Protein AF-A0A929ZTG0-F1 (afdb_monomer)

Sequence (455 aa):
MKRKIFTLGLLSLAFSANAQSLLGVQDQASLHIKEDALIYSGGEVKTVADGVIDNFGNVMIVGGGFKTVTASNTNKTNGGNFILRLWSNATTNGSIVNGGTVIKYGQLYIDNQTTQAQVTGIVDKEYKDNSHGAYQQMAIPFYKKTFASLSSELNANLSGNRSNRTGVLVWNNSKVRFDHFDPVNNNTTDIKLAGHAVANSGATSYYAIGSRYFNAFSGGTLNTLSTNVFTIKGVPFAGNITATLSGAGDGIDFGVGGKNTNYYREQYKSYLGDHWEHSSSPWTGNYGKNIYQFGNPYLTNINLKYIGTIIDNLMGVRVEPSTSVKATGSETGGVYVSYNSAGVAIGDVKQVIVRPMGTFEIKLSRPSVRVLDFGQLRKFAYEANTSNTSTYNGGVTVQSKSSNKEVSLSELSELSTNSTAKTANARLSNSTVKQLGVIALDADGKELGRTYYVV

Solvent-accessible surface area (backbone atoms only — not comparable to full-atom values): 25198 Å² total; per-residue (Å²): 133,90,78,81,74,84,76,78,71,86,78,82,75,68,80,68,88,49,97,76,41,75,45,60,34,44,62,80,32,75,46,78,38,51,66,93,41,59,49,70,34,78,25,19,38,33,28,23,50,67,3,24,38,46,26,36,16,38,38,38,29,38,80,24,36,33,37,29,22,35,84,86,71,42,78,46,94,65,61,78,33,32,33,27,38,63,49,69,78,63,83,55,71,62,54,62,51,52,33,47,92,36,57,50,52,22,29,49,45,68,36,55,78,26,46,51,92,44,40,56,20,34,36,26,37,48,43,79,69,56,33,24,50,66,32,37,72,27,19,61,32,28,50,62,36,47,46,50,58,46,21,73,33,53,57,32,70,60,32,69,43,67,90,73,28,15,18,42,28,36,59,33,41,50,74,63,43,70,47,79,47,40,23,86,75,71,38,34,37,56,37,58,59,97,82,39,77,38,66,73,46,27,35,47,41,26,32,36,38,26,13,49,44,27,43,68,64,49,34,76,61,74,57,81,88,88,75,68,69,28,48,50,66,32,25,52,56,51,27,78,48,63,46,72,50,48,58,22,24,57,95,64,75,43,41,83,78,16,62,32,58,51,97,84,68,46,39,40,47,75,67,53,47,30,68,86,30,41,88,80,38,63,55,37,94,61,35,69,28,32,42,45,62,30,13,31,32,39,49,34,24,32,49,53,45,45,48,35,67,78,37,88,55,58,63,34,36,35,44,38,72,31,57,61,56,74,24,71,19,71,67,90,64,46,43,76,42,40,57,48,98,78,10,33,50,48,81,77,44,33,37,42,22,31,43,52,37,27,39,39,33,41,36,34,78,54,86,48,80,53,69,48,57,53,60,34,31,31,25,76,59,62,44,50,78,91,70,88,67,80,76,69,75,70,40,68,65,85,81,80,82,83,68,97,61,92,73,74,80,80,84,65,82,85,79,83,80,89,81,96,75,90,80,80,92,73,95,76,82,93,67,85,78,42,73,48,74,49,71,44,58,49,98,87,69,48,81,73,46,75,49,63,39,73,84

pLDDT: mean 80.18, std 22.08, range [27.05, 98.75]

Secondary structure (DSSP, 8-state):
------------------TT-SEEE-TT-EEEE-TT-EEEESS-EEEETT-EEEESSEEEESS--EEEE-TTSPBPSS--SEEE-EEE---STT---TTSSSEEE-EEEE-SSS-GGGB---EEEEE-----SSEEEE---BTT-BTHHHHHHTT----S-TTTT--EEEEETTTTEEEEE-GGGT-BSS-EETTEEPGGGGTT--EEEEGGG--SSSSSS---SS---EEEEEPBP-S--EEE---TTTT----GGG-SB-TTS-BGGGT---TTTTTT-TTSTTTTSSEEEEE--SBSEEE-TTGGGT-TTEEEEEEE--SS---SS--S-SEEEEE-TTS-EESSGGG-EE-TT-EEEEEESS---PEEEGGGGEES-SS--S-SS---SSSPPPPP--------GGG------------------S----EEEEEEE-TTS-EEEEEEEE-

Nearest PDB structures (foldseek):
  7slt-assembly1_C  TM=4.822E-01  e=2.984E+00  Locusta migratoria
  2kmw-assembly1_A  TM=1.484E-01  e=8.069E+00  Arabidopsis thaliana

Foldseek 3Di:
DDDPDPPPDDPPPPDDPPVAAPAEFEPPGEAEAADPFEAEAQEEHEYEAQGAYHFQYEYAYHVYFYAYAYNVRHGDPDDNHYEWDKDAPDFAAPPDFFLDDGIGIYFYHYAQVDALVRFRHKYWYFDAHHAQAQWDKWADLAAFAQLLVCCVQQVADAAQDPVVLRWKWWADQQQLDTDTDGSVVRDGCLDADVNHTDPLSNLFIIITGGPQDGHQHDHPDNDPPDDDRGIDMHGGRHHWDKDWLFNGCPPPQCPDQQQDAGPVRDGCQFAAAALQCLVPADRDDCRSGSKDKTHQNGSFKFAQFQVCQQVVQWQWKFQFCFSHHGRNSNDPGGDIWGADNNSGTDDQQFRRIAHHGGMMMTHGPDGDGGMGTRQLRGENDSGDDPDPDDDSPRHYDSDDPPDPDDDDPPVPPPDDDDDDDDDDDDDDPDDPFDKDKDFDADPVRHTSDIDITTD

Mean predicted aligned error: 10.99 Å

Radius of gyration: 23.87 Å; Cα contacts (8 Å, |Δi|>4): 1091; chains: 1; bounding box: 52×54×82 Å

Structure (mmCIF, N/CA/C/O backbone):
data_AF-A0A929ZTG0-F1
#
_entry.id   AF-A0A929ZTG0-F1
#
loop_
_atom_site.group_PDB
_atom_site.id
_atom_site.type_symbol
_atom_site.label_atom_id
_atom_site.label_alt_id
_atom_site.label_comp_id
_atom_site.label_asym_id
_atom_site.label_entity_id
_atom_site.label_seq_id
_atom_site.pdbx_PDB_ins_code
_atom_site.Cartn_x
_atom_site.Cartn_y
_atom_site.Cartn_z
_atom_site.occupancy
_atom_site.B_iso_or_equiv
_atom_site.auth_seq_id
_atom_site.auth_comp_id
_atom_site.auth_asym_id
_atom_site.auth_atom_id
_atom_site.pdbx_PDB_model_num
ATOM 1 N N . MET A 1 1 ? -1.147 37.142 32.915 1.00 29.95 1 MET A N 1
ATOM 2 C CA . MET A 1 1 ? -1.178 36.656 31.515 1.00 29.95 1 MET A CA 1
ATOM 3 C C . MET A 1 1 ? -1.285 35.133 31.511 1.00 29.95 1 MET A C 1
ATOM 5 O O . MET A 1 1 ? -0.740 34.490 32.397 1.00 29.95 1 MET A O 1
ATOM 9 N N . LYS A 1 2 ? -2.105 34.598 30.600 1.00 27.75 2 LYS A N 1
ATOM 10 C CA . LYS A 1 2 ? -2.813 33.304 30.659 1.00 27.75 2 LYS A CA 1
ATOM 11 C C . LYS A 1 2 ? -1.901 32.079 30.868 1.00 27.75 2 LYS A C 1
ATOM 13 O O . LYS A 1 2 ? -1.217 31.656 29.941 1.00 27.75 2 LYS A O 1
ATOM 18 N N . ARG A 1 3 ? -1.974 31.460 32.053 1.00 27.05 3 ARG A N 1
ATOM 19 C CA . ARG A 1 3 ? -1.493 30.091 32.298 1.00 27.05 3 ARG A CA 1
ATOM 20 C C . ARG A 1 3 ? -2.519 29.124 31.704 1.00 27.05 3 ARG A C 1
ATOM 22 O O . ARG A 1 3 ? -3.650 29.062 32.178 1.00 27.05 3 ARG A O 1
ATOM 29 N N . LYS A 1 4 ? -2.158 28.424 30.627 1.00 29.69 4 LYS A N 1
ATOM 30 C CA . LYS A 1 4 ? -2.982 27.347 30.066 1.00 29.69 4 LYS A CA 1
ATOM 31 C C . LYS A 1 4 ? -2.872 26.140 30.995 1.00 29.69 4 LYS A C 1
ATOM 33 O O . LYS A 1 4 ? -1.900 25.397 30.939 1.00 29.69 4 LYS A O 1
ATOM 38 N N . ILE A 1 5 ? -3.853 26.012 31.879 1.00 34.72 5 ILE A N 1
ATOM 39 C CA . ILE A 1 5 ? -4.131 24.798 32.644 1.00 34.72 5 ILE A CA 1
ATOM 40 C C . ILE A 1 5 ? -4.377 23.676 31.630 1.00 34.72 5 ILE A C 1
ATOM 42 O O . ILE A 1 5 ? -5.178 23.840 30.709 1.00 34.72 5 ILE A O 1
ATOM 46 N N . PHE A 1 6 ? -3.653 22.566 31.775 1.00 30.59 6 PHE A N 1
ATOM 47 C CA . PHE A 1 6 ? -3.906 21.331 31.040 1.00 30.59 6 PHE A CA 1
ATOM 48 C C . PHE A 1 6 ? -5.328 20.869 31.370 1.00 30.59 6 PHE A C 1
ATOM 50 O O . PHE A 1 6 ? -5.593 20.333 32.442 1.00 30.59 6 PHE A O 1
ATOM 57 N N . THR A 1 7 ? -6.264 21.109 30.457 1.00 27.09 7 THR A N 1
ATOM 58 C CA . THR A 1 7 ? -7.589 20.501 30.511 1.00 27.09 7 THR A CA 1
ATOM 59 C C . THR A 1 7 ? -7.410 19.024 30.167 1.00 27.09 7 THR A C 1
ATOM 61 O O . THR A 1 7 ? -7.350 18.649 28.995 1.00 27.09 7 THR A O 1
ATOM 64 N N . LEU A 1 8 ? -7.248 18.186 31.194 1.00 34.47 8 LEU A N 1
ATOM 65 C CA . LEU A 1 8 ? -7.548 16.760 31.114 1.00 34.47 8 LEU A CA 1
ATOM 66 C C . LEU A 1 8 ? -9.016 16.658 30.688 1.00 34.47 8 LEU A C 1
ATOM 68 O O . LEU A 1 8 ? -9.921 16.915 31.478 1.00 34.47 8 LEU A O 1
ATOM 72 N N . GLY A 1 9 ? -9.244 16.391 29.402 1.00 29.69 9 GLY A N 1
ATOM 73 C CA . GLY A 1 9 ? -10.567 16.025 28.912 1.00 29.69 9 GLY A CA 1
ATOM 74 C C . GLY A 1 9 ? -11.025 14.780 29.663 1.00 29.69 9 GLY A C 1
ATOM 75 O O . GLY A 1 9 ? -10.240 13.849 29.831 1.00 29.69 9 GLY A O 1
ATOM 76 N N . LEU A 1 10 ? -12.261 14.823 30.155 1.00 29.92 10 LEU A N 1
ATOM 77 C CA . LEU A 1 10 ? -12.927 13.788 30.937 1.00 29.92 10 LEU A CA 1
ATOM 78 C C . LEU A 1 10 ? -12.642 12.388 30.355 1.00 29.92 10 LEU A C 1
ATOM 80 O O . LEU A 1 10 ? -13.145 12.028 29.293 1.00 29.92 10 LEU A O 1
ATOM 84 N N . LEU A 1 11 ? -11.803 11.610 31.035 1.00 35.59 11 LEU A N 1
ATOM 85 C CA . LEU A 1 11 ? -11.479 10.239 30.662 1.00 35.59 11 LEU A CA 1
ATOM 86 C C . LEU A 1 11 ? -12.505 9.320 31.339 1.00 35.59 11 LEU A C 1
ATOM 88 O O . LEU A 1 11 ? -12.229 8.747 32.389 1.00 35.59 11 LEU A O 1
ATOM 92 N N . SER A 1 12 ? -13.717 9.211 30.786 1.00 30.81 12 SER A N 1
ATOM 93 C CA . SER A 1 12 ? -14.693 8.215 31.251 1.00 30.81 12 SER A CA 1
ATOM 94 C C . SER A 1 12 ? -14.324 6.836 30.687 1.00 30.81 12 SER A C 1
ATOM 96 O O . SER A 1 12 ? -14.915 6.355 29.721 1.00 30.81 12 SER A O 1
ATOM 98 N N . LEU A 1 13 ? -13.295 6.206 31.256 1.00 41.09 13 LEU A N 1
ATOM 99 C CA . LEU A 1 13 ? -12.977 4.805 30.985 1.00 41.09 13 LEU A CA 1
ATOM 100 C C . LEU A 1 13 ? -13.939 3.927 31.788 1.00 41.09 13 LEU A C 1
ATOM 102 O O . LEU A 1 13 ? -13.706 3.649 32.962 1.00 41.09 13 LEU A O 1
ATOM 106 N N . ALA A 1 14 ? -15.024 3.479 31.161 1.00 34.22 14 ALA A N 1
ATOM 107 C CA . ALA A 1 14 ? -15.801 2.364 31.688 1.00 34.22 14 ALA A CA 1
ATOM 108 C C . ALA A 1 14 ? -15.021 1.064 31.423 1.00 34.22 14 ALA A C 1
ATOM 110 O O . ALA A 1 14 ? -15.212 0.403 30.402 1.00 34.22 14 ALA A O 1
ATOM 111 N N . PHE A 1 15 ? -14.095 0.710 32.319 1.00 38.91 15 PHE A N 1
ATOM 112 C CA . PHE A 1 15 ? -13.485 -0.618 32.321 1.00 38.91 15 PHE A CA 1
ATOM 113 C C . PHE A 1 15 ? -14.558 -1.647 32.693 1.00 38.91 15 PHE A C 1
ATOM 115 O O . PHE A 1 15 ? -14.910 -1.793 33.859 1.00 38.91 15 PHE A O 1
ATOM 122 N N . SER A 1 16 ? -15.071 -2.392 31.716 1.00 37.03 16 SER A N 1
ATOM 123 C CA . SER A 1 16 ? -15.683 -3.689 32.001 1.00 37.03 16 SER A CA 1
ATOM 124 C C . SER A 1 16 ? -14.593 -4.748 31.860 1.00 37.03 16 SER A C 1
ATOM 126 O O . SER A 1 16 ? -14.149 -5.020 30.741 1.00 37.03 16 SER A O 1
ATOM 128 N N . ALA A 1 17 ? -14.169 -5.354 32.965 1.00 34.12 17 ALA A N 1
ATOM 129 C CA . ALA A 1 17 ? -13.353 -6.562 32.946 1.00 34.12 17 ALA A CA 1
ATOM 130 C C . ALA A 1 17 ? -14.206 -7.746 32.454 1.00 34.12 17 ALA A C 1
ATOM 132 O O . ALA A 1 17 ? -14.614 -8.613 33.216 1.00 34.12 17 ALA A O 1
ATOM 133 N N . ASN A 1 18 ? -14.523 -7.775 31.160 1.00 35.22 18 ASN A N 1
ATOM 134 C CA . ASN A 1 18 ? -14.909 -9.016 30.509 1.00 35.22 18 ASN A CA 1
ATOM 135 C C . ASN A 1 18 ? -13.602 -9.752 30.219 1.00 35.22 18 ASN A C 1
ATOM 137 O O . ASN A 1 18 ? -12.783 -9.235 29.463 1.00 35.22 18 ASN A O 1
ATOM 141 N N . ALA A 1 19 ? -13.410 -10.936 30.803 1.00 39.28 19 ALA A N 1
ATOM 142 C CA . ALA A 1 19 ? -12.169 -11.726 30.819 1.00 39.28 19 ALA A CA 1
ATOM 143 C C . ALA A 1 19 ? -11.543 -12.089 29.442 1.00 39.28 19 ALA A C 1
ATOM 145 O O . ALA A 1 19 ? -10.604 -12.876 29.387 1.00 39.28 19 ALA A O 1
ATOM 146 N N . GLN A 1 20 ? -12.040 -11.541 28.326 1.00 46.62 20 GLN A N 1
ATOM 147 C CA . GLN A 1 20 ? -11.557 -11.787 26.963 1.00 46.62 20 GLN A CA 1
ATOM 148 C C . GLN A 1 20 ? -11.030 -10.548 26.210 1.00 46.62 20 GLN A C 1
ATOM 150 O O . GLN A 1 20 ? -10.361 -10.735 25.200 1.00 46.62 20 GLN A O 1
ATOM 155 N N . SER A 1 21 ? -11.271 -9.306 26.660 1.00 52.31 21 SER A N 1
ATOM 156 C CA . SER A 1 21 ? -10.756 -8.094 25.986 1.00 52.31 21 SER A CA 1
ATOM 157 C C . SER A 1 21 ? -10.012 -7.190 26.962 1.00 52.31 21 SER A C 1
ATOM 159 O O . SER A 1 21 ? -10.552 -6.827 28.003 1.00 52.31 21 SER A O 1
ATOM 161 N N . LEU A 1 22 ? -8.766 -6.844 26.619 1.00 64.38 22 LEU A N 1
ATOM 162 C CA . LEU A 1 22 ? -7.882 -6.047 27.473 1.00 64.38 22 LEU A CA 1
ATOM 163 C C . LEU A 1 22 ? -8.186 -4.547 27.357 1.00 64.38 22 LEU A C 1
ATOM 165 O O . LEU A 1 22 ? -8.109 -3.830 28.350 1.00 64.38 22 LEU A O 1
ATOM 169 N N . LEU A 1 23 ? -8.568 -4.082 26.162 1.00 76.62 23 LEU A N 1
ATOM 170 C CA . LEU A 1 23 ? -9.031 -2.714 25.919 1.00 76.62 23 LEU A CA 1
ATOM 171 C C . LEU A 1 23 ? -10.389 -2.748 25.210 1.00 76.62 23 LEU A C 1
ATOM 173 O O . LEU A 1 23 ? -10.473 -3.076 24.026 1.00 76.62 23 LEU A O 1
ATOM 177 N N . GLY A 1 24 ? -11.446 -2.393 25.940 1.00 81.50 24 GLY A N 1
ATOM 178 C CA . GLY A 1 24 ? -12.815 -2.324 25.436 1.00 81.50 24 GLY A CA 1
ATOM 179 C C . GLY A 1 24 ? -13.364 -0.896 25.441 1.00 81.50 24 GLY A C 1
ATOM 180 O O . GLY A 1 24 ? -13.271 -0.223 26.464 1.00 81.50 24 GLY A O 1
ATOM 181 N N . VAL A 1 25 ? -13.982 -0.451 24.343 1.00 83.44 25 VAL A N 1
ATOM 182 C CA . VAL A 1 25 ? -14.830 0.757 24.321 1.00 83.44 25 VAL A CA 1
ATOM 183 C C . VAL A 1 25 ? -16.285 0.327 24.177 1.00 83.44 25 VAL A C 1
ATOM 185 O O . VAL A 1 25 ? -16.666 -0.267 23.168 1.00 83.44 25 VAL A O 1
ATOM 188 N N . GLN A 1 26 ? -17.067 0.575 25.226 1.00 87.88 26 GLN A N 1
ATOM 189 C CA . GLN A 1 26 ? -18.462 0.149 25.325 1.00 87.88 26 GLN A CA 1
ATOM 190 C C . GLN A 1 26 ? -19.404 1.033 24.504 1.00 87.88 26 GLN A C 1
ATOM 192 O O . GLN A 1 26 ? -18.996 2.066 23.974 1.00 87.88 26 GLN A O 1
ATOM 197 N N . ASP A 1 27 ? -20.664 0.612 24.410 1.00 87.06 27 ASP A N 1
ATOM 198 C CA . ASP A 1 27 ? -21.708 1.369 23.721 1.00 87.06 27 ASP A CA 1
ATOM 199 C C . ASP A 1 27 ? -21.785 2.820 24.220 1.00 87.06 27 ASP A C 1
ATOM 201 O O . ASP A 1 27 ? -21.636 3.083 25.415 1.00 87.06 27 ASP A O 1
ATOM 205 N N . GLN A 1 28 ? -21.987 3.756 23.293 1.00 83.50 28 GLN A N 1
ATOM 206 C CA . GLN A 1 28 ? -22.014 5.207 23.523 1.00 83.50 28 GLN A CA 1
ATOM 207 C C . GLN A 1 28 ? -20.742 5.812 24.161 1.00 83.50 28 GLN A C 1
ATOM 209 O O . GLN A 1 28 ? -20.713 7.007 24.458 1.00 83.50 28 GLN A O 1
ATOM 214 N N . ALA A 1 29 ? -19.673 5.035 24.374 1.00 79.38 29 ALA A N 1
ATOM 215 C CA . ALA A 1 29 ? -18.406 5.543 24.891 1.00 79.38 29 ALA A CA 1
ATOM 216 C C . ALA A 1 29 ? -17.477 5.989 23.753 1.00 79.38 29 ALA A C 1
ATOM 218 O O . ALA A 1 29 ? -17.463 5.408 22.670 1.00 79.38 29 ALA A O 1
ATOM 219 N N . SER A 1 30 ? -16.639 6.994 24.010 1.00 82.38 30 SER A N 1
ATOM 220 C CA . SER A 1 30 ? -15.657 7.476 23.032 1.00 82.38 30 SER A CA 1
ATOM 221 C C . SER A 1 30 ? -14.259 7.584 23.635 1.00 82.38 30 SER A C 1
ATOM 223 O O . SER A 1 30 ? -14.073 8.250 24.655 1.00 82.38 30 SER A O 1
ATOM 225 N N . LEU A 1 31 ? -13.266 6.995 22.975 1.00 82.81 31 LEU A N 1
ATOM 226 C CA . LEU A 1 31 ? -11.846 7.122 23.281 1.00 82.81 31 LEU A CA 1
ATOM 227 C C . LEU A 1 31 ? -11.174 7.982 22.211 1.00 82.81 31 LEU A C 1
ATOM 229 O O . LEU A 1 31 ? -11.077 7.571 21.060 1.00 82.81 31 LEU A O 1
ATOM 233 N N . HIS A 1 32 ? -10.671 9.149 22.603 1.00 86.25 32 HIS A N 1
ATOM 234 C CA . HIS A 1 32 ? -9.960 10.052 21.701 1.00 86.25 32 HIS A CA 1
ATOM 235 C C . HIS A 1 32 ? -8.452 9.959 21.933 1.00 86.25 32 HIS A C 1
ATOM 237 O O . HIS A 1 32 ? -7.966 10.224 23.034 1.00 86.25 32 HIS A O 1
ATOM 243 N N . ILE A 1 33 ? -7.706 9.621 20.887 1.00 83.06 33 ILE A N 1
ATOM 244 C CA . ILE A 1 33 ? -6.251 9.469 20.920 1.00 83.06 33 ILE A CA 1
ATOM 245 C C . ILE A 1 33 ? -5.648 10.619 20.127 1.00 83.06 33 ILE A C 1
ATOM 247 O O . ILE A 1 33 ? -5.906 10.763 18.934 1.00 83.06 33 ILE A O 1
ATOM 251 N N . LYS A 1 34 ? -4.853 11.459 20.790 1.00 82.56 34 LYS A N 1
ATOM 252 C CA . LYS A 1 34 ? -4.201 12.604 20.145 1.00 82.56 34 LYS A CA 1
ATOM 253 C C . LYS A 1 34 ? -2.951 12.186 19.379 1.00 82.56 34 LYS A C 1
ATOM 255 O O . LYS A 1 34 ? -2.393 11.117 19.610 1.00 82.56 34 LYS A O 1
ATOM 260 N N . GLU A 1 35 ? -2.508 13.069 18.490 1.00 78.19 35 GLU A N 1
ATOM 261 C CA . GLU A 1 35 ? -1.206 12.963 17.834 1.00 78.19 35 GLU A CA 1
ATOM 262 C C . GLU A 1 35 ? -0.083 12.727 18.861 1.00 78.19 35 GLU A C 1
ATOM 264 O O . GLU A 1 35 ? -0.180 13.165 20.008 1.00 78.19 35 GLU A O 1
ATOM 269 N N . ASP A 1 36 ? 0.964 12.014 18.446 1.00 73.75 36 ASP A N 1
ATOM 270 C CA . ASP A 1 36 ? 2.122 11.613 19.256 1.00 73.75 36 ASP A CA 1
ATOM 271 C C . ASP A 1 36 ? 1.814 10.665 20.434 1.00 73.75 36 ASP A C 1
ATOM 273 O O . ASP A 1 36 ? 2.742 10.130 21.038 1.00 73.75 36 ASP A O 1
ATOM 277 N N . ALA A 1 37 ? 0.544 10.366 20.728 1.00 77.88 37 ALA A N 1
ATOM 278 C CA . ALA A 1 37 ? 0.189 9.354 21.717 1.00 77.88 37 ALA A CA 1
ATOM 279 C C . ALA A 1 37 ? 0.385 7.931 21.170 1.00 77.88 37 ALA A C 1
ATOM 281 O O . ALA A 1 37 ? 0.205 7.664 19.977 1.00 77.88 37 ALA A O 1
ATOM 282 N N . LEU A 1 38 ? 0.704 7.000 22.071 1.00 81.75 38 LEU A N 1
ATOM 283 C CA . LEU A 1 38 ? 0.700 5.564 21.814 1.00 81.75 38 LEU A CA 1
ATOM 284 C C . LEU A 1 38 ? -0.206 4.865 22.826 1.00 81.75 38 LEU A C 1
ATOM 286 O O . LEU A 1 38 ? 0.013 4.960 24.032 1.00 81.75 38 LEU A O 1
ATOM 290 N N . ILE A 1 39 ? -1.174 4.107 22.321 1.00 81.38 39 ILE A N 1
ATOM 291 C CA . ILE A 1 39 ? -1.899 3.105 23.098 1.00 81.38 39 ILE A CA 1
ATOM 292 C C . ILE A 1 39 ? -1.334 1.733 22.761 1.00 81.38 39 ILE A C 1
ATOM 294 O O . ILE A 1 39 ? -1.282 1.345 21.595 1.00 81.38 39 ILE A O 1
ATOM 298 N N . TYR A 1 40 ? -0.934 0.999 23.792 1.00 82.50 40 TYR A N 1
ATOM 299 C CA . TYR A 1 40 ? -0.454 -0.370 23.680 1.00 82.50 40 TYR A CA 1
ATOM 300 C C . TYR A 1 40 ? -1.465 -1.338 24.300 1.00 82.50 40 TYR A C 1
ATOM 302 O O . TYR A 1 40 ? -1.918 -1.133 25.425 1.00 82.50 40 TYR A O 1
ATOM 310 N N . SER A 1 41 ? -1.783 -2.408 23.577 1.00 81.19 41 SER A N 1
ATOM 311 C CA . SER A 1 41 ? -2.576 -3.536 24.053 1.00 81.19 41 SER A CA 1
ATOM 312 C C . SER A 1 41 ? -1.791 -4.827 23.876 1.00 81.19 41 SER A C 1
ATOM 314 O O . SER A 1 41 ? -1.481 -5.213 22.750 1.00 81.19 41 SER A O 1
ATOM 316 N N . GLY A 1 42 ? -1.531 -5.524 24.981 1.00 78.62 42 GLY A N 1
ATOM 317 C CA . GLY A 1 42 ? -1.026 -6.902 24.979 1.00 78.62 42 GLY A CA 1
ATOM 318 C C . GLY A 1 42 ? -2.122 -7.964 24.796 1.00 78.62 42 GLY A C 1
ATOM 319 O O . GLY A 1 42 ? -1.905 -9.125 25.120 1.00 78.62 42 GLY A O 1
ATOM 320 N N . GLY A 1 43 ? -3.329 -7.564 24.383 1.00 79.31 43 GLY A N 1
ATOM 321 C CA . GLY A 1 43 ? -4.510 -8.423 24.286 1.00 79.31 43 GLY A CA 1
ATOM 322 C C . GLY A 1 43 ? -5.567 -7.851 23.339 1.00 79.31 43 GLY A C 1
ATOM 323 O O . GLY A 1 43 ? -5.311 -6.880 22.624 1.00 79.31 43 GLY A O 1
ATOM 324 N N . GLU A 1 44 ? -6.757 -8.457 23.304 1.00 87.31 44 GLU A N 1
ATOM 325 C CA . GLU A 1 44 ? -7.811 -8.061 22.360 1.00 87.31 44 GLU A CA 1
ATOM 326 C C . GLU A 1 44 ? -8.284 -6.617 22.588 1.00 87.31 44 GLU A C 1
ATOM 328 O O . GLU A 1 44 ? -8.696 -6.257 23.697 1.00 87.31 44 GLU A O 1
ATOM 333 N N . VAL A 1 45 ? -8.286 -5.825 21.510 1.00 91.31 45 VAL A N 1
ATOM 334 C CA . VAL A 1 45 ? -8.952 -4.518 21.443 1.00 91.31 45 VAL A CA 1
ATOM 335 C C . VAL A 1 45 ? -10.337 -4.695 20.829 1.00 91.31 45 VAL A C 1
ATOM 337 O O . VAL A 1 45 ? -10.470 -5.259 19.738 1.00 91.31 45 VAL A O 1
ATOM 340 N N . LYS A 1 46 ? -11.368 -4.198 21.513 1.00 93.69 46 LYS A N 1
ATOM 341 C CA . LYS A 1 46 ? -12.765 -4.365 21.108 1.00 93.69 46 LYS A CA 1
ATOM 342 C C . LYS A 1 46 ? -13.569 -3.078 21.251 1.00 93.69 46 LYS A C 1
ATOM 344 O O . LYS A 1 46 ? -13.478 -2.391 22.263 1.00 93.69 46 LYS A O 1
ATOM 349 N N . THR A 1 47 ? -14.425 -2.791 20.282 1.00 94.31 47 THR A N 1
ATOM 350 C CA . THR A 1 47 ? -15.500 -1.796 20.423 1.00 94.31 47 THR A CA 1
ATOM 351 C C . THR A 1 47 ? -16.861 -2.482 20.377 1.00 94.31 47 THR A C 1
ATOM 353 O O . THR A 1 47 ? -17.022 -3.491 19.685 1.00 94.31 47 THR A O 1
ATOM 356 N N . VAL A 1 48 ? -17.831 -1.961 21.127 1.00 93.19 48 VAL A N 1
ATOM 357 C CA . VAL A 1 48 ? -19.185 -2.520 21.242 1.00 93.19 48 VAL A CA 1
ATOM 358 C C . VAL A 1 48 ? -20.210 -1.484 20.793 1.00 93.19 48 VAL A C 1
ATOM 360 O O . VAL A 1 48 ? -20.131 -0.334 21.207 1.00 93.19 48 VAL A O 1
ATOM 363 N N . ALA A 1 49 ? -21.174 -1.905 19.972 1.00 94.00 49 ALA A N 1
ATOM 364 C CA . ALA A 1 49 ? -22.276 -1.092 19.456 1.00 94.00 49 ALA A CA 1
ATOM 365 C C . ALA A 1 49 ? -21.791 0.243 18.863 1.00 94.00 49 ALA A C 1
ATOM 367 O O . ALA A 1 49 ? -21.104 0.206 17.833 1.00 94.00 49 ALA A O 1
ATOM 368 N N . ASP A 1 50 ? -22.113 1.380 19.480 1.00 90.06 50 ASP A N 1
ATOM 369 C CA . ASP A 1 50 ? -21.705 2.711 19.015 1.00 90.06 50 ASP A CA 1
ATOM 370 C C . ASP A 1 50 ? -20.451 3.238 19.726 1.00 90.06 50 ASP A C 1
ATOM 372 O O . ASP A 1 50 ? -20.113 4.410 19.607 1.00 90.06 50 ASP A O 1
ATOM 376 N N . GLY A 1 51 ? -19.725 2.381 20.447 1.00 89.44 51 GLY A N 1
ATOM 377 C CA . GLY A 1 51 ? -18.440 2.727 21.042 1.00 89.44 51 GLY A CA 1
ATOM 378 C C . GLY A 1 51 ? -17.399 3.116 19.990 1.00 89.44 51 GLY A C 1
ATOM 379 O O . GLY A 1 51 ? -17.164 2.363 19.038 1.00 89.44 51 GLY A O 1
ATOM 380 N N . VAL A 1 52 ? -16.739 4.261 20.164 1.00 92.69 52 VAL A N 1
ATOM 381 C CA . VAL A 1 52 ? -15.807 4.833 19.178 1.00 92.69 52 VAL A CA 1
ATOM 382 C C . VAL A 1 52 ? -14.393 4.972 19.737 1.00 92.69 52 VAL A C 1
ATOM 384 O O . VAL A 1 52 ? -14.181 5.509 20.818 1.00 92.69 52 VAL A O 1
ATOM 387 N N . ILE A 1 53 ? -13.401 4.549 18.962 1.00 93.50 53 ILE A N 1
ATOM 388 C CA . ILE A 1 53 ? -11.994 4.916 19.096 1.00 93.50 53 ILE A CA 1
ATOM 389 C C . ILE A 1 53 ? -11.679 5.895 17.964 1.00 93.50 53 ILE A C 1
ATOM 391 O O . ILE A 1 53 ? -11.608 5.511 16.797 1.00 93.50 53 ILE A O 1
ATOM 395 N N . ASP A 1 54 ? -11.499 7.160 18.319 1.00 91.44 54 ASP A N 1
ATOM 396 C CA . ASP A 1 54 ? -11.153 8.250 17.416 1.00 91.44 54 ASP A CA 1
ATOM 397 C C . ASP A 1 54 ? -9.645 8.538 17.523 1.00 91.44 54 ASP A C 1
ATOM 399 O O . ASP A 1 54 ? -9.168 9.078 18.525 1.00 91.44 54 ASP A O 1
ATOM 403 N N . ASN A 1 55 ? -8.870 8.103 16.526 1.00 93.88 55 ASN A N 1
ATOM 404 C CA . ASN A 1 55 ? -7.417 8.008 16.618 1.00 93.88 55 ASN A CA 1
ATOM 405 C C . ASN A 1 55 ? -6.677 8.957 15.662 1.00 93.88 55 ASN A C 1
ATOM 407 O O . ASN A 1 55 ? -6.649 8.731 14.453 1.00 93.88 55 ASN A O 1
ATOM 411 N N . PHE A 1 56 ? -5.978 9.949 16.225 1.00 87.94 56 PHE A N 1
ATOM 412 C CA . PHE A 1 56 ? -4.935 10.756 15.567 1.00 87.94 56 PHE A CA 1
ATOM 413 C C . PHE A 1 56 ? -3.502 10.311 15.921 1.00 87.94 56 PHE A C 1
ATOM 415 O O . PHE A 1 56 ? -2.542 10.812 15.334 1.00 87.94 56 PHE A O 1
ATOM 422 N N . GLY A 1 57 ? -3.342 9.413 16.895 1.00 86.12 57 GLY A N 1
ATOM 423 C CA . GLY A 1 57 ? -2.057 8.903 17.371 1.00 86.12 57 GLY A CA 1
ATOM 424 C C . GLY A 1 57 ? -1.755 7.498 16.855 1.00 86.12 57 GLY A C 1
ATOM 425 O O . GLY A 1 57 ? -2.028 7.148 15.708 1.00 86.12 57 GLY A O 1
ATOM 426 N N . ASN A 1 58 ? -1.172 6.669 17.712 1.00 87.56 58 ASN A N 1
ATOM 427 C CA . ASN A 1 58 ? -0.777 5.307 17.381 1.00 87.56 58 ASN A CA 1
ATOM 428 C C . ASN A 1 58 ? -1.479 4.310 18.304 1.00 87.56 58 ASN A C 1
ATOM 430 O O . ASN A 1 58 ? -1.511 4.492 19.519 1.00 87.56 58 ASN A O 1
ATOM 434 N N . VAL A 1 59 ? -1.993 3.225 17.734 1.00 90.00 59 VAL A N 1
ATOM 435 C CA . VAL A 1 59 ? -2.507 2.072 18.482 1.00 90.00 59 VAL A CA 1
ATOM 436 C C . VAL A 1 59 ? -1.690 0.851 18.096 1.00 90.00 59 VAL A C 1
ATOM 438 O O . VAL A 1 59 ? -1.484 0.589 16.913 1.00 90.00 59 VAL A O 1
ATOM 441 N N . MET A 1 60 ? -1.216 0.109 19.087 1.00 89.06 60 MET A N 1
ATOM 442 C CA . MET A 1 60 ? -0.418 -1.098 18.921 1.00 89.06 60 MET A CA 1
ATOM 443 C C . MET A 1 60 ? -1.092 -2.266 19.633 1.00 89.06 60 MET A C 1
ATOM 445 O O . MET A 1 60 ? -1.317 -2.209 20.837 1.00 89.06 60 MET A O 1
ATOM 449 N N . ILE A 1 61 ? -1.371 -3.329 18.885 1.00 88.00 61 ILE A N 1
ATOM 450 C CA . ILE A 1 61 ? -1.926 -4.589 19.375 1.00 88.00 61 ILE A CA 1
ATOM 451 C C . ILE A 1 61 ? -0.867 -5.675 19.184 1.00 88.00 61 ILE A C 1
ATOM 453 O O . ILE A 1 61 ? -0.403 -5.905 18.065 1.00 88.00 61 ILE A O 1
ATOM 457 N N . VAL A 1 62 ? -0.463 -6.313 20.280 1.00 84.69 62 VAL A N 1
ATOM 458 C CA . VAL A 1 62 ? 0.540 -7.384 20.306 1.00 84.69 62 VAL A CA 1
ATOM 459 C C . VAL A 1 62 ? -0.050 -8.583 21.036 1.00 84.69 62 VAL A C 1
ATOM 461 O O . VAL A 1 62 ? -0.546 -8.434 22.148 1.00 84.69 62 VAL A O 1
ATOM 464 N N . GLY A 1 63 ? -0.021 -9.761 20.411 1.00 75.81 63 GLY A N 1
ATOM 465 C CA . GLY A 1 63 ? -0.568 -10.995 20.981 1.00 75.81 63 GLY A CA 1
ATOM 466 C C . GLY A 1 63 ? -2.090 -11.000 21.192 1.00 75.81 63 GLY A C 1
ATOM 467 O O . GLY A 1 63 ? -2.589 -11.807 21.974 1.00 75.81 63 GLY A O 1
ATOM 468 N N . GLY A 1 64 ? -2.840 -10.115 20.524 1.00 81.94 64 GLY A N 1
ATOM 469 C CA . GLY A 1 64 ? -4.265 -9.889 20.779 1.00 81.94 64 GLY A CA 1
ATOM 470 C C . GLY A 1 64 ? -5.100 -9.648 19.520 1.00 81.94 64 GLY A C 1
ATOM 471 O O . GLY A 1 64 ? -4.601 -9.167 18.512 1.00 81.94 64 GLY A O 1
ATOM 472 N N . GLY A 1 65 ? -6.396 -9.970 19.578 1.00 90.94 65 GLY A N 1
ATOM 473 C CA . GLY A 1 65 ? -7.329 -9.742 18.467 1.00 90.94 65 GLY A CA 1
ATOM 474 C C . GLY A 1 65 ? -7.771 -8.282 18.298 1.00 90.94 65 GLY A C 1
ATOM 475 O O . GLY A 1 65 ? -7.539 -7.431 19.156 1.00 90.94 65 GLY A O 1
ATOM 476 N N . PHE A 1 66 ? -8.473 -8.003 17.200 1.00 97.06 66 PHE A N 1
ATOM 477 C CA . PHE A 1 66 ? -9.121 -6.711 16.955 1.00 97.06 66 PHE A CA 1
ATOM 478 C C . PHE A 1 66 ? -10.559 -6.919 16.478 1.00 97.06 66 PHE A C 1
ATOM 480 O O . PHE A 1 66 ? -10.790 -7.584 15.460 1.00 97.06 66 PHE A O 1
ATOM 487 N N . LYS A 1 67 ? -11.531 -6.360 17.209 1.00 97.25 67 LYS A N 1
ATOM 488 C CA . LYS A 1 67 ? -12.963 -6.588 16.970 1.00 97.25 67 LYS A CA 1
ATOM 489 C C . LYS A 1 67 ? -13.793 -5.311 17.068 1.00 97.25 67 LYS A C 1
ATOM 491 O O . LYS A 1 67 ? -13.584 -4.474 17.938 1.00 97.25 67 LYS A O 1
ATOM 496 N N . THR A 1 68 ? -14.805 -5.222 16.217 1.00 97.94 68 THR A N 1
ATOM 497 C CA . THR A 1 68 ? -15.904 -4.257 16.326 1.00 97.94 68 THR A CA 1
ATOM 498 C C . THR A 1 68 ? -17.191 -5.069 16.343 1.00 97.94 68 THR A C 1
ATOM 500 O O . THR A 1 68 ? -17.475 -5.768 15.365 1.00 97.94 68 THR A O 1
ATOM 503 N N . VAL A 1 69 ? -17.935 -5.046 17.447 1.00 97.31 69 VAL A N 1
ATOM 504 C CA . VAL A 1 69 ? -19.101 -5.919 17.657 1.00 97.31 69 VAL A CA 1
ATOM 505 C C . VAL A 1 69 ? -20.379 -5.125 17.916 1.00 97.31 69 VAL A C 1
ATOM 507 O O . VAL A 1 69 ? -20.335 -3.976 18.338 1.00 97.31 69 VAL A O 1
ATOM 510 N N . TH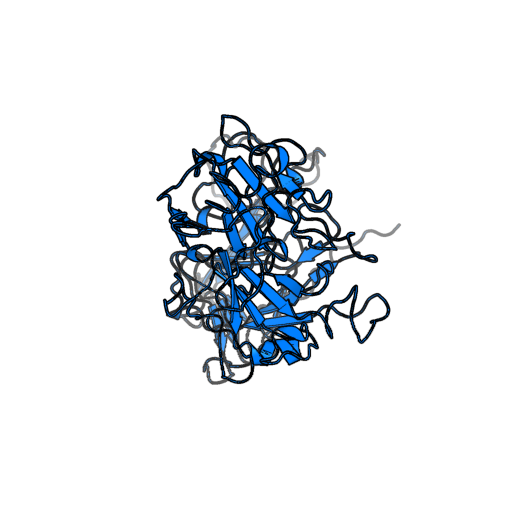R A 1 70 ? -21.533 -5.721 17.640 1.00 97.19 70 THR A N 1
ATOM 511 C CA . THR A 1 70 ? -22.854 -5.192 18.006 1.00 97.19 70 THR A CA 1
ATOM 512 C C . THR A 1 70 ? -23.062 -5.249 19.525 1.00 97.19 70 THR A C 1
ATOM 514 O O . THR A 1 70 ? -22.272 -5.869 20.240 1.00 97.19 70 THR A O 1
ATOM 517 N N . ALA A 1 71 ? -24.155 -4.665 20.031 1.00 93.00 71 ALA A N 1
ATOM 518 C CA . ALA A 1 71 ? -24.548 -4.797 21.441 1.00 93.00 71 ALA A CA 1
ATOM 519 C C . ALA A 1 71 ? -24.725 -6.267 21.876 1.00 93.00 71 ALA A C 1
ATOM 521 O O . ALA A 1 71 ? -24.465 -6.619 23.021 1.00 93.00 71 ALA A O 1
ATOM 522 N N . SER A 1 72 ? -25.100 -7.147 20.941 1.00 94.12 72 SER A N 1
ATOM 523 C CA . SER A 1 72 ? -25.230 -8.595 21.155 1.00 94.12 72 SER A CA 1
ATOM 524 C C . SER A 1 72 ? -23.920 -9.367 20.944 1.00 94.12 72 SER A C 1
ATOM 526 O O . SER A 1 72 ? -23.943 -10.589 20.824 1.00 94.12 72 SER A O 1
ATOM 528 N N . ASN A 1 73 ? -22.775 -8.676 20.883 1.00 93.00 73 ASN A N 1
ATOM 529 C CA . ASN A 1 73 ? -21.440 -9.260 20.730 1.00 93.00 73 ASN A CA 1
ATOM 530 C C . ASN A 1 73 ? -21.248 -10.084 19.434 1.00 93.00 73 ASN A C 1
ATOM 532 O O . ASN A 1 73 ? -20.449 -11.018 19.392 1.00 93.00 73 ASN A O 1
ATOM 536 N N . THR A 1 74 ? -21.955 -9.729 18.356 1.00 96.25 74 THR A N 1
ATOM 537 C CA . THR A 1 74 ? -21.723 -10.278 17.007 1.00 96.25 74 THR A CA 1
ATOM 538 C C . THR A 1 74 ? -20.847 -9.333 16.191 1.00 96.25 74 THR A C 1
ATOM 540 O O . THR A 1 74 ? -20.919 -8.123 16.383 1.00 96.25 74 THR A O 1
ATOM 543 N N . ASN A 1 75 ? -20.045 -9.836 15.250 1.00 96.88 75 ASN A N 1
ATOM 544 C CA . ASN A 1 75 ? -19.198 -8.973 14.414 1.00 96.88 75 ASN A CA 1
ATOM 545 C C . ASN A 1 75 ? -20.037 -7.946 13.635 1.00 96.88 75 ASN A C 1
ATOM 547 O O . ASN A 1 75 ? -21.058 -8.296 13.038 1.00 96.88 75 ASN A O 1
ATOM 551 N N . LYS A 1 76 ? -19.593 -6.685 13.623 1.00 96.81 76 LYS A N 1
ATOM 552 C CA . LYS A 1 76 ? -20.183 -5.644 12.774 1.00 96.81 76 LYS A CA 1
ATOM 553 C C . LYS A 1 76 ? -19.770 -5.850 11.319 1.00 96.81 76 LYS A C 1
ATOM 555 O O . LYS A 1 76 ? -18.693 -6.358 11.021 1.00 96.81 76 LYS A O 1
ATOM 560 N N . THR A 1 77 ? -20.638 -5.409 10.417 1.00 94.62 77 THR A N 1
ATOM 561 C CA . THR A 1 77 ? -20.405 -5.376 8.963 1.00 94.62 77 THR A CA 1
ATOM 562 C C . THR A 1 77 ? -20.246 -3.950 8.432 1.00 94.62 77 THR A C 1
ATOM 564 O O . THR A 1 77 ? -19.987 -3.755 7.247 1.00 94.62 77 THR A O 1
ATOM 567 N N . ASN A 1 78 ? -20.382 -2.951 9.305 1.00 94.06 78 ASN A N 1
ATOM 568 C CA . ASN A 1 78 ? -20.219 -1.537 9.010 1.00 94.06 78 ASN A CA 1
ATOM 569 C C . ASN A 1 78 ? -19.140 -0.907 9.903 1.00 94.06 78 ASN A C 1
ATOM 571 O O . ASN A 1 78 ? -18.770 -1.443 10.946 1.00 94.06 78 ASN A O 1
ATOM 575 N N . GLY A 1 79 ? -18.608 0.220 9.438 1.00 94.56 79 GLY A N 1
ATOM 576 C CA . GLY A 1 79 ? -17.582 0.977 10.147 1.00 94.56 79 GLY A CA 1
ATOM 577 C C . GLY A 1 79 ? -18.138 1.978 11.161 1.00 94.56 79 GLY A C 1
ATOM 578 O O . GLY A 1 79 ? -19.304 1.917 11.548 1.00 94.56 79 GLY A O 1
ATOM 579 N N . GLY A 1 80 ? -17.295 2.933 11.543 1.00 95.81 80 GLY A N 1
ATOM 580 C CA . GLY A 1 80 ? -17.619 4.031 12.462 1.00 95.81 80 GLY A CA 1
ATOM 581 C C . GLY A 1 80 ? -17.115 3.844 13.894 1.00 95.81 80 GLY A C 1
ATOM 582 O O . GLY A 1 80 ? -17.198 4.773 14.687 1.00 95.81 80 GLY A O 1
ATOM 583 N N . ASN A 1 81 ? -16.553 2.679 14.229 1.00 96.94 81 ASN A N 1
ATOM 584 C CA . ASN A 1 81 ? -16.082 2.400 15.587 1.00 96.94 81 ASN A CA 1
ATOM 585 C C . ASN A 1 81 ? -14.591 2.637 15.804 1.00 96.94 81 ASN A C 1
ATOM 587 O O . ASN A 1 81 ? -14.194 2.948 16.915 1.00 96.94 81 ASN A O 1
ATOM 591 N N . PHE A 1 82 ? -13.743 2.425 14.801 1.00 98.31 82 PHE A N 1
ATOM 592 C CA . PHE A 1 82 ? -12.306 2.647 14.932 1.00 98.31 82 PHE A CA 1
ATOM 593 C C . PHE A 1 82 ? -11.851 3.513 13.771 1.00 98.31 82 PHE A C 1
ATOM 595 O O . PHE A 1 82 ? -11.771 3.046 12.636 1.00 98.31 82 PHE A O 1
ATOM 602 N N . ILE A 1 83 ? -11.598 4.785 14.050 1.00 98.25 83 ILE A N 1
ATOM 603 C CA . ILE A 1 83 ? -11.381 5.801 13.030 1.00 98.25 83 ILE A CA 1
ATOM 604 C C . ILE A 1 83 ? -9.922 6.231 13.076 1.00 98.25 83 ILE A C 1
ATOM 606 O O . ILE A 1 83 ? -9.451 6.785 14.066 1.00 98.25 83 ILE A O 1
ATOM 610 N N . LEU A 1 84 ? -9.203 5.985 11.987 1.00 98.38 84 LEU A N 1
ATOM 611 C CA . LEU A 1 84 ? -7.867 6.515 11.762 1.00 98.38 84 LEU A CA 1
ATOM 612 C C . LEU A 1 84 ? -7.985 7.861 11.067 1.00 98.38 84 LEU A C 1
ATOM 614 O O . LEU A 1 84 ? -8.107 7.933 9.838 1.00 98.38 84 LEU A O 1
ATOM 618 N N . ARG A 1 85 ? -7.940 8.914 11.876 1.00 94.88 85 ARG A N 1
ATOM 619 C CA . ARG A 1 85 ? -8.109 10.287 11.423 1.00 94.88 85 ARG A CA 1
ATOM 620 C C . ARG A 1 85 ? -6.945 10.762 10.591 1.00 94.88 85 ARG A C 1
ATOM 622 O O . ARG A 1 85 ? -5.822 10.285 10.740 1.00 94.88 85 ARG A O 1
ATOM 629 N N . LEU A 1 86 ? -7.215 11.728 9.733 1.00 92.94 86 LEU A N 1
ATOM 630 C CA . LEU A 1 86 ? -6.251 12.415 8.903 1.00 92.94 86 LEU A CA 1
ATOM 631 C C . LEU A 1 86 ? -6.211 13.890 9.301 1.00 92.94 86 LEU A C 1
ATOM 633 O O . LEU A 1 86 ? -7.232 14.564 9.390 1.00 92.94 86 LEU A O 1
ATOM 637 N N . TRP A 1 87 ? -5.006 14.421 9.447 1.00 89.81 87 TRP A N 1
ATOM 638 C CA . TRP A 1 87 ? -4.767 15.854 9.452 1.00 89.81 87 TRP A CA 1
ATOM 639 C C . TRP A 1 87 ? -3.920 16.223 8.233 1.00 89.81 87 TRP A C 1
ATOM 641 O O . TRP A 1 87 ? -2.933 15.552 7.924 1.00 89.81 87 TRP A O 1
ATOM 651 N N . SER A 1 88 ? -4.297 17.281 7.515 1.00 87.50 88 SER A N 1
ATOM 652 C CA . SER A 1 88 ? -3.492 17.797 6.409 1.00 87.50 88 SER A CA 1
ATOM 653 C C . SER A 1 88 ? -3.740 19.278 6.164 1.00 87.50 88 SER A C 1
ATOM 655 O O . SER A 1 88 ? -4.884 19.728 6.157 1.00 87.50 88 SER A O 1
ATOM 657 N N . ASN A 1 89 ? -2.668 20.014 5.874 1.00 87.62 89 ASN A N 1
ATOM 658 C CA . ASN A 1 89 ? -2.715 21.390 5.380 1.00 87.62 89 ASN A CA 1
ATOM 659 C C . ASN A 1 89 ? -2.4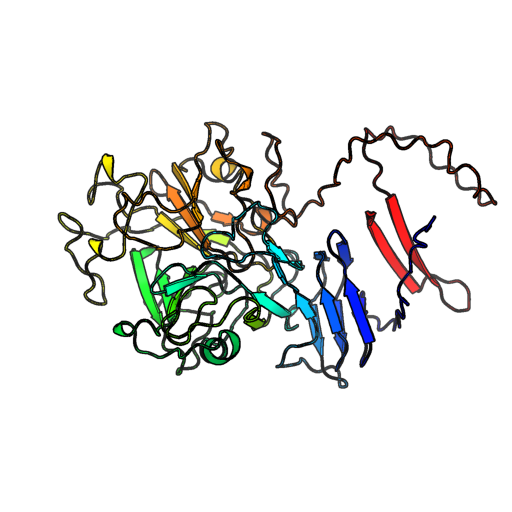27 21.487 3.865 1.00 87.62 89 ASN A C 1
ATOM 661 O O . ASN A 1 89 ? -2.157 22.574 3.364 1.00 87.62 89 ASN A O 1
ATOM 665 N N . ALA A 1 90 ? -2.485 20.370 3.125 1.00 85.81 90 ALA A N 1
ATOM 666 C CA . ALA A 1 90 ? -2.255 20.355 1.681 1.00 85.81 90 ALA A CA 1
ATOM 667 C C . ALA A 1 90 ? -3.357 21.109 0.922 1.00 85.81 90 ALA A C 1
ATOM 669 O O . ALA A 1 90 ? -4.527 20.694 0.936 1.00 85.81 90 ALA A O 1
ATOM 670 N N . THR A 1 91 ? -2.959 22.169 0.219 1.00 82.06 91 THR A N 1
ATOM 671 C CA . THR A 1 91 ? -3.842 23.047 -0.565 1.00 82.06 91 THR A CA 1
ATOM 672 C C . THR A 1 91 ? -3.671 22.903 -2.075 1.00 82.06 91 THR A C 1
ATOM 674 O O . THR A 1 91 ? -4.553 23.314 -2.815 1.00 82.06 91 THR A O 1
ATOM 677 N N . THR A 1 92 ? -2.585 22.308 -2.567 1.00 84.25 92 THR A N 1
ATOM 678 C CA . THR A 1 92 ? -2.350 22.128 -4.009 1.00 84.25 92 THR A CA 1
ATOM 679 C C . THR A 1 92 ? -1.872 20.716 -4.323 1.00 84.25 92 THR A C 1
ATOM 681 O O . THR A 1 92 ? -1.277 20.046 -3.472 1.00 84.25 92 THR A O 1
ATOM 684 N N . ASN A 1 93 ? -2.129 20.261 -5.553 1.00 87.12 93 ASN A N 1
ATOM 685 C CA . ASN A 1 93 ? -1.634 18.967 -6.013 1.00 87.12 93 ASN A CA 1
ATOM 686 C C . ASN A 1 93 ? -0.101 18.954 -5.991 1.00 87.12 93 ASN A C 1
ATOM 688 O O . ASN A 1 93 ? 0.523 19.874 -6.517 1.00 87.12 93 ASN A O 1
ATOM 692 N N . GLY A 1 94 ? 0.497 17.918 -5.412 1.00 87.12 94 GLY A N 1
ATOM 693 C CA . GLY A 1 94 ? 1.947 17.797 -5.241 1.00 87.12 94 GLY A CA 1
ATOM 694 C C . GLY A 1 94 ? 2.476 18.327 -3.912 1.00 87.12 94 GLY A C 1
ATOM 695 O O . GLY A 1 94 ? 3.635 18.085 -3.598 1.00 87.12 94 GLY A O 1
ATOM 696 N N . SER A 1 95 ? 1.649 18.996 -3.099 1.00 88.19 95 SER A N 1
ATOM 697 C CA . SER A 1 95 ? 2.068 19.439 -1.759 1.00 88.19 95 SER A CA 1
ATOM 698 C C . SER A 1 95 ? 2.207 18.283 -0.766 1.00 88.19 95 SER A C 1
ATOM 700 O O . SER A 1 95 ? 2.925 18.405 0.225 1.00 88.19 95 SER A O 1
ATOM 702 N N . ILE A 1 96 ? 1.500 17.170 -0.988 1.00 89.44 96 ILE A N 1
ATOM 703 C CA . ILE A 1 96 ? 1.615 15.994 -0.127 1.00 89.44 96 ILE A CA 1
ATOM 704 C C . ILE A 1 96 ? 2.926 15.288 -0.469 1.00 89.44 96 ILE A C 1
ATOM 706 O O . ILE A 1 96 ? 3.060 14.720 -1.548 1.00 89.44 96 ILE A O 1
ATOM 710 N N . VAL A 1 97 ? 3.877 15.322 0.460 1.00 87.69 97 VAL A N 1
ATOM 711 C CA . VAL A 1 97 ? 5.173 14.648 0.341 1.00 87.69 97 VAL A CA 1
ATOM 712 C C . VAL A 1 97 ? 5.312 13.589 1.429 1.00 87.69 97 VAL A C 1
ATOM 714 O O . VAL A 1 97 ? 4.896 13.793 2.575 1.00 87.69 97 VAL A O 1
ATOM 717 N N . ASN A 1 98 ? 5.891 12.444 1.075 1.00 87.81 98 ASN A N 1
ATOM 718 C CA . ASN A 1 98 ? 6.257 11.423 2.052 1.00 87.81 98 ASN A CA 1
ATOM 719 C C . ASN A 1 98 ? 7.357 11.969 2.967 1.00 87.81 98 ASN A C 1
ATOM 721 O O . ASN A 1 98 ? 8.225 12.708 2.510 1.00 87.81 98 ASN A O 1
ATOM 725 N N . GLY A 1 99 ? 7.341 11.623 4.256 1.00 80.31 99 GLY A N 1
ATOM 726 C CA . GLY A 1 99 ? 8.382 12.121 5.156 1.00 80.31 99 GLY A CA 1
ATOM 727 C C . GLY A 1 99 ? 8.321 13.616 5.458 1.00 80.31 99 GLY A C 1
ATOM 728 O O . GLY A 1 99 ? 9.346 14.174 5.833 1.00 80.31 99 GLY A O 1
ATOM 729 N N . GLY A 1 100 ? 7.174 14.273 5.252 1.00 78.25 100 GLY A N 1
ATOM 730 C CA . GLY A 1 100 ? 6.997 15.697 5.533 1.00 78.25 100 GLY A CA 1
ATOM 731 C C . GLY A 1 100 ? 5.943 15.992 6.597 1.00 78.25 100 GLY A C 1
ATOM 732 O O . GLY A 1 100 ? 5.271 15.112 7.131 1.00 78.25 100 GLY A O 1
ATOM 733 N N . THR A 1 101 ? 5.751 17.281 6.871 1.00 83.69 101 THR A N 1
ATOM 734 C CA . THR A 1 101 ? 4.824 17.785 7.898 1.00 83.69 101 THR A CA 1
ATOM 735 C C . THR A 1 101 ? 3.442 18.152 7.355 1.00 83.69 101 THR A C 1
ATOM 737 O O . THR A 1 101 ? 2.637 18.706 8.094 1.00 83.69 101 THR A O 1
ATOM 740 N N . VAL A 1 102 ? 3.160 17.864 6.080 1.00 87.06 102 VAL A N 1
ATOM 741 C CA . VAL A 1 102 ? 1.937 18.301 5.377 1.00 87.06 102 VAL A CA 1
ATOM 742 C C . VAL A 1 102 ? 0.744 17.363 5.598 1.00 87.06 102 VAL A C 1
ATOM 744 O O . VAL A 1 102 ? -0.419 17.747 5.427 1.00 87.06 102 VAL A O 1
ATOM 747 N N . ILE A 1 103 ? 1.018 16.112 5.962 1.00 89.25 103 ILE A N 1
ATOM 748 C CA . ILE A 1 103 ? 0.005 15.080 6.158 1.00 89.25 103 ILE A CA 1
ATOM 749 C C . ILE A 1 103 ? 0.387 14.188 7.338 1.00 89.25 103 ILE A C 1
ATOM 751 O O . ILE A 1 103 ? 1.511 13.701 7.424 1.00 89.25 103 ILE A O 1
ATOM 755 N N . LYS A 1 104 ? -0.556 13.981 8.255 1.00 90.50 104 LYS A N 1
ATOM 756 C CA . LYS A 1 104 ? -0.424 13.097 9.419 1.00 90.50 104 LYS A CA 1
ATOM 757 C C . LYS A 1 104 ? -1.709 12.316 9.621 1.00 90.50 104 LYS A C 1
ATOM 759 O O . LYS A 1 104 ? -2.759 12.720 9.123 1.00 90.50 104 LYS A O 1
ATOM 764 N N . TYR A 1 105 ? -1.636 11.179 10.300 1.00 93.81 105 TYR A N 1
ATOM 765 C CA . TYR A 1 105 ? -2.792 10.303 10.441 1.00 93.81 105 TYR A CA 1
ATOM 766 C C . TYR A 1 105 ? -2.655 9.317 11.589 1.00 93.81 105 TYR A C 1
ATOM 768 O O . TYR A 1 105 ? -1.576 8.797 11.850 1.00 93.81 105 TYR A O 1
ATOM 776 N N . GLY A 1 106 ? -3.788 8.952 12.182 1.00 95.44 106 GLY A N 1
ATOM 777 C CA . GLY A 1 106 ? -3.843 7.817 13.087 1.00 95.44 106 GLY A CA 1
ATOM 778 C C . GLY A 1 106 ? -3.277 6.553 12.442 1.00 95.44 106 GLY A C 1
ATOM 779 O O . GLY A 1 106 ? -3.512 6.285 11.258 1.00 95.44 106 GLY A O 1
ATOM 780 N N . GLN A 1 107 ? -2.566 5.755 13.233 1.00 97.19 107 GLN A N 1
ATOM 781 C CA . GLN A 1 107 ? -2.003 4.477 12.806 1.00 97.19 107 GLN A CA 1
ATOM 782 C C . GLN A 1 107 ? -2.471 3.335 13.700 1.00 97.19 107 GLN A C 1
ATOM 784 O O . GLN A 1 107 ? -2.631 3.497 14.913 1.00 97.19 107 GLN A O 1
ATOM 789 N N . LEU A 1 108 ? -2.654 2.166 13.085 1.00 97.62 108 LEU A N 1
ATOM 790 C CA . LEU A 1 108 ? -2.957 0.913 13.768 1.00 97.62 108 LEU A CA 1
ATOM 791 C C . LEU A 1 108 ? -1.907 -0.129 13.396 1.00 97.62 108 LEU A C 1
ATOM 793 O O . LEU A 1 108 ? -1.766 -0.504 12.233 1.00 97.62 108 LEU A O 1
ATOM 797 N N . TYR A 1 109 ? -1.202 -0.612 14.408 1.00 95.69 109 TYR A N 1
ATOM 798 C CA . TYR A 1 109 ? -0.312 -1.752 14.322 1.00 95.69 109 TYR A CA 1
ATOM 799 C C . TYR A 1 109 ? -0.985 -2.974 14.935 1.00 95.69 109 TYR A C 1
ATOM 801 O O . TYR A 1 109 ? -1.387 -2.947 16.096 1.00 95.69 109 TYR A O 1
ATOM 809 N N . ILE A 1 110 ? -1.035 -4.054 14.164 1.00 94.69 110 ILE A N 1
ATOM 810 C CA . ILE A 1 110 ? -1.369 -5.398 14.631 1.00 94.69 110 ILE A CA 1
ATOM 811 C C . ILE A 1 110 ? -0.134 -6.252 14.362 1.00 94.69 110 ILE A C 1
ATOM 813 O O . ILE A 1 110 ? 0.417 -6.216 13.257 1.00 94.69 110 ILE A O 1
ATOM 817 N N . ASP A 1 111 ? 0.364 -6.952 15.375 1.00 88.06 111 ASP A N 1
ATOM 818 C CA . ASP A 1 111 ? 1.579 -7.747 15.238 1.00 88.06 111 ASP A CA 1
ATOM 819 C C . ASP A 1 111 ? 1.436 -8.917 14.246 1.00 88.06 111 ASP A C 1
ATOM 821 O O . ASP A 1 111 ? 0.352 -9.273 13.786 1.00 88.06 111 ASP A O 1
ATOM 825 N N . ASN A 1 112 ? 2.572 -9.523 13.895 1.00 86.75 112 ASN A N 1
ATOM 826 C CA . ASN A 1 112 ? 2.595 -10.638 12.942 1.00 86.75 112 ASN A CA 1
ATOM 827 C C . ASN A 1 112 ? 2.079 -11.959 13.539 1.00 86.75 112 ASN A C 1
ATOM 829 O O . ASN A 1 112 ? 1.882 -12.912 12.789 1.00 86.75 112 ASN A O 1
ATOM 833 N N . GLN A 1 113 ? 1.910 -12.037 14.864 1.00 85.06 113 GLN A N 1
ATOM 834 C CA . GLN A 1 113 ? 1.455 -13.245 15.561 1.00 85.06 113 GLN A CA 1
ATOM 835 C C . GLN A 1 113 ? -0.074 -13.331 15.588 1.00 85.06 113 GLN A C 1
ATOM 837 O O . GLN A 1 113 ? -0.633 -14.426 15.616 1.00 85.06 113 GLN A O 1
ATOM 842 N N . THR A 1 114 ? -0.756 -12.187 15.520 1.00 91.25 114 THR A N 1
ATOM 843 C CA . THR A 1 114 ? -2.210 -12.118 15.412 1.00 91.25 114 THR A CA 1
ATOM 844 C C . THR A 1 114 ? -2.655 -12.607 14.037 1.00 91.25 114 THR A C 1
ATOM 846 O O . THR A 1 114 ? -2.352 -12.007 13.006 1.00 91.25 114 THR A O 1
ATOM 849 N N . THR A 1 115 ? -3.397 -13.711 14.011 1.00 93.88 115 THR A N 1
ATOM 850 C CA . THR A 1 115 ? -3.906 -14.307 12.769 1.00 93.88 115 THR A CA 1
ATOM 851 C C . THR A 1 115 ? -5.078 -13.508 12.196 1.00 93.88 115 THR A C 1
ATOM 853 O O . THR A 1 115 ? -5.813 -12.843 12.927 1.00 93.88 115 THR A O 1
ATOM 856 N N . GLN A 1 116 ? -5.332 -13.630 10.888 1.00 95.94 116 GLN A N 1
ATOM 857 C CA . GLN A 1 116 ? -6.471 -12.958 10.245 1.00 95.94 116 GLN A CA 1
ATOM 858 C C . GLN A 1 116 ? -7.825 -13.334 10.872 1.00 95.94 116 GLN A C 1
ATOM 860 O O . GLN A 1 116 ? -8.719 -12.498 10.926 1.00 95.94 116 GLN A O 1
ATOM 865 N N . ALA A 1 117 ? -7.977 -14.554 11.400 1.00 94.81 117 ALA A N 1
ATOM 866 C CA . ALA A 1 117 ? -9.207 -14.992 12.066 1.00 94.81 117 ALA A CA 1
ATOM 867 C C . ALA A 1 117 ? -9.497 -14.229 13.375 1.00 94.81 117 ALA A C 1
ATOM 869 O O . ALA A 1 117 ? -10.650 -14.123 13.789 1.00 94.81 117 ALA A O 1
ATOM 870 N N . GLN A 1 118 ? -8.464 -13.677 14.019 1.00 95.56 118 GLN A N 1
ATOM 871 C CA . GLN A 1 118 ? -8.586 -12.872 15.239 1.00 95.56 118 GLN A CA 1
ATOM 872 C C . GLN A 1 118 ? -8.873 -11.390 14.945 1.00 95.56 118 GLN A C 1
ATOM 874 O O . GLN A 1 118 ? -9.118 -10.615 15.871 1.00 95.56 118 GLN A O 1
ATOM 879 N N . VAL A 1 119 ? -8.861 -10.994 13.668 1.00 97.69 119 VAL A N 1
ATOM 880 C CA . VAL A 1 119 ? -9.064 -9.617 13.211 1.00 97.69 119 VAL A CA 1
ATOM 881 C C . VAL A 1 119 ? -10.338 -9.561 12.385 1.00 97.69 119 VAL A C 1
ATOM 883 O O . VAL A 1 119 ? -10.371 -9.923 11.213 1.00 97.69 119 VAL A O 1
ATOM 886 N N . THR A 1 120 ? -11.406 -9.111 13.034 1.00 97.69 120 THR A N 1
ATOM 887 C CA . THR A 1 120 ? -12.740 -8.936 12.431 1.00 97.69 120 THR A CA 1
ATOM 888 C C . THR A 1 120 ? -13.252 -7.508 12.572 1.00 97.69 120 THR A C 1
ATOM 890 O O . THR A 1 120 ? -14.287 -7.167 12.007 1.00 97.69 120 THR A O 1
ATOM 893 N N . GLY A 1 121 ? -12.534 -6.668 13.320 1.00 98.06 121 GLY A N 1
ATOM 894 C CA . GLY A 1 121 ? -12.874 -5.268 13.485 1.00 98.06 121 GLY A CA 1
ATOM 895 C C . GLY A 1 121 ? -12.723 -4.478 12.192 1.00 98.06 121 GLY A C 1
ATOM 896 O O . GLY A 1 121 ? -11.787 -4.694 11.421 1.00 98.06 121 GLY A O 1
ATOM 897 N N . ILE A 1 122 ? -13.645 -3.544 11.980 1.00 98.62 122 ILE A N 1
ATOM 898 C CA . ILE A 1 122 ? -13.642 -2.640 10.834 1.00 98.62 122 ILE A CA 1
ATOM 899 C C . ILE A 1 122 ? -12.959 -1.332 11.233 1.00 98.62 122 ILE A C 1
ATOM 901 O O . ILE A 1 122 ? -13.312 -0.712 12.236 1.00 98.62 122 ILE A O 1
ATOM 905 N N . VAL A 1 123 ? -11.982 -0.919 10.428 1.00 98.75 123 VAL A N 1
ATOM 906 C CA . VAL A 1 123 ? -11.305 0.373 10.549 1.00 98.75 123 VAL A CA 1
ATOM 907 C C . VAL A 1 123 ? -11.804 1.317 9.468 1.00 98.75 123 VAL A C 1
ATOM 909 O O . VAL A 1 123 ? -11.817 0.961 8.290 1.00 98.75 123 VAL A O 1
ATOM 912 N N . ASP A 1 124 ? -12.128 2.540 9.869 1.00 98.62 124 ASP A N 1
ATOM 913 C CA . ASP A 1 124 ? -12.398 3.673 8.995 1.00 98.62 124 ASP A CA 1
ATOM 914 C C . ASP A 1 124 ? -11.085 4.440 8.802 1.00 98.62 124 ASP A C 1
ATOM 916 O O . ASP A 1 124 ? -10.598 5.096 9.723 1.00 98.62 124 ASP A O 1
ATOM 920 N N . LYS A 1 125 ? -10.475 4.354 7.614 1.00 97.94 125 LYS A N 1
ATOM 921 C CA . LYS A 1 125 ? -9.260 5.106 7.282 1.00 97.94 125 LYS A CA 1
ATOM 922 C C . LYS A 1 125 ? -9.616 6.354 6.493 1.00 97.94 125 LYS A C 1
ATOM 924 O O . LYS A 1 125 ? -10.028 6.272 5.337 1.00 97.94 125 LYS A O 1
ATOM 929 N N . GLU A 1 126 ? -9.377 7.512 7.097 1.00 95.50 126 GLU A N 1
ATOM 930 C CA . GLU A 1 126 ? -9.431 8.781 6.383 1.00 95.50 126 GLU A CA 1
ATOM 931 C C . GLU A 1 126 ? -8.261 8.895 5.389 1.00 95.50 126 GLU A C 1
ATOM 933 O O . GLU A 1 126 ? -7.100 8.635 5.732 1.00 95.50 126 GLU A O 1
ATOM 938 N N . TYR A 1 127 ? -8.563 9.264 4.145 1.00 92.50 127 TYR A N 1
ATOM 939 C CA . TYR A 1 127 ? -7.646 9.219 3.010 1.00 92.50 127 TYR A CA 1
ATOM 940 C C . TYR A 1 127 ? -7.683 10.507 2.192 1.00 92.50 127 TYR A C 1
ATOM 942 O O . TYR A 1 127 ? -8.742 11.015 1.817 1.00 92.50 127 TYR A O 1
ATOM 950 N N . LYS A 1 128 ? -6.485 11.000 1.883 1.00 89.56 128 LYS A N 1
ATOM 951 C CA . LYS A 1 128 ? -6.224 12.097 0.956 1.00 89.56 128 LYS A CA 1
ATOM 952 C C . LYS A 1 128 ? -4.829 11.904 0.383 1.00 89.56 128 LYS A C 1
ATOM 954 O O . LYS A 1 128 ? -3.898 11.577 1.124 1.00 89.56 128 LYS A O 1
ATOM 959 N N . ASP A 1 129 ? -4.687 12.140 -0.910 1.00 89.81 129 ASP A N 1
ATOM 960 C CA . ASP A 1 129 ? -3.407 12.022 -1.593 1.00 89.81 129 ASP A CA 1
ATOM 961 C C . ASP A 1 129 ? -3.347 12.932 -2.816 1.00 89.81 129 ASP A C 1
ATOM 963 O O . ASP A 1 129 ? -4.375 13.476 -3.232 1.00 89.81 129 ASP A O 1
ATOM 967 N N . ASN A 1 130 ? -2.152 13.102 -3.381 1.00 89.19 130 ASN A N 1
ATOM 968 C CA . ASN A 1 130 ? -1.988 13.791 -4.656 1.00 89.19 130 ASN A CA 1
ATOM 969 C C . ASN A 1 130 ? -2.773 13.072 -5.768 1.00 89.19 130 ASN A C 1
ATOM 971 O O . ASN A 1 130 ? -3.035 11.868 -5.707 1.00 89.19 130 ASN A O 1
ATOM 975 N N . SER A 1 131 ? -3.158 13.812 -6.807 1.00 87.94 131 SER A N 1
ATOM 976 C CA . SER A 1 131 ? -3.602 13.190 -8.054 1.00 87.94 131 SER A CA 1
ATOM 977 C C . SER A 1 131 ? -2.408 12.667 -8.813 1.00 87.94 131 SER A C 1
ATOM 979 O O . SER A 1 131 ? -1.489 13.432 -9.066 1.00 87.94 131 SER A O 1
ATOM 981 N N . HIS A 1 132 ? -2.473 11.398 -9.210 1.00 88.75 132 HIS A N 1
ATOM 982 C CA . HIS A 1 132 ? -1.449 10.703 -9.989 1.00 88.75 132 HIS A CA 1
ATOM 983 C C . HIS A 1 132 ? -1.767 10.666 -11.500 1.00 88.75 132 HIS A C 1
ATOM 985 O O . HIS A 1 132 ? -1.060 10.034 -12.288 1.00 88.75 132 HIS A O 1
ATOM 991 N N . GLY A 1 133 ? -2.818 11.369 -11.938 1.00 86.38 133 GLY A N 1
ATOM 992 C CA . GLY A 1 133 ? -3.265 11.422 -13.330 1.00 86.38 133 GLY A CA 1
ATOM 993 C C . GLY A 1 133 ? -4.545 10.622 -13.571 1.00 86.38 133 GLY A C 1
ATOM 994 O O . GLY A 1 133 ? -5.481 10.692 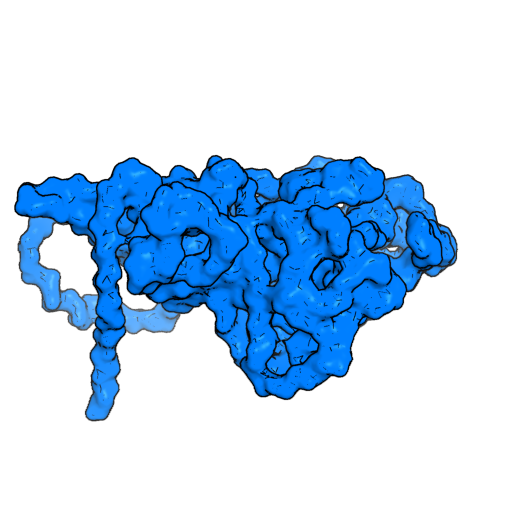-12.782 1.00 86.38 133 GLY A O 1
ATOM 995 N N . ALA A 1 134 ? -4.612 9.890 -14.691 1.00 86.19 134 ALA A N 1
ATOM 996 C CA . ALA A 1 134 ? -5.819 9.174 -15.137 1.00 86.19 134 ALA A CA 1
ATOM 997 C C . ALA A 1 134 ? -6.232 7.990 -14.242 1.00 86.19 134 ALA A C 1
ATOM 999 O O . ALA A 1 134 ? -7.357 7.500 -14.348 1.00 86.19 134 ALA A O 1
ATOM 1000 N N . TYR A 1 135 ? -5.316 7.531 -13.394 1.00 90.44 135 TYR A N 1
ATOM 1001 C CA . TYR A 1 135 ? -5.537 6.504 -12.391 1.00 90.44 135 TYR A CA 1
ATOM 1002 C C . TYR A 1 135 ? -4.864 6.935 -11.090 1.00 90.44 135 TYR A C 1
ATOM 1004 O O . TYR A 1 135 ? -3.747 7.454 -11.108 1.00 90.44 135 TYR A O 1
ATOM 1012 N N . GLN A 1 136 ? -5.539 6.700 -9.969 1.00 92.56 136 GLN A N 1
ATOM 1013 C CA . GLN A 1 136 ? -4.973 6.865 -8.643 1.00 92.56 136 GLN A CA 1
ATOM 1014 C C . GLN A 1 136 ? -4.128 5.645 -8.294 1.00 92.56 136 GLN A C 1
ATOM 1016 O O . GLN A 1 136 ? -4.655 4.539 -8.175 1.00 92.56 136 GLN A O 1
ATOM 1021 N N . GLN A 1 137 ? -2.831 5.868 -8.103 1.00 93.75 137 GLN A N 1
ATOM 1022 C CA . GLN A 1 137 ? -1.916 4.868 -7.558 1.00 93.75 137 GLN A CA 1
ATOM 1023 C C . GLN A 1 137 ? -2.122 4.751 -6.051 1.00 93.75 137 GLN A C 1
ATOM 1025 O O . GLN A 1 137 ? -2.009 5.754 -5.346 1.00 93.75 137 GLN A O 1
ATOM 1030 N N . MET A 1 138 ? -2.484 3.560 -5.571 1.00 94.94 138 MET A N 1
ATOM 1031 C CA . MET A 1 138 ? -2.751 3.329 -4.152 1.00 94.94 138 MET A CA 1
ATOM 1032 C C . MET A 1 138 ? -2.633 1.856 -3.741 1.00 94.94 138 MET A C 1
ATOM 1034 O O . MET A 1 138 ? -2.679 0.935 -4.558 1.00 94.94 138 MET A O 1
ATOM 1038 N N . ALA A 1 139 ? -2.518 1.638 -2.436 1.00 97.69 139 ALA A N 1
ATOM 1039 C CA . ALA A 1 139 ? -2.702 0.346 -1.788 1.00 97.69 139 ALA A CA 1
ATOM 1040 C C . ALA A 1 139 ? -4.053 0.289 -1.067 1.00 97.69 139 ALA A C 1
ATOM 1042 O O . ALA A 1 139 ? -4.605 1.314 -0.662 1.00 97.69 139 ALA A O 1
ATOM 1043 N N . ILE A 1 140 ? -4.567 -0.923 -0.865 1.00 98.12 140 ILE A N 1
ATOM 1044 C CA . ILE A 1 140 ? -5.810 -1.172 -0.128 1.00 98.12 140 ILE A CA 1
ATOM 1045 C C . ILE A 1 140 ? -5.475 -2.125 1.027 1.00 98.12 140 ILE A C 1
ATOM 1047 O O . ILE A 1 140 ? -5.498 -3.337 0.824 1.00 98.12 140 ILE A O 1
ATOM 1051 N N . PRO A 1 141 ? -5.149 -1.615 2.231 1.00 98.00 141 PRO A N 1
ATOM 1052 C CA . PRO A 1 141 ? -4.679 -2.417 3.366 1.00 98.00 141 PRO A CA 1
ATOM 1053 C C . PRO A 1 141 ? -5.831 -3.130 4.102 1.00 98.00 141 PRO A C 1
ATOM 1055 O O . PRO A 1 141 ? -5.865 -3.181 5.331 1.00 98.00 141 PRO A O 1
ATOM 1058 N N . PHE A 1 142 ? -6.796 -3.669 3.350 1.00 98.56 142 PHE A N 1
ATOM 1059 C CA . PHE A 1 142 ? -8.003 -4.296 3.877 1.00 98.56 142 PHE A CA 1
ATOM 1060 C C . PHE A 1 142 ? -8.232 -5.686 3.274 1.00 98.56 142 PHE A C 1
ATOM 1062 O O . PHE A 1 142 ? -8.325 -5.850 2.053 1.00 98.56 142 PHE A O 1
ATOM 1069 N N . TYR A 1 143 ? -8.365 -6.680 4.148 1.00 98.12 143 TYR A N 1
ATOM 1070 C CA . TYR A 1 143 ? -8.623 -8.074 3.822 1.00 98.12 143 TYR A CA 1
ATOM 1071 C C . TYR A 1 143 ? -10.019 -8.251 3.218 1.00 98.12 143 TYR A C 1
ATOM 1073 O O . TYR A 1 143 ? -11.015 -7.810 3.793 1.00 98.12 143 TYR A O 1
ATOM 1081 N N . LYS A 1 144 ? -10.088 -8.906 2.049 1.00 96.38 144 LYS A N 1
ATOM 1082 C CA . LYS A 1 144 ? -11.329 -9.185 1.298 1.00 96.38 144 LYS A CA 1
ATOM 1083 C C . LYS A 1 144 ? -12.227 -7.960 1.097 1.00 96.38 144 LYS A C 1
ATOM 1085 O O . LYS A 1 144 ? -13.452 -8.058 1.054 1.00 96.38 144 LYS A O 1
ATOM 1090 N N . LYS A 1 145 ? -11.619 -6.788 0.923 1.00 96.88 145 LYS A N 1
ATOM 1091 C CA . LYS A 1 145 ? -12.332 -5.547 0.630 1.00 96.88 145 LYS A CA 1
ATOM 1092 C C . LYS A 1 145 ? -12.969 -5.629 -0.753 1.00 96.88 145 LYS A C 1
ATOM 1094 O O . LYS A 1 145 ? -12.258 -5.745 -1.746 1.00 96.88 145 LYS A O 1
ATOM 1099 N N . THR A 1 146 ? -14.295 -5.549 -0.820 1.00 95.81 146 THR A N 1
ATOM 1100 C CA . THR A 1 146 ? -15.039 -5.573 -2.086 1.00 95.81 146 THR A CA 1
ATOM 1101 C C . THR A 1 146 ? -14.808 -4.299 -2.887 1.00 95.81 146 THR A C 1
ATOM 1103 O O . THR A 1 146 ? -15.033 -3.196 -2.385 1.00 95.81 146 THR A O 1
ATOM 1106 N N . PHE A 1 147 ? -14.439 -4.429 -4.160 1.00 95.44 147 PHE A N 1
ATOM 1107 C CA . PHE A 1 147 ? -14.160 -3.283 -5.027 1.00 95.44 147 PHE A CA 1
ATOM 1108 C C . PHE A 1 147 ? -15.388 -2.407 -5.298 1.00 95.44 147 PHE A C 1
ATOM 1110 O O . PHE A 1 147 ? -15.238 -1.193 -5.397 1.00 95.44 147 PHE A O 1
ATOM 1117 N N . ALA A 1 148 ? -16.600 -2.974 -5.321 1.00 93.75 148 ALA A N 1
ATOM 1118 C CA . ALA A 1 148 ? -17.845 -2.205 -5.441 1.00 93.75 148 ALA A CA 1
ATOM 1119 C C . ALA A 1 148 ? -17.979 -1.107 -4.370 1.00 93.75 148 ALA A C 1
ATOM 1121 O O . ALA A 1 148 ? -18.433 -0.002 -4.662 1.00 93.75 148 ALA A O 1
ATOM 1122 N N . SER A 1 149 ? -17.541 -1.385 -3.137 1.00 94.19 149 SER A N 1
ATOM 1123 C CA . SER A 1 149 ? -17.652 -0.429 -2.025 1.00 94.19 149 SER A CA 1
ATOM 1124 C C . SER A 1 149 ? -16.751 0.803 -2.178 1.00 94.19 149 SER A C 1
ATOM 1126 O O . SER A 1 149 ? -17.037 1.850 -1.599 1.00 94.19 149 SER A O 1
ATOM 1128 N N . LEU A 1 150 ? -15.702 0.719 -3.006 1.00 93.50 150 LEU A N 1
ATOM 1129 C CA . LEU A 1 150 ? -14.803 1.844 -3.263 1.00 93.50 150 LEU A CA 1
ATOM 1130 C C . LEU A 1 150 ? -15.498 2.969 -4.034 1.00 93.50 150 LEU A C 1
ATOM 1132 O O . LEU A 1 150 ? -15.135 4.126 -3.848 1.00 93.50 150 LEU A O 1
ATOM 1136 N N . SER A 1 151 ? -16.510 2.661 -4.855 1.00 90.88 151 SER A N 1
ATOM 1137 C CA . SER A 1 151 ? -17.287 3.687 -5.562 1.00 90.88 151 SER A CA 1
ATOM 1138 C C . SER A 1 151 ? -17.935 4.664 -4.581 1.00 90.88 151 SER A C 1
ATOM 1140 O O . SER A 1 151 ? -17.760 5.870 -4.711 1.00 90.88 151 SER A O 1
ATOM 1142 N N . SER A 1 152 ? -18.604 4.167 -3.537 1.00 90.19 152 SER A N 1
ATOM 1143 C CA . SER A 1 152 ? -19.193 5.038 -2.514 1.00 90.19 152 SER A CA 1
ATOM 1144 C C . SER A 1 152 ? -18.144 5.723 -1.637 1.00 90.19 152 SER A C 1
ATOM 1146 O O . SER A 1 152 ? -18.273 6.904 -1.335 1.00 90.19 152 SER A O 1
ATOM 1148 N N . GLU A 1 153 ? -17.093 5.008 -1.232 1.00 92.31 153 GLU A N 1
ATOM 1149 C CA . GLU A 1 153 ? -16.104 5.518 -0.268 1.00 92.31 153 GLU A CA 1
ATOM 1150 C C . GLU A 1 153 ? -15.183 6.589 -0.848 1.00 92.31 153 GLU A C 1
ATOM 1152 O O . GLU A 1 153 ? -14.785 7.520 -0.148 1.00 92.31 153 GLU A O 1
ATOM 1157 N N . LEU A 1 154 ? -14.861 6.466 -2.135 1.00 89.12 154 LEU A N 1
ATOM 1158 C CA . LEU A 1 154 ? -14.039 7.419 -2.870 1.00 89.12 154 LEU A CA 1
ATOM 1159 C C . LEU A 1 154 ? -14.884 8.448 -3.626 1.00 89.12 154 LEU A C 1
ATOM 1161 O O . LEU A 1 154 ? -14.318 9.295 -4.308 1.00 89.12 154 LEU A O 1
ATOM 1165 N N . ASN A 1 155 ? -16.219 8.375 -3.548 1.00 86.38 155 ASN A N 1
ATOM 1166 C CA . ASN A 1 155 ? -17.118 9.120 -4.434 1.00 86.38 155 ASN A CA 1
ATOM 1167 C C . ASN A 1 155 ? -16.730 8.951 -5.921 1.00 86.38 155 ASN A C 1
ATOM 1169 O O . ASN A 1 155 ? -16.652 9.906 -6.693 1.00 86.38 155 ASN A O 1
ATOM 1173 N N . ALA A 1 156 ? -16.407 7.716 -6.293 1.00 86.19 156 ALA A N 1
ATOM 1174 C CA . ALA A 1 156 ? -15.999 7.309 -7.622 1.00 86.19 156 ALA A CA 1
ATOM 1175 C C . ALA A 1 156 ? -17.161 6.651 -8.373 1.00 86.19 156 ALA A C 1
ATOM 1177 O O . ALA A 1 156 ? -18.114 6.146 -7.786 1.00 86.19 156 ALA A O 1
ATOM 1178 N N . ASN A 1 157 ? -17.039 6.586 -9.696 1.00 87.06 157 ASN A N 1
ATOM 1179 C CA . ASN A 1 157 ? -17.932 5.799 -10.541 1.00 87.06 157 ASN A CA 1
ATOM 1180 C C . ASN A 1 157 ? -17.126 4.676 -11.198 1.00 87.06 157 ASN A C 1
ATOM 1182 O O . ASN A 1 157 ? -16.754 4.765 -12.373 1.00 87.06 157 ASN A O 1
ATOM 1186 N N . LEU A 1 158 ? -16.751 3.678 -10.390 1.00 91.06 158 LEU A N 1
ATOM 1187 C CA . LEU A 1 158 ? -15.953 2.552 -10.864 1.00 91.06 158 LEU A CA 1
ATOM 1188 C C . LEU A 1 158 ? -16.826 1.569 -11.651 1.00 91.06 158 LEU A C 1
ATOM 1190 O O . LEU A 1 158 ? -17.973 1.316 -11.294 1.00 91.06 158 LEU A O 1
ATOM 1194 N N . SER A 1 159 ? -16.272 0.991 -12.713 1.00 91.00 159 SER A N 1
ATOM 1195 C CA . SER A 1 159 ? -16.965 0.036 -13.583 1.00 91.00 159 SER A CA 1
ATOM 1196 C C . SER A 1 159 ? -16.000 -0.971 -14.208 1.00 91.00 159 SER A C 1
ATOM 1198 O O . SER A 1 159 ? -14.785 -0.768 -14.203 1.00 91.00 159 SER A O 1
ATOM 1200 N N . GLY A 1 160 ? -16.539 -2.021 -14.831 1.00 88.06 160 GLY A N 1
ATOM 1201 C CA . GLY A 1 160 ? -15.787 -2.970 -15.660 1.00 88.06 160 GLY A CA 1
ATOM 1202 C C . GLY A 1 160 ? -15.202 -2.386 -16.958 1.00 88.06 160 GLY A C 1
ATOM 1203 O O . GLY A 1 160 ? -14.744 -3.125 -17.825 1.00 88.06 160 GLY A O 1
ATOM 1204 N N . ASN A 1 161 ? -15.227 -1.061 -17.149 1.00 86.31 161 ASN A N 1
ATOM 1205 C CA . ASN A 1 161 ? -14.646 -0.422 -18.324 1.00 86.31 161 ASN A CA 1
ATOM 1206 C C . ASN A 1 161 ? -13.206 0.048 -18.054 1.00 86.31 161 ASN A C 1
ATOM 1208 O O . ASN A 1 161 ? -12.969 1.130 -17.506 1.00 86.31 161 ASN A O 1
ATOM 1212 N N . ARG A 1 162 ? -12.237 -0.754 -18.509 1.00 84.94 162 ARG A N 1
ATOM 1213 C CA . ARG A 1 162 ? -10.799 -0.440 -18.468 1.00 84.94 162 ARG A CA 1
ATOM 1214 C C . ARG A 1 162 ? -10.429 0.815 -19.270 1.00 84.94 162 ARG A C 1
ATOM 1216 O O . ARG A 1 162 ? -9.633 1.631 -18.815 1.00 84.94 162 ARG A O 1
ATOM 1223 N N . SER A 1 163 ? -10.992 1.002 -20.460 1.00 81.44 163 SER A N 1
ATOM 1224 C CA . SER A 1 163 ? -10.592 2.089 -21.369 1.00 81.44 163 SER A CA 1
ATOM 1225 C C . SER A 1 163 ? -11.124 3.460 -20.943 1.00 81.44 163 SER A C 1
ATOM 1227 O O . SER A 1 163 ? -10.572 4.489 -21.328 1.00 81.44 163 SER A O 1
ATOM 1229 N N . ASN A 1 164 ? -12.172 3.500 -20.116 1.00 85.44 164 ASN A N 1
ATOM 1230 C CA . ASN A 1 164 ? -12.825 4.743 -19.712 1.00 85.44 164 ASN A CA 1
ATOM 1231 C C . ASN A 1 164 ? -12.207 5.417 -18.472 1.00 85.44 164 ASN A C 1
ATOM 1233 O O . ASN A 1 164 ? -12.721 6.440 -18.013 1.00 85.44 164 ASN A O 1
ATOM 1237 N N . ARG A 1 165 ? -11.091 4.888 -17.946 1.00 87.44 165 ARG A N 1
ATOM 1238 C CA . ARG A 1 165 ? -10.432 5.396 -16.723 1.00 87.44 165 ARG A CA 1
ATOM 1239 C C . ARG A 1 165 ? -11.338 5.307 -15.489 1.00 87.44 165 ARG A C 1
ATOM 1241 O O . ARG A 1 165 ? -11.325 6.180 -14.626 1.00 87.44 165 ARG A O 1
ATOM 1248 N N . THR A 1 166 ? -12.145 4.252 -15.441 1.00 89.50 166 THR A N 1
ATOM 1249 C CA . THR A 1 166 ? -13.087 3.928 -14.355 1.00 89.50 166 THR A CA 1
ATOM 1250 C C . THR A 1 166 ? -12.871 2.514 -13.811 1.00 89.50 166 THR A C 1
ATOM 1252 O O . THR A 1 166 ? -13.631 2.057 -12.969 1.00 89.50 166 THR A O 1
ATOM 1255 N N . GLY A 1 167 ? -11.866 1.788 -14.305 1.00 91.38 167 GLY A N 1
ATOM 1256 C CA . GLY A 1 167 ? -11.585 0.421 -13.874 1.00 91.38 167 GLY A CA 1
ATOM 1257 C C . GLY A 1 167 ? -10.829 0.343 -12.550 1.00 91.38 167 GLY A C 1
ATOM 1258 O O . GLY A 1 167 ? -10.165 1.296 -12.139 1.00 91.38 167 GLY A O 1
ATOM 1259 N N . VAL A 1 168 ? -10.877 -0.836 -11.929 1.00 95.06 168 VAL A N 1
ATOM 1260 C CA . VAL A 1 168 ? -9.919 -1.251 -10.899 1.00 95.06 168 VAL A CA 1
ATOM 1261 C C . VAL A 1 168 ? -8.856 -2.095 -11.580 1.00 95.06 168 VAL A C 1
ATOM 1263 O O . VAL A 1 168 ? -9.161 -3.114 -12.206 1.00 95.06 168 VAL A O 1
ATOM 1266 N N . LEU A 1 169 ? -7.615 -1.631 -11.518 1.00 95.56 169 LEU A N 1
ATOM 1267 C CA . LEU A 1 169 ? -6.471 -2.287 -12.127 1.00 95.56 169 LEU A CA 1
ATOM 1268 C C . LEU A 1 169 ? -5.498 -2.726 -11.042 1.00 95.56 169 LEU A C 1
ATOM 1270 O O . LEU A 1 169 ? -5.272 -1.989 -10.084 1.00 95.56 169 LEU A O 1
ATOM 1274 N N . VAL A 1 170 ? -4.895 -3.898 -11.212 1.00 97.25 170 VAL A N 1
ATOM 1275 C CA . VAL A 1 170 ? -3.876 -4.409 -10.292 1.00 97.25 170 VAL A CA 1
ATOM 1276 C C . VAL A 1 170 ? -2.639 -4.819 -11.063 1.00 97.25 170 VAL A C 1
ATOM 1278 O O . VAL A 1 170 ? -2.728 -5.520 -12.072 1.00 97.25 170 VAL A O 1
ATOM 1281 N N . TRP A 1 171 ? -1.477 -4.373 -10.603 1.00 97.12 171 TRP A N 1
ATOM 1282 C CA . TRP A 1 171 ? -0.219 -4.694 -11.255 1.00 97.12 171 TRP A CA 1
ATOM 1283 C C . TRP A 1 171 ? 0.185 -6.154 -11.046 1.00 97.12 171 TRP A C 1
ATOM 1285 O O . TRP A 1 171 ? 0.255 -6.657 -9.925 1.00 97.12 171 TRP A O 1
ATOM 1295 N N . ASN A 1 172 ? 0.503 -6.827 -12.146 1.00 97.56 172 ASN A N 1
ATOM 1296 C CA . ASN A 1 172 ? 1.019 -8.182 -12.176 1.00 97.56 172 ASN A CA 1
ATOM 1297 C C . ASN A 1 172 ? 2.524 -8.142 -12.446 1.00 97.56 172 ASN A C 1
ATOM 1299 O O . ASN A 1 172 ? 2.946 -7.994 -13.593 1.00 97.56 172 ASN A O 1
ATOM 1303 N N . ASN A 1 173 ? 3.327 -8.307 -11.392 1.00 96.75 173 ASN A N 1
ATOM 1304 C CA . ASN A 1 173 ? 4.790 -8.274 -11.484 1.00 96.75 173 ASN A CA 1
ATOM 1305 C C . ASN A 1 173 ? 5.345 -9.321 -12.467 1.00 96.75 173 ASN A C 1
ATOM 1307 O O . ASN A 1 173 ? 6.220 -9.006 -13.267 1.00 96.75 173 ASN A O 1
ATOM 1311 N N . SER A 1 174 ? 4.804 -10.547 -12.478 1.00 95.81 174 SER A N 1
ATOM 1312 C CA . SER A 1 174 ? 5.279 -11.610 -13.380 1.00 95.81 174 SER A CA 1
ATOM 1313 C C . SER A 1 174 ? 4.994 -11.291 -14.849 1.00 95.81 174 SER A C 1
ATOM 1315 O O . SER A 1 174 ? 5.838 -11.523 -15.710 1.00 95.81 174 SER A O 1
ATOM 1317 N N . LYS A 1 175 ? 3.813 -10.737 -15.148 1.00 96.81 175 LYS A N 1
ATOM 1318 C CA . LYS A 1 175 ? 3.384 -10.446 -16.527 1.00 96.81 175 LYS A CA 1
ATOM 1319 C C . LYS A 1 175 ? 3.652 -9.014 -16.985 1.00 96.81 175 LYS A C 1
ATOM 1321 O O . LYS A 1 175 ? 3.359 -8.711 -18.141 1.00 96.81 175 LYS A O 1
ATOM 1326 N N . VAL A 1 176 ? 4.192 -8.170 -16.103 1.00 96.44 176 VAL A N 1
ATOM 1327 C CA . VAL A 1 176 ? 4.544 -6.760 -16.338 1.00 96.44 176 VAL A CA 1
ATOM 1328 C C . VAL A 1 176 ? 3.386 -6.022 -17.006 1.00 96.44 176 VAL A C 1
ATOM 1330 O O . VAL A 1 176 ? 3.501 -5.478 -18.099 1.00 96.44 176 VAL A O 1
ATOM 1333 N N . ARG A 1 177 ? 2.207 -6.100 -16.384 1.00 95.62 177 ARG A N 1
ATOM 1334 C CA . ARG A 1 177 ? 0.982 -5.462 -16.879 1.00 95.62 177 ARG A CA 1
ATOM 1335 C C . ARG A 1 177 ? -0.011 -5.243 -15.754 1.00 95.62 177 ARG A C 1
ATOM 1337 O O . ARG A 1 177 ? 0.004 -5.957 -14.758 1.00 95.62 177 ARG A O 1
ATOM 1344 N N . PHE A 1 178 ? -0.948 -4.334 -15.973 1.00 95.56 178 PHE A N 1
ATOM 1345 C CA . PHE A 1 178 ? -2.137 -4.227 -15.139 1.00 95.56 178 PHE A CA 1
ATOM 1346 C C . PHE A 1 178 ? -3.196 -5.245 -15.570 1.00 95.56 178 PHE A C 1
ATOM 1348 O O . PHE A 1 178 ? -3.660 -5.181 -16.709 1.00 95.56 178 PHE A O 1
ATOM 1355 N N . ASP A 1 179 ? -3.629 -6.124 -14.671 1.00 95.69 179 ASP A N 1
ATOM 1356 C CA . ASP A 1 179 ? -4.829 -6.944 -14.846 1.00 95.69 179 ASP A CA 1
ATOM 1357 C C . ASP A 1 179 ? -6.070 -6.162 -14.373 1.00 95.69 179 ASP A C 1
ATOM 1359 O O . ASP A 1 179 ? -5.992 -5.350 -13.451 1.00 95.69 179 ASP A O 1
ATOM 1363 N N . HIS A 1 180 ? -7.204 -6.340 -15.055 1.00 93.69 180 HIS A N 1
ATOM 1364 C CA . HIS A 1 180 ? -8.432 -5.587 -14.791 1.00 93.69 180 HIS A CA 1
ATOM 1365 C C . HIS A 1 180 ? -9.433 -6.403 -13.974 1.00 93.69 180 HIS A C 1
ATOM 1367 O O . HIS A 1 180 ? -9.670 -7.572 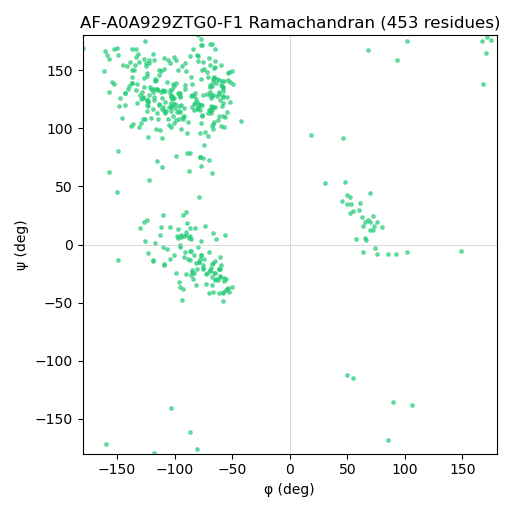-14.271 1.00 93.69 180 HIS A O 1
ATOM 1373 N N . PHE A 1 181 ? -10.064 -5.748 -13.003 1.00 93.19 181 PHE A N 1
ATOM 1374 C CA . PHE A 1 181 ? -11.125 -6.314 -12.186 1.00 93.19 181 PHE A CA 1
ATOM 1375 C C . PHE A 1 181 ? -12.384 -5.469 -12.316 1.00 93.19 181 PHE A C 1
ATOM 1377 O O . PHE A 1 181 ? -12.354 -4.251 -12.126 1.00 93.19 181 PHE A O 1
ATOM 1384 N N . ASP A 1 182 ? -13.494 -6.137 -12.614 1.00 90.88 182 ASP A N 1
ATOM 1385 C CA . ASP A 1 182 ? -14.805 -5.508 -12.649 1.00 90.88 182 ASP A CA 1
ATOM 1386 C C . ASP A 1 182 ? -15.357 -5.362 -11.218 1.00 90.88 182 ASP A C 1
ATOM 1388 O O . ASP A 1 182 ? -15.551 -6.383 -10.542 1.00 90.88 182 ASP A O 1
ATOM 1392 N N . PRO A 1 183 ? -15.613 -4.133 -10.733 1.00 87.12 183 PRO A N 1
ATOM 1393 C CA . PRO A 1 183 ? -16.160 -3.910 -9.402 1.00 87.12 183 PRO A CA 1
ATOM 1394 C C . PRO A 1 183 ? -17.533 -4.549 -9.177 1.00 87.12 183 PRO A C 1
ATOM 1396 O O . PRO A 1 183 ? -17.825 -4.897 -8.036 1.00 87.12 183 PRO A O 1
ATOM 1399 N N . VAL A 1 184 ? -18.366 -4.731 -10.215 1.00 79.94 184 VAL A N 1
ATOM 1400 C CA . VAL A 1 184 ? -19.749 -5.223 -10.032 1.00 79.94 184 VAL A CA 1
ATOM 1401 C C . VAL A 1 184 ? -19.847 -6.734 -9.806 1.00 79.94 184 VAL A C 1
ATOM 1403 O O . VAL A 1 184 ? -20.856 -7.212 -9.299 1.00 79.94 184 VAL A O 1
ATOM 1406 N N . ASN A 1 185 ? -18.787 -7.492 -10.097 1.00 84.62 185 ASN A N 1
ATOM 1407 C CA . ASN A 1 185 ? -18.768 -8.956 -9.965 1.00 84.62 185 ASN A CA 1
ATOM 1408 C C . ASN A 1 185 ? -18.306 -9.437 -8.579 1.00 84.62 185 ASN A C 1
ATOM 1410 O O . ASN A 1 185 ? -17.713 -10.507 -8.462 1.00 84.62 185 ASN A O 1
ATOM 1414 N N . ASN A 1 186 ? -18.524 -8.639 -7.526 1.00 82.38 186 ASN A N 1
ATOM 1415 C CA . ASN A 1 186 ? -18.096 -8.935 -6.149 1.00 82.38 186 ASN A CA 1
ATOM 1416 C C . ASN A 1 186 ? -16.601 -9.282 -6.010 1.00 82.38 186 ASN A C 1
ATOM 1418 O O . ASN A 1 186 ? -16.202 -9.984 -5.079 1.00 82.38 186 ASN A O 1
ATOM 1422 N N . ASN A 1 187 ? -15.758 -8.774 -6.913 1.00 92.62 187 ASN A N 1
ATOM 1423 C CA . ASN A 1 187 ? -14.313 -8.905 -6.778 1.00 92.62 187 ASN A CA 1
ATOM 1424 C C . ASN A 1 187 ? -13.846 -8.217 -5.490 1.00 92.62 187 ASN A C 1
ATOM 1426 O O . ASN A 1 187 ? -14.341 -7.147 -5.118 1.00 92.62 187 ASN A O 1
ATOM 1430 N N . THR A 1 188 ? -12.877 -8.834 -4.820 1.00 95.94 188 THR A N 1
ATOM 1431 C CA . THR A 1 188 ? -12.290 -8.318 -3.581 1.00 95.94 188 THR A CA 1
ATOM 1432 C C . THR A 1 188 ? -10.777 -8.214 -3.707 1.00 95.94 188 THR A C 1
ATOM 1434 O O . THR A 1 188 ? -10.215 -8.677 -4.694 1.00 95.94 188 THR A O 1
ATOM 1437 N N . THR A 1 189 ? -10.106 -7.665 -2.695 1.00 96.62 189 THR A N 1
ATOM 1438 C CA . THR A 1 189 ? -8.637 -7.676 -2.590 1.00 96.62 189 THR A CA 1
ATOM 1439 C C . THR A 1 189 ? -8.018 -9.082 -2.557 1.00 96.62 189 THR A C 1
ATOM 1441 O O . THR A 1 189 ? -6.842 -9.213 -2.880 1.00 96.62 189 THR A O 1
ATOM 1444 N N . ASP A 1 190 ? -8.792 -10.139 -2.274 1.00 96.12 190 ASP A N 1
ATOM 1445 C CA . ASP A 1 190 ? -8.383 -11.547 -2.430 1.00 96.12 190 ASP A CA 1
ATOM 1446 C C . ASP A 1 190 ? -8.437 -11.962 -3.913 1.00 96.12 190 ASP A C 1
ATOM 1448 O O . ASP A 1 190 ? -9.309 -12.703 -4.371 1.00 96.12 190 ASP A O 1
ATOM 1452 N N . ILE A 1 191 ? -7.537 -11.366 -4.693 1.00 94.19 191 ILE A N 1
ATOM 1453 C CA . ILE A 1 191 ? -7.509 -11.419 -6.156 1.00 94.19 191 ILE A CA 1
ATOM 1454 C C . ILE A 1 191 ? -6.756 -12.633 -6.714 1.00 94.19 191 ILE A C 1
ATOM 1456 O O . ILE A 1 191 ? -5.890 -13.237 -6.073 1.00 94.19 191 ILE A O 1
ATOM 1460 N N . LYS A 1 192 ? -7.017 -12.915 -7.996 1.00 95.19 192 LYS A N 1
ATOM 1461 C CA . LYS A 1 192 ? -6.194 -13.795 -8.831 1.00 95.19 192 LYS A CA 1
ATOM 1462 C C . LYS A 1 192 ? -5.616 -13.018 -10.009 1.00 95.19 192 LYS A C 1
ATOM 1464 O O . LYS A 1 192 ? -6.371 -12.451 -10.794 1.00 95.19 192 LYS A O 1
ATOM 1469 N N . LEU A 1 193 ? -4.296 -13.027 -10.165 1.00 94.75 193 LEU A N 1
ATOM 1470 C CA . LEU A 1 193 ? -3.595 -12.384 -11.278 1.00 94.75 193 LEU A CA 1
ATOM 1471 C C . LEU A 1 193 ? -3.209 -13.436 -12.314 1.00 94.75 193 LEU A C 1
ATOM 1473 O O . LEU A 1 193 ? -2.599 -14.451 -11.980 1.00 94.75 193 LEU A O 1
ATOM 1477 N N . ALA A 1 194 ? -3.606 -13.221 -13.569 1.00 92.44 194 ALA A N 1
ATOM 1478 C CA . ALA A 1 194 ? -3.507 -14.221 -14.637 1.00 92.44 194 ALA A CA 1
ATOM 1479 C C . ALA A 1 194 ? -3.993 -15.636 -14.223 1.00 92.44 194 ALA A C 1
ATOM 1481 O O . ALA A 1 194 ? -3.392 -16.635 -14.602 1.00 92.44 194 ALA A O 1
ATOM 1482 N N . GLY A 1 195 ? -5.061 -15.721 -13.418 1.00 91.94 195 GLY A N 1
ATOM 1483 C CA . GLY A 1 195 ? -5.638 -16.987 -12.940 1.00 91.94 195 GLY A CA 1
ATOM 1484 C C . GLY A 1 195 ? -4.995 -17.579 -11.678 1.00 91.94 195 GLY A C 1
ATOM 1485 O O . GLY A 1 195 ? -5.560 -18.506 -11.098 1.00 91.94 195 GLY A O 1
ATOM 1486 N N . HIS A 1 196 ? -3.882 -17.025 -11.194 1.00 93.62 196 HIS A N 1
ATOM 1487 C CA . HIS A 1 196 ? -3.177 -17.510 -10.006 1.00 93.62 196 HIS A CA 1
ATOM 1488 C C . HIS A 1 196 ? -3.499 -16.664 -8.774 1.00 93.62 196 HIS A C 1
ATOM 1490 O O . HIS A 1 196 ? -3.523 -15.437 -8.852 1.00 93.62 196 HIS A O 1
ATOM 1496 N N . ALA A 1 197 ? -3.732 -17.315 -7.632 1.00 94.88 197 ALA A N 1
ATOM 1497 C CA . ALA A 1 197 ? -3.930 -16.620 -6.362 1.00 94.88 197 ALA A CA 1
ATOM 1498 C C . ALA A 1 197 ? -2.696 -15.784 -6.002 1.00 94.88 197 ALA A C 1
ATOM 1500 O O . ALA A 1 197 ? -1.561 -16.241 -6.152 1.00 94.88 197 ALA A O 1
ATOM 1501 N N . VAL A 1 198 ? -2.927 -14.565 -5.520 1.00 95.00 198 VAL A N 1
ATOM 1502 C CA . VAL A 1 198 ? -1.853 -13.702 -5.027 1.00 95.00 198 VAL A CA 1
ATOM 1503 C C . VAL A 1 198 ? -1.552 -14.053 -3.573 1.00 95.00 198 VAL A C 1
ATOM 1505 O O . VAL A 1 198 ? -2.465 -14.276 -2.776 1.00 95.00 198 VAL A O 1
ATOM 1508 N N . ALA A 1 199 ? -0.265 -14.101 -3.221 1.00 93.56 199 ALA A N 1
ATOM 1509 C CA . ALA A 1 199 ? 0.176 -14.349 -1.851 1.00 93.56 199 ALA A CA 1
ATOM 1510 C C . ALA A 1 199 ? -0.495 -13.385 -0.855 1.00 93.56 199 ALA A C 1
ATOM 1512 O O . ALA A 1 199 ? -0.818 -12.242 -1.191 1.00 93.56 199 ALA A O 1
ATOM 1513 N N . ASN A 1 200 ? -0.719 -13.869 0.371 1.00 94.81 200 ASN A N 1
ATOM 1514 C CA . ASN A 1 200 ? -1.340 -13.105 1.457 1.00 94.81 200 ASN A CA 1
ATOM 1515 C C . ASN A 1 200 ? -2.690 -12.467 1.072 1.00 94.81 200 ASN A C 1
ATOM 1517 O O . ASN A 1 200 ? -2.987 -11.358 1.509 1.00 94.81 200 ASN A O 1
ATOM 1521 N N . SER A 1 201 ? -3.493 -13.134 0.230 1.00 95.81 201 SER A N 1
ATOM 1522 C CA . SER A 1 201 ? -4.786 -12.615 -0.248 1.00 95.81 201 SER A CA 1
ATOM 1523 C C . SER A 1 201 ? -4.673 -11.209 -0.842 1.00 95.81 201 SER A C 1
ATOM 1525 O O . SER A 1 201 ? -5.485 -10.332 -0.557 1.00 95.81 201 SER A O 1
ATOM 1527 N N . GLY A 1 202 ? -3.609 -10.975 -1.614 1.00 96.12 202 GLY A N 1
ATOM 1528 C CA . GLY A 1 202 ? -3.379 -9.708 -2.302 1.00 96.12 202 GLY A CA 1
ATOM 1529 C C . GLY A 1 202 ? -2.951 -8.540 -1.411 1.00 96.12 202 GLY A C 1
ATOM 1530 O O . GLY A 1 202 ? -2.993 -7.406 -1.891 1.00 96.12 202 GLY A O 1
ATOM 1531 N N . ALA A 1 203 ? -2.504 -8.775 -0.172 1.00 97.50 203 ALA A N 1
ATOM 1532 C CA . ALA A 1 203 ? -2.144 -7.716 0.778 1.00 97.50 203 ALA A CA 1
ATOM 1533 C C . ALA A 1 203 ? -1.134 -6.690 0.237 1.00 97.50 203 ALA A C 1
ATOM 1535 O O . ALA A 1 203 ? -1.288 -5.492 0.455 1.00 97.50 203 ALA A O 1
ATOM 1536 N N . THR A 1 204 ? -0.118 -7.146 -0.497 1.00 97.81 204 THR A N 1
ATOM 1537 C CA . THR A 1 204 ? 0.957 -6.296 -1.041 1.00 97.81 204 THR A CA 1
ATOM 1538 C C . THR A 1 204 ? 0.647 -5.749 -2.434 1.00 97.81 204 THR A C 1
ATOM 1540 O O . THR A 1 204 ? 1.519 -5.165 -3.078 1.00 97.81 204 THR A O 1
ATOM 1543 N N . SER A 1 205 ? -0.578 -5.932 -2.931 1.00 98.06 205 SER A N 1
ATOM 1544 C CA . SER A 1 205 ? -0.934 -5.559 -4.299 1.00 98.06 205 SER A CA 1
ATOM 1545 C C . SER A 1 205 ? -0.890 -4.049 -4.509 1.00 98.06 205 SER A C 1
ATOM 1547 O O . SER A 1 205 ? -1.330 -3.260 -3.672 1.00 98.06 205 SER A O 1
ATOM 1549 N N . TYR A 1 206 ? -0.379 -3.664 -5.672 1.00 97.69 206 TYR A N 1
ATOM 1550 C CA . TYR A 1 206 ? -0.393 -2.297 -6.163 1.00 97.69 206 TYR A CA 1
ATOM 1551 C C . TYR A 1 206 ? -1.610 -2.086 -7.068 1.00 97.69 206 TYR A C 1
ATOM 1553 O O . TYR A 1 206 ? -1.755 -2.762 -8.092 1.00 97.69 206 TYR A O 1
ATOM 1561 N N . TYR A 1 207 ? -2.474 -1.149 -6.678 1.00 97.12 207 TYR A N 1
ATOM 1562 C CA . TYR A 1 207 ? -3.705 -0.833 -7.384 1.00 97.12 207 TYR A CA 1
ATOM 1563 C C . TYR A 1 207 ? -3.588 0.498 -8.130 1.00 97.12 207 TYR A C 1
ATOM 1565 O O . TYR A 1 207 ? -3.085 1.486 -7.596 1.00 97.12 207 TYR A O 1
ATOM 1573 N N . ALA A 1 208 ? -4.150 0.525 -9.335 1.00 94.69 208 ALA A N 1
ATOM 1574 C CA . ALA A 1 208 ? -4.431 1.730 -10.097 1.00 94.69 208 ALA A CA 1
ATOM 1575 C C . ALA A 1 208 ? -5.958 1.861 -10.232 1.00 94.69 208 ALA A C 1
ATOM 1577 O O . ALA A 1 208 ? -6.608 1.091 -10.943 1.00 94.69 208 ALA A O 1
ATOM 1578 N N . ILE A 1 209 ? -6.550 2.817 -9.515 1.00 93.56 209 ILE A N 1
ATOM 1579 C CA . ILE A 1 209 ? -8.007 2.994 -9.425 1.00 93.56 209 ILE A CA 1
ATOM 1580 C C . ILE A 1 209 ? -8.447 4.159 -10.320 1.00 93.56 209 ILE A C 1
ATOM 1582 O O . ILE A 1 209 ? -7.887 5.249 -10.248 1.00 93.56 209 ILE A O 1
ATOM 1586 N N . GLY A 1 210 ? -9.424 3.936 -11.201 1.00 90.50 210 GLY A N 1
ATOM 1587 C CA . GLY A 1 210 ? -9.814 4.897 -12.239 1.00 90.50 210 GLY A CA 1
ATOM 1588 C C . GLY A 1 210 ? -10.340 6.233 -11.704 1.00 90.50 210 GLY A C 1
ATOM 1589 O O . GLY A 1 210 ? -11.474 6.312 -11.238 1.00 90.50 210 GLY A O 1
ATOM 1590 N N . SER A 1 211 ? -9.549 7.300 -11.833 1.00 86.62 211 SER A N 1
ATOM 1591 C CA . SER A 1 211 ? -9.765 8.595 -11.166 1.00 86.62 211 SER A CA 1
ATOM 1592 C C . SER A 1 211 ? -10.680 9.564 -11.923 1.00 86.62 211 SER A C 1
ATOM 1594 O O . SER A 1 211 ? -10.843 10.712 -11.511 1.00 86.62 211 SER A O 1
ATOM 1596 N N . ARG A 1 212 ? -11.324 9.143 -13.027 1.00 83.31 212 ARG A N 1
ATOM 1597 C CA . ARG A 1 212 ? -12.142 10.039 -13.876 1.00 83.31 212 ARG A CA 1
ATOM 1598 C C . ARG A 1 212 ? -13.161 10.861 -13.076 1.00 83.31 212 ARG A C 1
ATOM 1600 O O . ARG A 1 212 ? -13.405 12.018 -13.416 1.00 83.31 212 ARG A O 1
ATOM 1607 N N . TYR A 1 213 ? -13.737 10.272 -12.031 1.00 78.50 213 TYR A N 1
ATOM 1608 C CA . TYR A 1 213 ? -14.758 10.901 -11.191 1.00 78.50 213 TYR A CA 1
ATOM 1609 C C . TYR A 1 213 ? -14.337 11.086 -9.732 1.00 78.50 213 TYR A C 1
ATOM 1611 O O . TYR A 1 213 ? -15.121 11.624 -8.961 1.00 78.50 213 TYR A O 1
ATOM 1619 N N . PHE A 1 214 ? -13.115 10.696 -9.354 1.00 77.50 214 PHE A N 1
ATOM 1620 C CA . PHE A 1 214 ? -12.623 10.911 -7.998 1.00 77.50 214 PHE A CA 1
ATOM 1621 C C . PHE A 1 214 ? -11.135 11.262 -7.973 1.00 77.50 214 PHE A C 1
ATOM 1623 O O . PHE A 1 214 ? -10.315 10.578 -8.576 1.00 77.50 214 PHE A O 1
ATOM 1630 N N . ASN A 1 215 ? -10.823 12.338 -7.254 1.00 69.12 215 ASN A N 1
ATOM 1631 C CA . ASN A 1 215 ? -9.569 12.692 -6.585 1.00 69.12 215 ASN A CA 1
ATOM 1632 C C . ASN A 1 215 ? -9.710 14.175 -6.180 1.00 69.12 215 ASN A C 1
ATOM 1634 O O . ASN A 1 215 ? -10.236 14.982 -6.946 1.00 69.12 215 ASN A O 1
ATOM 1638 N N . ALA A 1 216 ? -9.264 14.543 -4.976 1.00 57.47 216 ALA A N 1
ATOM 1639 C CA . ALA A 1 216 ? -9.426 15.893 -4.429 1.00 57.47 216 ALA A CA 1
ATOM 1640 C C . ALA A 1 216 ? -8.757 17.006 -5.265 1.00 57.47 216 ALA A C 1
ATOM 1642 O O . ALA A 1 216 ? -9.138 18.167 -5.140 1.00 57.47 216 ALA A O 1
ATOM 1643 N N . PHE A 1 217 ? -7.773 16.663 -6.100 1.00 67.06 217 PHE A N 1
ATOM 1644 C CA . PHE A 1 217 ? -6.981 17.613 -6.879 1.00 67.06 217 PHE A CA 1
ATOM 1645 C C . PHE A 1 217 ? -7.258 17.595 -8.389 1.00 67.06 217 PHE A C 1
ATOM 1647 O O . PHE A 1 217 ? -6.904 18.549 -9.079 1.00 67.06 217 PHE A O 1
ATOM 1654 N N . SER A 1 218 ? -7.881 16.542 -8.927 1.00 61.94 218 SER A N 1
ATOM 1655 C CA . SER A 1 218 ? -8.286 16.485 -10.338 1.00 61.94 218 SER A CA 1
ATOM 1656 C C . SER A 1 218 ? -9.421 15.480 -10.548 1.00 61.94 218 SER A C 1
ATOM 1658 O O . SER A 1 218 ? -9.286 14.332 -10.141 1.00 61.94 218 SER A O 1
ATOM 1660 N N . GLY A 1 219 ? -10.498 15.853 -11.239 1.00 55.47 219 GLY A N 1
ATOM 1661 C CA . GLY A 1 219 ? -11.603 14.940 -11.546 1.00 55.47 219 GLY A CA 1
ATOM 1662 C C . GLY A 1 219 ? -12.713 15.611 -12.354 1.00 55.47 219 GLY A C 1
ATOM 1663 O O . GLY A 1 219 ? -12.713 16.829 -12.518 1.00 55.47 219 GLY A O 1
ATOM 1664 N N . GLY A 1 220 ? -13.657 14.814 -12.868 1.00 51.03 220 GLY A N 1
ATOM 1665 C CA . GLY A 1 220 ? -14.825 15.304 -13.616 1.00 51.03 220 GLY A CA 1
ATOM 1666 C C . GLY A 1 220 ? -15.781 16.158 -12.777 1.00 51.03 220 GLY A C 1
ATOM 1667 O O . GLY A 1 220 ? -16.453 17.029 -13.319 1.00 51.03 220 GLY A O 1
ATOM 1668 N N . THR A 1 221 ? -15.774 15.961 -11.458 1.00 53.28 221 THR A N 1
ATOM 1669 C CA . THR A 1 221 ? -16.381 16.871 -10.485 1.00 53.28 221 THR A CA 1
ATOM 1670 C C . THR A 1 221 ? -15.245 17.517 -9.695 1.00 53.28 221 THR A C 1
ATOM 1672 O O . THR A 1 221 ? -14.757 16.947 -8.720 1.00 53.28 221 THR A O 1
ATOM 1675 N N . LEU A 1 222 ? -14.770 18.679 -10.155 1.00 49.31 222 LEU A N 1
ATOM 1676 C CA . LEU A 1 222 ? -13.779 19.487 -9.440 1.00 49.31 222 LEU A CA 1
ATOM 1677 C C . LEU A 1 222 ? -14.366 19.915 -8.092 1.00 49.31 222 LEU A C 1
ATOM 1679 O O . LEU A 1 222 ? -15.300 20.711 -8.042 1.00 49.31 222 LEU A O 1
ATOM 1683 N N . ASN A 1 223 ? -13.832 19.373 -7.000 1.00 42.56 223 ASN A N 1
ATOM 1684 C CA . ASN A 1 223 ? -14.204 19.809 -5.663 1.00 42.56 223 ASN A CA 1
ATOM 1685 C C . ASN A 1 223 ? -13.389 21.054 -5.280 1.00 42.56 223 ASN A C 1
ATOM 1687 O O . ASN A 1 223 ? -12.159 21.065 -5.361 1.00 42.56 223 ASN A O 1
ATOM 1691 N N . THR A 1 224 ? -14.081 22.106 -4.857 1.00 43.34 224 THR A N 1
ATOM 1692 C CA . THR A 1 224 ? -13.495 23.303 -4.259 1.00 43.34 224 THR A CA 1
ATOM 1693 C C . THR A 1 224 ? -12.862 22.974 -2.903 1.00 43.34 224 THR A C 1
ATOM 1695 O O . THR A 1 224 ? -13.545 22.873 -1.891 1.00 43.34 224 THR A O 1
ATOM 1698 N N . LEU A 1 225 ? -11.538 22.804 -2.904 1.00 45.12 225 LEU A N 1
ATOM 1699 C CA . LEU A 1 225 ? -10.587 23.059 -1.810 1.00 45.12 225 LEU A CA 1
ATOM 1700 C C . LEU A 1 225 ? -11.169 23.159 -0.378 1.00 45.12 225 LEU A C 1
ATOM 1702 O O . LEU A 1 225 ? -11.559 24.225 0.084 1.00 45.12 225 LEU A O 1
ATOM 1706 N N . SER A 1 226 ? -11.142 22.021 0.324 1.00 43.78 226 SER A N 1
ATOM 1707 C CA . SER A 1 226 ? -10.887 21.797 1.772 1.00 43.78 226 SER A CA 1
ATOM 1708 C C . SER A 1 226 ? -11.643 20.574 2.331 1.00 43.78 226 SER A C 1
ATOM 1710 O O . SER A 1 226 ? -11.382 20.180 3.462 1.00 43.78 226 SER A O 1
ATOM 1712 N N . THR A 1 227 ? -12.508 19.916 1.541 1.00 49.41 227 THR A N 1
ATOM 1713 C CA . THR A 1 227 ? -13.576 19.045 2.083 1.00 49.41 227 THR A CA 1
ATOM 1714 C C . THR A 1 227 ? -13.576 17.556 1.716 1.00 49.41 227 THR A C 1
ATOM 1716 O O . THR A 1 227 ? -14.254 16.810 2.411 1.00 49.41 227 THR A O 1
ATOM 1719 N N . ASN A 1 228 ? -12.826 17.050 0.729 1.00 64.12 228 ASN A N 1
ATOM 1720 C CA . ASN A 1 228 ? -12.861 15.601 0.444 1.00 64.12 228 ASN A CA 1
ATOM 1721 C C . ASN A 1 228 ? -11.686 14.850 1.071 1.00 64.12 228 ASN A C 1
ATOM 1723 O O . ASN A 1 228 ? -10.734 14.457 0.398 1.00 64.12 228 ASN A O 1
ATOM 1727 N N . VAL A 1 229 ? -11.781 14.652 2.384 1.00 82.69 229 VAL A N 1
ATOM 1728 C CA . VAL A 1 229 ? -11.178 13.486 3.029 1.00 82.69 229 VAL A CA 1
ATOM 1729 C C . VAL A 1 229 ? -12.114 12.314 2.749 1.00 82.69 229 VAL A C 1
ATOM 1731 O O . VAL A 1 229 ? -13.273 12.336 3.151 1.00 82.69 229 VAL A O 1
ATOM 1734 N N . PHE A 1 230 ? -11.638 11.317 2.012 1.00 89.62 230 PHE A N 1
ATOM 1735 C CA . PHE A 1 230 ? -12.398 10.090 1.785 1.00 89.62 230 PHE A CA 1
ATOM 1736 C C . PHE A 1 230 ? -12.276 9.177 2.998 1.00 89.62 230 PHE A C 1
ATOM 1738 O O . PHE A 1 230 ? -11.305 9.268 3.745 1.00 89.62 230 PHE A O 1
ATOM 1745 N N . THR A 1 231 ? -13.220 8.260 3.181 1.00 94.06 231 THR A N 1
ATOM 1746 C CA . THR A 1 231 ? -13.129 7.252 4.241 1.00 94.06 231 THR A CA 1
ATOM 1747 C C . THR A 1 231 ? -13.272 5.875 3.629 1.00 94.06 231 THR A C 1
ATOM 1749 O O . THR A 1 231 ? -14.363 5.483 3.225 1.00 94.06 231 THR A O 1
ATOM 1752 N N . ILE A 1 232 ? -12.166 5.137 3.585 1.00 96.44 232 ILE A N 1
ATOM 1753 C CA . ILE A 1 232 ? -12.147 3.754 3.116 1.00 96.44 232 ILE A CA 1
ATOM 1754 C C . ILE A 1 232 ? -12.251 2.862 4.340 1.00 96.44 232 ILE A C 1
ATOM 1756 O O . ILE A 1 232 ? -11.514 3.049 5.311 1.00 96.44 232 ILE A O 1
ATOM 1760 N N . LYS A 1 233 ? -13.174 1.903 4.300 1.00 97.12 233 LYS A N 1
ATOM 1761 C CA . LYS A 1 233 ? -13.501 1.075 5.459 1.00 97.12 233 LYS A CA 1
ATOM 1762 C C . LYS A 1 233 ? -13.183 -0.381 5.193 1.00 97.12 233 LYS A C 1
ATOM 1764 O O . LYS A 1 233 ? -13.446 -0.889 4.103 1.00 97.12 233 LYS A O 1
ATOM 1769 N N . GLY A 1 234 ? -12.689 -1.101 6.184 1.00 98.19 234 GLY A N 1
ATOM 1770 C CA . GLY A 1 234 ? -12.537 -2.542 6.041 1.00 98.19 234 GLY A CA 1
ATOM 1771 C C . GLY A 1 234 ? -11.846 -3.206 7.210 1.00 98.19 234 GLY A C 1
ATOM 1772 O O . GLY A 1 234 ? -11.380 -2.554 8.142 1.00 98.19 234 GLY A O 1
ATOM 1773 N N . VAL A 1 235 ? -11.772 -4.529 7.132 1.00 98.50 235 VAL A N 1
ATOM 1774 C CA . VAL A 1 235 ? -10.998 -5.340 8.069 1.00 98.50 235 VAL A CA 1
ATOM 1775 C C . VAL A 1 235 ? -9.528 -5.254 7.661 1.00 98.50 235 VAL A C 1
ATOM 1777 O O . VAL A 1 235 ? -9.227 -5.586 6.516 1.00 98.50 235 VAL A O 1
ATOM 1780 N N . PRO A 1 236 ? -8.603 -4.791 8.517 1.00 98.31 236 PRO A N 1
ATOM 1781 C CA . PRO A 1 236 ? -7.196 -4.702 8.144 1.00 98.31 236 PRO A CA 1
ATOM 1782 C C . PRO A 1 236 ? -6.585 -6.088 7.910 1.00 98.31 236 PRO A C 1
ATOM 1784 O O . PRO A 1 236 ? -7.006 -7.081 8.512 1.00 98.31 236 PRO A O 1
ATOM 1787 N N . PHE A 1 237 ? -5.571 -6.154 7.045 1.00 97.88 237 PHE A N 1
ATOM 1788 C CA . PHE A 1 237 ? -4.752 -7.361 6.938 1.00 97.88 237 PHE A CA 1
ATOM 1789 C C . PHE A 1 237 ? -4.003 -7.626 8.250 1.00 97.88 237 PHE A C 1
ATOM 1791 O O . PHE A 1 237 ? -3.514 -6.698 8.898 1.00 97.88 237 PHE A O 1
ATOM 1798 N N . ALA A 1 238 ? -3.888 -8.901 8.615 1.00 95.25 238 ALA A N 1
ATOM 1799 C CA . ALA A 1 238 ? -3.160 -9.355 9.794 1.00 95.25 238 ALA A CA 1
ATOM 1800 C C . ALA A 1 238 ? -2.313 -10.602 9.505 1.00 95.25 238 ALA A C 1
ATOM 1802 O O . ALA A 1 238 ? -2.459 -11.257 8.470 1.00 95.25 238 ALA A O 1
ATOM 1803 N N . GLY A 1 239 ? -1.432 -10.936 10.445 1.00 92.31 239 GLY A N 1
ATOM 1804 C CA . GLY A 1 239 ? -0.473 -12.026 10.325 1.00 92.31 239 GLY A CA 1
ATOM 1805 C C . GLY A 1 239 ? 0.814 -11.617 9.609 1.00 92.31 239 GLY A C 1
ATOM 1806 O O . GLY A 1 239 ? 1.104 -10.437 9.396 1.00 92.31 239 GLY A O 1
ATOM 1807 N N . ASN A 1 240 ? 1.615 -12.619 9.252 1.00 92.94 240 ASN A N 1
ATOM 1808 C CA . ASN A 1 240 ? 2.871 -12.403 8.547 1.00 92.94 240 ASN A CA 1
ATOM 1809 C C . ASN A 1 240 ? 2.627 -12.133 7.052 1.00 92.94 240 ASN A C 1
ATOM 1811 O O . ASN A 1 240 ? 2.071 -12.984 6.355 1.00 92.94 240 ASN A O 1
ATOM 1815 N N . ILE A 1 241 ? 3.055 -10.966 6.560 1.00 96.06 241 ILE A N 1
ATOM 1816 C CA . ILE A 1 241 ? 2.859 -10.529 5.171 1.00 96.06 241 ILE A CA 1
ATOM 1817 C C . ILE A 1 241 ? 4.214 -10.451 4.479 1.00 96.06 241 ILE A C 1
ATOM 1819 O O . ILE A 1 241 ? 5.091 -9.684 4.882 1.00 96.06 241 ILE A O 1
ATOM 1823 N N . THR A 1 242 ? 4.374 -11.233 3.415 1.00 95.81 242 THR A N 1
ATOM 1824 C CA . THR A 1 242 ? 5.639 -11.354 2.696 1.00 95.81 242 THR A CA 1
ATOM 1825 C C . THR A 1 242 ? 5.432 -11.248 1.187 1.00 95.81 242 THR A C 1
ATOM 1827 O O . THR A 1 242 ? 4.325 -11.395 0.676 1.00 95.81 242 THR A O 1
ATOM 1830 N N . ALA A 1 243 ? 6.500 -10.966 0.443 1.00 95.38 243 ALA A N 1
ATOM 1831 C CA . ALA A 1 243 ? 6.485 -11.053 -1.012 1.00 95.38 243 ALA A CA 1
ATOM 1832 C C . ALA A 1 243 ? 7.796 -11.636 -1.533 1.00 95.38 243 ALA A C 1
ATOM 1834 O O . ALA A 1 243 ? 8.882 -11.215 -1.134 1.00 95.38 243 ALA A O 1
ATOM 1835 N N . THR A 1 244 ? 7.699 -12.585 -2.458 1.00 93.81 244 THR A N 1
ATOM 1836 C CA . THR A 1 244 ? 8.868 -13.135 -3.143 1.00 93.81 244 THR A CA 1
ATOM 1837 C C . THR A 1 244 ? 9.289 -12.206 -4.277 1.00 93.81 244 THR A C 1
ATOM 1839 O O . THR A 1 244 ? 8.500 -11.897 -5.169 1.00 93.81 244 THR A O 1
ATOM 1842 N N . LEU A 1 245 ? 10.553 -11.791 -4.269 1.00 95.25 245 LEU A N 1
ATOM 1843 C CA . LEU A 1 245 ? 11.167 -10.968 -5.307 1.00 95.25 245 LEU A CA 1
ATOM 1844 C C . LEU A 1 245 ? 11.722 -11.856 -6.424 1.00 95.25 245 LEU A C 1
ATOM 1846 O O . LEU A 1 245 ? 12.933 -11.916 -6.624 1.00 95.25 245 LEU A O 1
ATOM 1850 N N . SER A 1 246 ? 10.843 -12.584 -7.118 1.00 94.06 246 SER A N 1
ATOM 1851 C CA . SER A 1 246 ? 11.234 -13.489 -8.203 1.00 94.06 246 SER A CA 1
ATOM 1852 C C . SER A 1 246 ? 10.323 -13.401 -9.428 1.00 94.06 246 SER A C 1
ATOM 1854 O O . SER A 1 246 ? 9.131 -13.114 -9.312 1.00 94.06 246 SER A O 1
ATOM 1856 N N . GLY A 1 247 ? 10.892 -13.673 -10.608 1.00 92.88 247 GLY A N 1
ATOM 1857 C CA . GLY A 1 247 ? 10.154 -13.880 -11.858 1.00 92.88 247 GLY A CA 1
ATOM 1858 C C . GLY A 1 247 ? 9.474 -12.646 -12.464 1.00 92.88 247 GLY A C 1
ATOM 1859 O O . GLY A 1 247 ? 8.642 -12.802 -13.359 1.00 92.88 247 GLY A O 1
ATOM 1860 N N . ALA A 1 248 ? 9.778 -11.426 -12.002 1.00 96.19 248 ALA A N 1
ATOM 1861 C CA . ALA A 1 248 ? 9.179 -10.219 -12.572 1.00 96.19 248 ALA A CA 1
ATOM 1862 C C . ALA A 1 248 ? 9.675 -9.957 -14.004 1.00 96.19 248 ALA A C 1
ATOM 1864 O O . ALA A 1 248 ? 10.851 -9.652 -14.218 1.00 96.19 248 ALA A O 1
ATOM 1865 N N . GLY A 1 249 ? 8.769 -10.068 -14.980 1.00 96.19 249 GLY A N 1
ATOM 1866 C CA . GLY A 1 249 ? 9.080 -9.916 -16.405 1.00 96.19 249 GLY A CA 1
ATOM 1867 C C . GLY A 1 249 ? 9.874 -11.061 -17.021 1.00 96.19 249 GLY A C 1
ATOM 1868 O O . GLY A 1 249 ? 10.368 -10.919 -18.143 1.00 96.19 249 GLY A O 1
ATOM 1869 N N . ASP A 1 250 ? 9.999 -12.190 -16.320 1.00 95.12 250 ASP A N 1
ATOM 1870 C CA . ASP A 1 250 ? 10.683 -13.357 -16.864 1.00 95.12 250 ASP A CA 1
ATOM 1871 C C . ASP A 1 250 ? 9.899 -13.962 -18.040 1.00 95.12 250 ASP A C 1
ATOM 1873 O O . ASP A 1 250 ? 8.668 -14.053 -18.020 1.00 95.12 250 ASP A O 1
ATOM 1877 N N . GLY A 1 251 ? 10.619 -14.315 -19.105 1.00 93.56 251 GLY A N 1
ATOM 1878 C CA . GLY A 1 251 ? 10.040 -14.797 -20.362 1.00 93.56 251 GLY A CA 1
ATOM 1879 C C . GLY A 1 251 ? 9.196 -13.780 -21.148 1.00 93.56 251 GLY A C 1
ATOM 1880 O O . GLY A 1 251 ? 8.601 -14.156 -22.156 1.00 93.56 251 GLY A O 1
ATOM 1881 N N . ILE A 1 252 ? 9.121 -12.511 -20.728 1.00 96.44 252 ILE A N 1
ATOM 1882 C CA . ILE A 1 252 ? 8.401 -11.470 -21.475 1.00 96.44 252 ILE A CA 1
ATOM 1883 C C . ILE A 1 252 ? 9.316 -10.848 -22.537 1.00 96.44 252 ILE A C 1
ATOM 1885 O O . ILE A 1 252 ? 10.420 -10.385 -22.233 1.00 96.44 252 ILE A O 1
ATOM 1889 N N . ASP A 1 253 ? 8.826 -10.813 -23.778 1.00 95.88 253 ASP A N 1
ATOM 1890 C CA . ASP A 1 253 ? 9.420 -10.062 -24.884 1.00 95.88 253 ASP A CA 1
ATOM 1891 C C . ASP A 1 253 ? 8.651 -8.754 -25.117 1.00 95.88 253 ASP A C 1
ATOM 1893 O O . ASP A 1 253 ? 7.509 -8.746 -25.589 1.00 95.88 253 ASP A O 1
ATOM 1897 N N . PHE A 1 254 ? 9.296 -7.632 -24.802 1.00 96.62 254 PHE A N 1
ATOM 1898 C CA . PHE A 1 254 ? 8.724 -6.299 -24.989 1.00 96.62 254 PHE A CA 1
ATOM 1899 C C . PHE A 1 254 ? 8.788 -5.810 -26.446 1.00 96.62 254 PHE A C 1
ATOM 1901 O O . PHE A 1 254 ? 8.085 -4.859 -26.808 1.00 96.62 254 PHE A O 1
ATOM 1908 N N . GLY A 1 255 ? 9.589 -6.462 -27.293 1.00 95.38 255 GLY A N 1
ATOM 1909 C CA . GLY A 1 255 ? 9.835 -6.060 -28.672 1.00 95.38 255 GLY A CA 1
ATOM 1910 C C . GLY A 1 255 ? 10.626 -4.757 -28.794 1.00 95.38 255 GLY A C 1
ATOM 1911 O O . GLY A 1 255 ? 10.786 -3.981 -27.848 1.00 95.38 255 GLY A O 1
ATOM 1912 N N . VAL A 1 256 ? 11.104 -4.480 -30.008 1.00 93.88 256 VAL A N 1
ATOM 1913 C CA . VAL A 1 256 ? 11.910 -3.287 -30.300 1.00 93.88 256 VAL A CA 1
ATOM 1914 C C . VAL A 1 256 ? 11.133 -2.015 -29.952 1.00 93.88 256 VAL A C 1
ATOM 1916 O O . VAL A 1 256 ? 10.068 -1.741 -30.515 1.00 93.88 256 VAL A O 1
ATOM 1919 N N . GLY A 1 257 ? 11.677 -1.220 -29.029 1.00 92.25 257 GLY A N 1
ATOM 1920 C CA . GLY A 1 257 ? 11.052 0.022 -28.574 1.00 92.25 257 GLY A CA 1
ATOM 1921 C C . GLY A 1 257 ? 9.756 -0.181 -27.780 1.00 92.25 257 GLY A C 1
ATOM 1922 O O . GLY A 1 257 ? 8.919 0.723 -27.772 1.00 92.25 257 GLY A O 1
ATOM 1923 N N . GLY A 1 258 ? 9.533 -1.367 -27.200 1.00 95.12 258 GLY A N 1
ATOM 1924 C CA . GLY A 1 258 ? 8.359 -1.655 -26.369 1.00 95.12 258 GLY A CA 1
ATOM 1925 C C . GLY A 1 258 ? 7.054 -1.783 -27.145 1.00 95.12 258 GLY A C 1
ATOM 1926 O O . GLY A 1 258 ? 5.980 -1.495 -26.611 1.00 95.12 258 GLY A O 1
ATOM 1927 N N . LYS A 1 259 ? 7.144 -2.124 -28.436 1.00 96.31 259 LYS A N 1
ATOM 1928 C CA . LYS A 1 259 ? 6.009 -2.163 -29.368 1.00 96.31 259 LYS A CA 1
ATOM 1929 C C . LYS A 1 259 ? 5.177 -3.443 -29.279 1.00 96.31 259 LYS A C 1
ATOM 1931 O O . LYS A 1 259 ? 4.053 -3.424 -29.788 1.00 96.31 259 LYS A O 1
ATOM 1936 N N . ASN A 1 260 ? 5.682 -4.514 -28.656 1.00 97.56 260 ASN A N 1
ATOM 1937 C CA . ASN A 1 260 ? 4.866 -5.706 -28.422 1.00 97.56 260 ASN A CA 1
ATOM 1938 C C . ASN A 1 260 ? 3.718 -5.371 -27.470 1.00 97.56 260 ASN A C 1
ATOM 1940 O O . ASN A 1 260 ? 3.766 -4.390 -26.722 1.00 97.56 260 ASN A O 1
ATOM 1944 N N . THR A 1 261 ? 2.671 -6.190 -27.520 1.00 97.06 261 THR A N 1
ATOM 1945 C CA . THR A 1 261 ? 1.455 -5.962 -26.743 1.00 97.06 261 THR A CA 1
ATOM 1946 C C . THR A 1 261 ? 1.268 -7.003 -25.654 1.00 97.06 261 THR A C 1
ATOM 1948 O O . THR A 1 261 ? 1.681 -8.153 -25.789 1.00 97.06 261 THR A O 1
ATOM 1951 N N . ASN A 1 262 ? 0.632 -6.583 -24.564 1.00 95.75 262 ASN A N 1
ATOM 1952 C CA . ASN A 1 262 ? 0.208 -7.478 -23.498 1.00 95.75 262 ASN A CA 1
ATOM 1953 C C . ASN A 1 262 ? -1.114 -8.195 -23.856 1.00 95.75 262 ASN A C 1
ATOM 1955 O O . ASN A 1 262 ? -1.691 -8.007 -24.927 1.00 95.75 262 ASN A O 1
ATOM 1959 N N . TYR A 1 263 ? -1.643 -8.976 -22.911 1.00 94.69 263 TYR A N 1
ATOM 1960 C CA . TYR A 1 263 ? -2.924 -9.686 -23.045 1.00 94.69 263 TYR A CA 1
ATOM 1961 C C . TYR A 1 263 ? -4.122 -8.777 -23.392 1.00 94.69 263 TYR A C 1
ATOM 1963 O O . TYR A 1 263 ? -5.044 -9.209 -24.076 1.00 94.69 263 TYR A O 1
ATOM 1971 N N . TYR A 1 264 ? -4.094 -7.509 -22.972 1.00 93.50 264 TYR A N 1
ATOM 1972 C CA . TYR A 1 264 ? -5.126 -6.505 -23.255 1.00 93.50 264 TYR A CA 1
ATOM 1973 C C . TYR A 1 264 ? -4.866 -5.715 -24.547 1.00 93.50 264 TYR A C 1
ATOM 1975 O O . TYR A 1 264 ? -5.553 -4.730 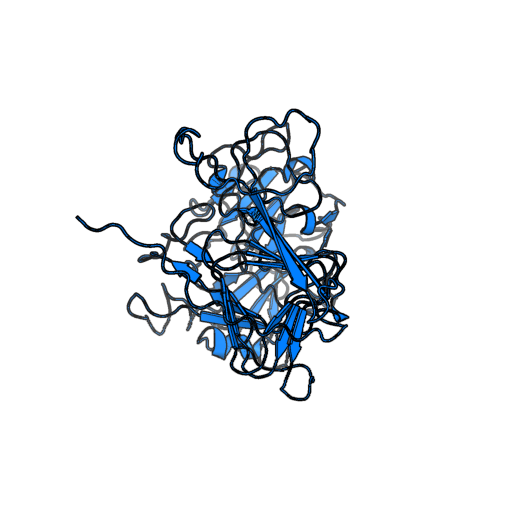-24.803 1.00 93.50 264 TYR A O 1
ATOM 1983 N N . ARG A 1 265 ? -3.898 -6.142 -25.373 1.00 95.12 265 ARG A N 1
ATOM 1984 C CA . ARG A 1 265 ? -3.483 -5.480 -26.623 1.00 95.12 265 ARG A CA 1
ATOM 1985 C C . ARG A 1 265 ? -2.908 -4.072 -26.422 1.00 95.12 265 ARG A C 1
ATOM 1987 O O . ARG A 1 265 ? -2.890 -3.265 -27.348 1.00 95.12 265 ARG A O 1
ATOM 1994 N N . GLU A 1 266 ? -2.402 -3.779 -25.230 1.00 93.44 266 GLU A N 1
ATOM 1995 C CA . GLU A 1 266 ? -1.717 -2.520 -24.930 1.00 93.44 266 GLU A CA 1
ATOM 1996 C C . GLU A 1 266 ? -0.220 -2.687 -25.183 1.00 93.44 266 GLU A C 1
ATOM 1998 O O . GLU A 1 266 ? 0.374 -3.675 -24.744 1.00 93.44 266 GLU A O 1
ATOM 2003 N N . GLN A 1 267 ? 0.400 -1.725 -25.866 1.00 95.69 267 GLN A N 1
ATOM 2004 C CA . GLN A 1 267 ? 1.847 -1.737 -26.080 1.00 95.69 267 GLN A CA 1
ATOM 2005 C C . GLN A 1 267 ? 2.578 -1.480 -24.763 1.00 95.69 267 GLN A C 1
ATOM 2007 O O . GLN A 1 267 ? 2.197 -0.576 -24.025 1.00 95.69 267 GLN A O 1
ATOM 2012 N N . TYR A 1 268 ? 3.654 -2.214 -24.478 1.00 95.75 268 TYR A N 1
ATOM 2013 C CA . TYR A 1 268 ? 4.402 -2.027 -23.227 1.00 95.75 268 TYR A CA 1
ATOM 2014 C C . TYR A 1 268 ? 4.876 -0.581 -23.037 1.00 95.75 268 TYR A C 1
ATOM 2016 O O . TYR A 1 268 ? 4.731 -0.025 -21.951 1.00 95.75 268 TYR A O 1
ATOM 2024 N N . LYS A 1 269 ? 5.319 0.087 -24.107 1.00 93.81 269 LYS A N 1
ATOM 2025 C CA . LYS A 1 269 ? 5.748 1.498 -24.071 1.00 93.81 269 LYS A CA 1
ATOM 2026 C C . LYS A 1 269 ? 4.684 2.514 -23.651 1.00 93.81 269 LYS A C 1
ATOM 2028 O O . LYS A 1 269 ? 5.017 3.680 -23.480 1.00 93.81 269 LYS A O 1
ATOM 2033 N N . SER A 1 270 ? 3.407 2.134 -23.560 1.00 92.00 270 SER A N 1
ATOM 2034 C CA . SER A 1 270 ? 2.358 3.069 -23.142 1.00 92.00 270 SER A CA 1
ATOM 2035 C C . SER A 1 270 ? 2.159 3.117 -21.626 1.00 92.00 270 SER A C 1
ATOM 2037 O O . SER A 1 270 ? 1.443 3.998 -21.156 1.00 92.00 270 SER A O 1
ATOM 2039 N N . TYR A 1 271 ? 2.735 2.178 -20.866 1.00 91.62 271 TYR A N 1
ATOM 2040 C CA . TYR A 1 271 ? 2.523 2.078 -19.414 1.00 91.62 271 TYR A CA 1
ATOM 2041 C C . TYR A 1 271 ? 3.717 1.526 -18.617 1.00 91.62 271 TYR A C 1
ATOM 2043 O O . TYR A 1 271 ? 3.725 1.657 -17.395 1.00 91.62 271 TYR A O 1
ATOM 2051 N N . LEU A 1 272 ? 4.718 0.931 -19.269 1.00 93.50 272 LEU A N 1
ATOM 2052 C CA . LEU A 1 272 ? 5.952 0.474 -18.637 1.00 93.50 272 LEU A CA 1
ATOM 2053 C C . LEU A 1 272 ? 7.070 1.496 -18.858 1.00 93.50 272 LEU A C 1
ATOM 2055 O O . LEU A 1 272 ? 7.441 1.774 -19.996 1.00 93.50 272 LEU A O 1
ATOM 2059 N N . GLY A 1 273 ? 7.616 2.010 -17.759 1.00 91.31 273 GLY A N 1
ATOM 2060 C CA . GLY A 1 273 ? 8.863 2.764 -17.726 1.00 91.31 273 GLY A CA 1
ATOM 2061 C C . GLY A 1 273 ? 9.833 2.111 -16.745 1.00 91.31 273 GLY A C 1
ATOM 2062 O O . GLY A 1 273 ? 9.406 1.527 -15.752 1.00 91.31 273 GLY A O 1
ATOM 2063 N N . ASP A 1 274 ? 11.128 2.199 -17.034 1.00 94.12 274 ASP A N 1
ATOM 2064 C CA . ASP A 1 274 ? 12.204 1.747 -16.152 1.00 94.12 274 ASP A CA 1
ATOM 2065 C C . ASP A 1 274 ? 13.236 2.866 -16.031 1.00 94.12 274 ASP A C 1
ATOM 2067 O O . ASP A 1 274 ? 14.026 3.085 -16.949 1.00 94.12 274 ASP A O 1
ATOM 2071 N N . HIS A 1 275 ? 13.190 3.595 -14.914 1.00 92.00 275 HIS A N 1
ATOM 2072 C CA . HIS A 1 275 ? 14.033 4.770 -14.692 1.00 92.00 275 HIS A CA 1
ATOM 2073 C C . HIS A 1 275 ? 15.528 4.440 -14.633 1.00 92.00 275 HIS A C 1
ATOM 2075 O O . HIS A 1 275 ? 16.368 5.255 -15.008 1.00 92.00 275 HIS A O 1
ATOM 2081 N N . TRP A 1 276 ? 15.871 3.233 -14.185 1.00 93.31 276 TRP A N 1
ATOM 2082 C CA . TRP A 1 276 ? 17.258 2.835 -13.961 1.00 93.31 276 TRP A CA 1
ATOM 2083 C C . TRP A 1 276 ? 17.947 2.346 -15.234 1.00 93.31 276 TRP A C 1
ATOM 2085 O O . TRP A 1 276 ? 19.157 2.501 -15.361 1.00 93.31 276 TRP A O 1
ATOM 2095 N N . GLU A 1 277 ? 17.191 1.773 -16.173 1.00 94.06 277 GLU A N 1
ATOM 2096 C CA . GLU A 1 277 ? 17.729 1.216 -17.423 1.00 94.06 277 GLU A CA 1
ATOM 2097 C C . GLU A 1 277 ? 17.414 2.078 -18.661 1.00 94.06 277 GLU A C 1
ATOM 2099 O O . GLU A 1 277 ? 17.848 1.757 -19.768 1.00 94.06 277 GLU A O 1
ATOM 2104 N N . HIS A 1 278 ? 16.648 3.168 -18.515 1.00 92.00 278 HIS A N 1
ATOM 2105 C CA . HIS A 1 278 ? 16.195 3.985 -19.648 1.00 92.00 278 HIS A CA 1
ATOM 2106 C C . HIS A 1 278 ? 17.336 4.555 -20.493 1.00 92.00 278 HIS A C 1
ATOM 2108 O O . HIS A 1 278 ? 17.240 4.568 -21.719 1.00 92.00 278 HIS A O 1
ATOM 2114 N N . SER A 1 279 ? 18.400 5.042 -19.855 1.00 88.25 279 SER A N 1
ATOM 2115 C CA . SER A 1 279 ? 19.534 5.658 -20.551 1.00 88.25 279 SER A CA 1
ATOM 2116 C C . SER A 1 279 ? 20.551 4.641 -21.072 1.00 88.25 279 SER A C 1
ATOM 2118 O O . SER A 1 279 ? 21.275 4.946 -22.018 1.00 88.25 279 SER A O 1
ATOM 2120 N N . SER A 1 280 ? 20.617 3.449 -20.474 1.00 89.19 280 SER A N 1
ATOM 2121 C CA . SER A 1 280 ? 21.628 2.429 -20.767 1.00 89.19 280 SER A CA 1
ATOM 2122 C C . SER A 1 280 ? 21.164 1.421 -21.816 1.00 89.19 280 SER A C 1
ATOM 2124 O O . SER A 1 280 ? 21.915 1.095 -22.734 1.00 89.19 280 SER A O 1
ATOM 2126 N N . SER A 1 281 ? 19.951 0.884 -21.667 1.00 89.75 281 SER A N 1
ATOM 2127 C CA . SER A 1 281 ? 19.524 -0.318 -22.388 1.00 89.75 281 SER A CA 1
ATOM 2128 C C . SER A 1 281 ? 18.012 -0.378 -22.668 1.00 89.75 281 SER A C 1
ATOM 2130 O O . SER A 1 281 ? 17.394 -1.435 -22.503 1.00 89.75 281 SER A O 1
ATOM 2132 N N . PRO A 1 282 ? 17.375 0.713 -23.139 1.00 92.38 282 PRO A N 1
ATOM 2133 C CA . PRO A 1 282 ? 15.924 0.775 -23.270 1.00 92.38 282 PRO A CA 1
ATOM 2134 C C . PRO A 1 282 ? 15.375 -0.386 -24.109 1.00 92.38 282 PRO A C 1
ATOM 2136 O O . PRO A 1 282 ? 15.807 -0.614 -25.238 1.00 92.38 282 PRO A O 1
ATOM 2139 N N . TRP A 1 283 ? 14.395 -1.106 -23.553 1.00 93.69 283 TRP A N 1
ATOM 2140 C CA . TRP A 1 283 ? 13.728 -2.265 -24.172 1.00 93.69 283 TRP A CA 1
ATOM 2141 C C . TRP A 1 283 ? 14.615 -3.487 -24.446 1.00 93.69 283 TRP A C 1
ATOM 2143 O O . TRP A 1 283 ? 14.211 -4.383 -25.185 1.00 93.69 283 TRP A O 1
ATOM 2153 N N . THR A 1 284 ? 15.801 -3.555 -23.844 1.00 92.50 284 THR A N 1
ATOM 2154 C CA . THR A 1 284 ? 16.730 -4.686 -23.977 1.00 92.50 284 THR A CA 1
ATOM 2155 C C . THR A 1 284 ? 17.236 -5.140 -22.608 1.00 92.50 284 THR A C 1
ATOM 2157 O O . THR A 1 284 ? 17.083 -4.436 -21.612 1.00 92.50 284 THR A O 1
ATOM 2160 N N . GLY A 1 285 ? 17.816 -6.343 -22.536 1.00 92.81 285 GLY A N 1
ATOM 2161 C CA . GLY A 1 285 ? 18.443 -6.850 -21.313 1.00 92.81 285 GLY A CA 1
ATOM 2162 C C . GLY A 1 285 ? 17.505 -6.848 -20.099 1.00 92.81 285 GLY A C 1
ATOM 2163 O O . GLY A 1 285 ? 16.526 -7.598 -20.062 1.00 92.81 285 GLY A O 1
ATOM 2164 N N . ASN A 1 286 ? 17.845 -6.024 -19.104 1.00 95.19 286 ASN A N 1
ATOM 2165 C CA . ASN A 1 286 ? 17.149 -5.915 -17.823 1.00 95.19 286 ASN A CA 1
ATOM 2166 C C . ASN A 1 286 ? 16.038 -4.845 -17.814 1.00 95.19 286 ASN A C 1
ATOM 2168 O O . ASN A 1 286 ? 15.297 -4.766 -16.834 1.00 95.19 286 ASN A O 1
ATOM 2172 N N . TYR A 1 287 ? 15.885 -4.039 -18.872 1.00 95.75 287 TYR A N 1
ATOM 2173 C CA . TYR A 1 287 ? 14.841 -3.013 -18.945 1.00 95.75 287 TYR A CA 1
ATOM 2174 C C . TYR A 1 287 ? 13.449 -3.631 -18.789 1.00 95.75 287 TYR A C 1
ATOM 2176 O O . TYR A 1 287 ? 13.104 -4.579 -19.495 1.00 95.75 287 TYR A O 1
ATOM 2184 N N . GLY A 1 288 ? 12.640 -3.104 -17.867 1.00 94.94 288 GLY A N 1
ATOM 2185 C CA . GLY A 1 288 ? 11.277 -3.592 -17.633 1.00 94.94 288 GLY A CA 1
ATOM 2186 C C . GLY A 1 288 ? 11.193 -4.938 -16.898 1.00 94.94 288 GLY A C 1
ATOM 2187 O O . GLY A 1 288 ? 10.093 -5.405 -16.600 1.00 94.94 288 GLY A O 1
ATOM 2188 N N . LYS A 1 289 ? 12.336 -5.567 -16.592 1.00 96.38 289 LYS A N 1
ATOM 2189 C CA . LYS A 1 289 ? 12.448 -6.824 -15.836 1.00 96.38 289 LYS A CA 1
ATOM 2190 C C . LYS A 1 289 ? 12.955 -6.556 -14.428 1.00 96.38 289 LYS A C 1
ATOM 2192 O O . LYS A 1 289 ? 13.576 -5.527 -14.168 1.00 96.38 289 LYS A O 1
ATOM 2197 N N . ASN A 1 290 ? 12.698 -7.486 -13.510 1.00 97.12 290 ASN A N 1
ATOM 2198 C CA . ASN A 1 290 ? 13.120 -7.374 -12.109 1.00 97.12 290 ASN A CA 1
ATOM 2199 C C . ASN A 1 290 ? 12.642 -6.079 -11.421 1.00 97.12 290 ASN A C 1
ATOM 2201 O O . ASN A 1 290 ? 13.300 -5.571 -10.510 1.00 97.12 290 ASN A O 1
ATOM 2205 N N . ILE A 1 291 ? 11.499 -5.558 -11.876 1.00 96.69 291 ILE A N 1
ATOM 2206 C CA . ILE A 1 291 ? 10.771 -4.452 -11.260 1.00 96.69 291 ILE A CA 1
ATOM 2207 C C . ILE A 1 291 ? 9.594 -5.038 -10.491 1.00 96.69 291 ILE A C 1
ATOM 2209 O O . ILE A 1 291 ? 8.764 -5.751 -11.058 1.00 96.69 291 ILE A O 1
ATOM 2213 N N . TYR A 1 292 ? 9.518 -4.711 -9.208 1.00 97.50 292 TYR A N 1
ATOM 2214 C CA . TYR A 1 292 ? 8.462 -5.160 -8.316 1.00 97.50 292 TYR A CA 1
ATOM 2215 C C . TYR A 1 292 ? 7.710 -3.952 -7.777 1.00 97.50 292 TYR A C 1
ATOM 2217 O O . TYR A 1 292 ? 8.291 -3.131 -7.073 1.00 97.50 292 TYR A O 1
ATOM 2225 N N . GLN A 1 293 ? 6.424 -3.846 -8.093 1.00 96.88 293 GLN A N 1
ATOM 2226 C CA . GLN A 1 293 ? 5.555 -2.791 -7.578 1.00 96.88 293 GLN A CA 1
ATOM 2227 C C . GLN A 1 293 ? 4.644 -3.362 -6.496 1.00 96.88 293 GLN A C 1
ATOM 2229 O O . GLN A 1 293 ? 4.009 -4.405 -6.695 1.00 96.88 293 GLN A O 1
ATOM 2234 N N . PHE A 1 294 ? 4.600 -2.672 -5.359 1.00 98.19 294 PHE A N 1
ATOM 2235 C CA . PHE A 1 294 ? 3.886 -3.097 -4.165 1.00 98.19 294 PHE A CA 1
ATOM 2236 C C . PHE A 1 294 ? 3.086 -1.955 -3.546 1.00 98.19 294 PHE A C 1
ATOM 2238 O O . PHE A 1 294 ? 3.458 -0.782 -3.610 1.00 98.19 294 PHE A O 1
ATOM 2245 N N . GLY A 1 295 ? 1.989 -2.326 -2.898 1.00 98.00 295 GLY A N 1
ATOM 2246 C CA . GLY A 1 295 ? 1.259 -1.474 -1.974 1.00 98.00 295 GLY A CA 1
ATOM 2247 C C . GLY A 1 295 ? 1.711 -1.683 -0.529 1.00 98.00 295 GLY A C 1
ATOM 2248 O O . GLY A 1 295 ? 2.174 -2.766 -0.172 1.00 98.00 295 GLY A O 1
ATOM 2249 N N . ASN A 1 296 ? 1.555 -0.665 0.320 1.00 98.19 296 ASN A N 1
ATOM 2250 C CA . ASN A 1 296 ? 1.681 -0.832 1.767 1.00 98.19 296 ASN A CA 1
ATOM 2251 C C . ASN A 1 296 ? 0.473 -1.635 2.309 1.00 98.19 296 ASN A C 1
ATOM 2253 O O . ASN A 1 296 ? -0.646 -1.113 2.279 1.00 98.19 296 ASN A O 1
ATOM 2257 N N . PRO A 1 297 ? 0.674 -2.867 2.823 1.00 97.69 297 PRO A N 1
ATOM 2258 C CA . PRO A 1 297 ? -0.409 -3.713 3.323 1.00 97.69 297 PRO A CA 1
ATOM 2259 C C . PRO A 1 297 ? -0.925 -3.294 4.708 1.00 97.69 297 PRO A C 1
ATOM 2261 O O . PRO A 1 297 ? -1.917 -3.848 5.178 1.00 97.69 297 PRO A O 1
ATOM 2264 N N . TYR A 1 298 ? -0.253 -2.361 5.389 1.00 98.00 298 TYR A N 1
ATOM 2265 C CA . TYR A 1 298 ? -0.519 -2.014 6.780 1.00 98.00 298 TYR A CA 1
ATOM 2266 C C . TYR A 1 298 ? -1.167 -0.638 6.944 1.00 98.00 298 TYR A C 1
ATOM 2268 O O . TYR A 1 298 ? -1.053 0.261 6.111 1.00 98.00 298 TYR A O 1
ATOM 2276 N N . LEU A 1 299 ? -1.786 -0.453 8.112 1.00 98.38 299 LEU A N 1
ATOM 2277 C CA . LEU A 1 299 ? -2.255 0.839 8.618 1.00 98.38 299 LEU A CA 1
ATOM 2278 C C . LEU A 1 299 ? -1.175 1.581 9.4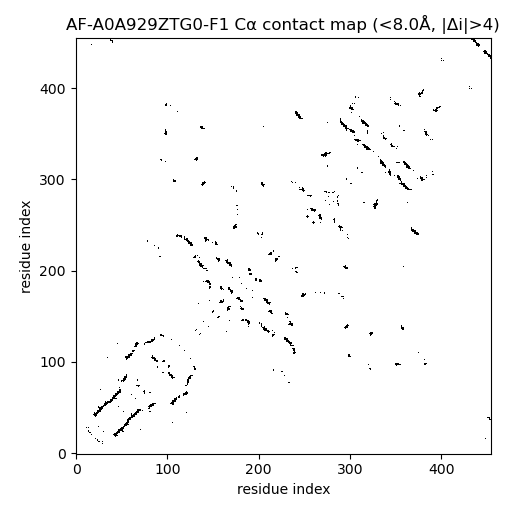33 1.00 98.38 299 LEU A C 1
ATOM 2280 O O . LEU A 1 299 ? -1.478 2.506 10.185 1.00 98.38 299 LEU A O 1
ATOM 2284 N N . THR A 1 300 ? 0.089 1.189 9.254 1.00 95.94 300 THR A N 1
ATOM 2285 C CA . THR A 1 300 ? 1.293 1.888 9.723 1.00 95.94 300 THR A CA 1
ATOM 2286 C C . THR A 1 300 ? 2.162 2.298 8.543 1.00 95.94 300 THR A C 1
ATOM 2288 O O . THR A 1 300 ? 2.045 1.741 7.450 1.00 95.94 300 THR A O 1
ATOM 2291 N N . ASN A 1 301 ? 3.102 3.208 8.769 1.00 95.12 301 ASN A N 1
ATOM 2292 C CA . ASN A 1 301 ? 4.136 3.508 7.787 1.00 95.12 301 ASN A CA 1
ATOM 2293 C C . ASN A 1 301 ? 5.063 2.314 7.549 1.00 95.12 301 ASN A C 1
ATOM 2295 O O . ASN A 1 301 ? 5.298 1.486 8.433 1.00 95.12 301 ASN A O 1
ATOM 2299 N N . ILE A 1 302 ? 5.636 2.274 6.353 1.00 94.69 302 ILE A N 1
ATOM 2300 C CA . ILE A 1 302 ? 6.760 1.422 5.980 1.00 94.69 302 ILE A CA 1
ATOM 2301 C C . ILE A 1 302 ? 7.976 2.316 5.777 1.00 94.69 302 ILE A C 1
ATOM 2303 O O . ILE A 1 302 ? 7.893 3.339 5.106 1.00 94.69 302 ILE A O 1
ATOM 2307 N N . ASN A 1 303 ? 9.111 1.931 6.346 1.00 92.81 303 ASN A N 1
ATOM 2308 C CA . ASN A 1 303 ? 10.371 2.635 6.184 1.00 92.81 303 ASN A CA 1
ATOM 2309 C C . ASN A 1 303 ? 11.313 1.810 5.311 1.00 92.81 303 ASN A C 1
ATOM 2311 O O . ASN A 1 303 ? 11.762 0.741 5.727 1.00 92.81 303 ASN A O 1
ATOM 2315 N N . LEU A 1 304 ? 11.650 2.324 4.129 1.00 94.88 304 LEU A N 1
ATOM 2316 C CA . LEU A 1 304 ? 12.510 1.636 3.164 1.00 94.88 304 LEU A CA 1
ATOM 2317 C C . LEU A 1 304 ? 13.987 2.045 3.275 1.00 94.88 304 LEU A C 1
ATOM 2319 O O . LEU A 1 304 ? 14.793 1.642 2.440 1.00 94.88 304 LEU A O 1
ATOM 2323 N N . LYS A 1 305 ? 14.370 2.820 4.302 1.00 92.56 305 LYS A N 1
ATOM 2324 C CA . LYS A 1 305 ? 15.728 3.364 4.467 1.00 92.56 305 LYS A CA 1
ATOM 2325 C C . LYS A 1 305 ? 16.825 2.304 4.420 1.00 92.56 305 LYS A C 1
ATOM 2327 O O . LYS A 1 305 ? 17.891 2.582 3.888 1.00 92.56 305 LYS A O 1
ATOM 2332 N N . TYR A 1 306 ? 16.592 1.122 4.980 1.00 91.81 306 TYR A N 1
ATOM 2333 C CA . TYR A 1 306 ? 17.612 0.073 5.073 1.00 91.81 306 TYR A CA 1
ATOM 2334 C C . TYR A 1 306 ? 17.295 -1.127 4.186 1.00 91.81 306 TYR A C 1
ATOM 2336 O O . TYR A 1 306 ? 17.858 -2.198 4.394 1.00 91.81 306 TYR A O 1
ATOM 2344 N N . ILE A 1 307 ? 16.373 -1.004 3.225 1.00 93.69 307 ILE A N 1
ATOM 2345 C CA . ILE A 1 307 ? 15.920 -2.159 2.437 1.00 93.69 307 ILE A CA 1
ATOM 2346 C C . ILE A 1 307 ? 17.068 -2.813 1.645 1.00 93.69 307 ILE A C 1
ATOM 2348 O O . ILE A 1 307 ? 17.059 -4.026 1.449 1.00 93.69 307 ILE A O 1
ATOM 2352 N N . GLY A 1 308 ? 18.114 -2.056 1.288 1.00 93.31 308 GLY A N 1
ATOM 2353 C CA . GLY A 1 308 ? 19.328 -2.592 0.663 1.00 93.31 308 GLY A CA 1
ATOM 2354 C C . GLY A 1 308 ? 20.155 -3.511 1.573 1.00 93.31 308 GLY A C 1
ATOM 2355 O O . GLY A 1 308 ? 20.984 -4.261 1.080 1.00 93.31 308 GLY A O 1
ATOM 2356 N N . THR A 1 309 ? 19.921 -3.507 2.892 1.00 91.25 309 THR A N 1
ATOM 2357 C CA . THR A 1 309 ? 20.522 -4.494 3.817 1.00 91.25 309 THR A CA 1
ATOM 2358 C C . THR A 1 309 ? 19.855 -5.870 3.720 1.00 91.25 309 THR A C 1
ATOM 2360 O O . THR A 1 309 ? 20.451 -6.872 4.104 1.00 91.25 309 THR A O 1
ATOM 2363 N N . ILE A 1 310 ? 18.623 -5.920 3.200 1.00 91.38 310 ILE A N 1
ATOM 2364 C CA . ILE A 1 310 ? 17.839 -7.146 2.977 1.00 91.38 310 ILE A CA 1
ATOM 2365 C C . ILE A 1 310 ? 18.022 -7.631 1.530 1.00 91.38 310 ILE A C 1
ATOM 2367 O O . ILE A 1 310 ? 18.057 -8.834 1.262 1.00 91.38 310 ILE A O 1
ATOM 2371 N N . ILE A 1 311 ? 18.123 -6.686 0.591 1.00 93.19 311 ILE A N 1
ATOM 2372 C CA . ILE A 1 311 ? 18.186 -6.926 -0.851 1.00 93.19 311 ILE A CA 1
ATOM 2373 C C . ILE A 1 311 ? 19.577 -6.539 -1.364 1.00 93.19 311 ILE A C 1
ATOM 2375 O O . ILE A 1 311 ? 19.855 -5.375 -1.639 1.00 93.19 311 ILE A O 1
ATOM 2379 N N . ASP A 1 312 ? 20.437 -7.539 -1.527 1.00 89.44 312 ASP A N 1
ATOM 2380 C CA . ASP A 1 312 ? 21.844 -7.397 -1.930 1.00 89.44 312 ASP A CA 1
ATOM 2381 C C . ASP A 1 312 ? 22.051 -6.935 -3.383 1.00 89.44 312 ASP A C 1
ATOM 2383 O O . ASP A 1 312 ? 23.100 -6.392 -3.723 1.00 89.44 312 ASP A O 1
ATOM 2387 N N . ASN A 1 313 ? 21.063 -7.135 -4.253 1.00 94.62 313 ASN A N 1
ATOM 2388 C CA . ASN A 1 313 ? 21.092 -6.746 -5.663 1.00 94.62 313 ASN A CA 1
ATOM 2389 C C . ASN A 1 313 ? 20.143 -5.580 -6.000 1.00 94.62 313 ASN A C 1
ATOM 2391 O O . ASN A 1 313 ? 19.690 -5.454 -7.143 1.00 94.62 313 ASN A O 1
ATOM 2395 N N . LEU A 1 314 ? 19.835 -4.740 -5.010 1.00 96.00 314 LEU A N 1
ATOM 2396 C CA . LEU A 1 314 ? 18.995 -3.555 -5.154 1.00 96.00 314 LEU A CA 1
ATOM 2397 C C . LEU A 1 314 ? 19.673 -2.491 -6.031 1.00 96.00 314 LEU A C 1
ATOM 2399 O O . LEU A 1 314 ? 20.806 -2.100 -5.766 1.00 96.00 314 LEU A O 1
ATOM 2403 N N . MET A 1 315 ? 18.964 -1.984 -7.041 1.00 95.00 315 MET A N 1
ATOM 2404 C CA . MET A 1 315 ? 19.396 -0.802 -7.805 1.00 95.00 315 MET A CA 1
ATOM 2405 C C . MET A 1 315 ? 18.822 0.486 -7.222 1.00 95.00 315 MET A C 1
ATOM 2407 O O . MET A 1 315 ? 19.497 1.509 -7.172 1.00 95.00 315 MET A O 1
ATOM 2411 N N . GLY A 1 316 ? 17.572 0.439 -6.771 1.00 94.88 316 GLY A N 1
ATOM 2412 C CA . GLY A 1 316 ? 16.909 1.582 -6.171 1.00 94.88 316 GLY A CA 1
ATOM 2413 C C . GLY A 1 316 ? 15.432 1.330 -5.935 1.00 94.88 316 GLY A C 1
ATOM 2414 O O . GLY A 1 316 ? 14.897 0.259 -6.243 1.00 94.88 316 GLY A O 1
ATOM 2415 N N . VAL A 1 317 ? 14.789 2.340 -5.359 1.00 95.56 317 VAL A N 1
ATOM 2416 C CA . VAL A 1 317 ? 13.368 2.308 -5.016 1.00 95.56 317 VAL A CA 1
ATOM 2417 C C . VAL A 1 317 ? 12.695 3.590 -5.482 1.00 95.56 317 VAL A C 1
ATOM 2419 O O . VAL A 1 317 ? 13.243 4.668 -5.280 1.00 95.56 317 VAL A O 1
ATOM 2422 N N . ARG A 1 318 ? 11.489 3.505 -6.044 1.00 94.25 318 ARG A N 1
ATOM 2423 C CA . ARG A 1 318 ? 10.602 4.666 -6.212 1.00 94.25 318 ARG A CA 1
ATOM 2424 C C . ARG A 1 318 ? 9.544 4.647 -5.119 1.00 94.25 318 ARG A C 1
ATOM 2426 O O . ARG A 1 318 ? 8.789 3.685 -5.023 1.00 94.25 318 ARG A O 1
ATOM 2433 N N . VAL A 1 319 ? 9.489 5.695 -4.303 1.00 93.19 319 VAL A N 1
ATOM 2434 C CA . VAL A 1 319 ? 8.567 5.800 -3.150 1.00 93.19 319 VAL A CA 1
ATOM 2435 C C . VAL A 1 319 ? 7.382 6.725 -3.399 1.00 93.19 319 VAL A C 1
ATOM 2437 O O . VAL A 1 319 ? 6.432 6.717 -2.624 1.00 93.19 319 VAL A O 1
ATOM 2440 N N . GLU A 1 320 ? 7.436 7.511 -4.473 1.00 89.44 320 GLU A N 1
ATOM 2441 C CA . GLU A 1 320 ? 6.350 8.389 -4.899 1.00 89.44 320 GLU A CA 1
ATOM 2442 C C . GLU A 1 320 ? 6.287 8.408 -6.435 1.00 89.44 320 GLU A C 1
ATOM 2444 O O . GLU A 1 320 ? 7.290 8.754 -7.071 1.00 89.44 320 GLU A O 1
ATOM 2449 N N . PRO A 1 321 ? 5.163 8.004 -7.053 1.00 87.81 321 PRO A N 1
ATOM 2450 C CA . PRO A 1 321 ? 5.054 7.875 -8.503 1.00 87.81 321 PRO A CA 1
ATOM 2451 C C . PRO A 1 321 ? 4.893 9.203 -9.265 1.00 87.81 321 PRO A C 1
ATOM 2453 O O . PRO A 1 321 ? 5.033 9.173 -10.486 1.00 87.81 321 PRO A O 1
ATOM 2456 N N . SER A 1 322 ? 4.678 10.343 -8.584 1.00 87.44 322 SER A N 1
ATOM 2457 C CA . SER A 1 322 ? 4.459 11.698 -9.142 1.00 87.44 322 SER A CA 1
ATOM 2458 C C . SER A 1 322 ? 2.993 12.079 -9.348 1.00 87.44 322 SER A C 1
ATOM 2460 O O . SER A 1 322 ? 2.126 11.239 -9.570 1.00 87.44 322 SER A O 1
ATOM 2462 N N . THR A 1 323 ? 2.735 13.391 -9.410 1.00 87.19 323 THR A N 1
ATOM 2463 C CA . THR A 1 323 ? 1.413 13.986 -9.662 1.00 87.19 323 THR A CA 1
ATOM 2464 C C . THR A 1 323 ? 0.891 13.805 -11.096 1.00 87.19 323 THR A C 1
ATOM 2466 O O . THR A 1 323 ? -0.230 14.184 -11.439 1.00 87.19 323 THR A O 1
ATOM 2469 N N . SER A 1 324 ? 1.720 13.266 -11.985 1.00 84.19 324 SER A N 1
ATOM 2470 C CA . SER A 1 324 ? 1.361 12.970 -13.368 1.00 84.19 324 SER A CA 1
ATOM 2471 C C . SER A 1 324 ? 2.168 11.767 -13.820 1.00 84.19 324 SER A C 1
ATOM 2473 O O . SER A 1 324 ? 3.200 11.916 -14.471 1.00 84.19 324 SER A O 1
ATOM 2475 N N . VAL A 1 325 ? 1.716 10.571 -13.441 1.00 84.31 325 VAL A N 1
ATOM 2476 C CA . VAL A 1 325 ? 2.450 9.337 -13.728 1.00 84.31 325 VAL A CA 1
ATOM 2477 C C . VAL A 1 325 ? 2.598 9.172 -15.235 1.00 84.31 325 VAL A C 1
ATOM 2479 O O . VAL A 1 325 ? 1.615 9.183 -15.987 1.00 84.31 325 VAL A O 1
ATOM 2482 N N . LYS A 1 326 ? 3.848 9.040 -15.675 1.00 82.25 326 LYS A N 1
ATOM 2483 C CA . LYS A 1 326 ? 4.229 8.726 -17.050 1.00 82.25 326 LYS A CA 1
ATOM 2484 C C . LYS A 1 326 ? 4.963 7.396 -17.066 1.00 82.25 326 LYS A C 1
ATOM 2486 O O . LYS A 1 326 ? 5.484 6.946 -16.053 1.00 82.25 326 LYS A O 1
ATOM 2491 N N . ALA A 1 327 ? 4.983 6.789 -18.239 1.00 79.62 327 ALA A N 1
ATOM 2492 C CA . ALA A 1 327 ? 5.671 5.538 -18.490 1.00 79.62 327 ALA A CA 1
ATOM 2493 C C . ALA A 1 327 ? 6.692 5.727 -19.609 1.00 79.62 327 ALA A C 1
ATOM 2495 O O . ALA A 1 327 ? 6.606 5.086 -20.652 1.00 79.62 327 ALA A O 1
ATOM 2496 N N . THR A 1 328 ? 7.603 6.688 -19.439 1.00 78.31 328 THR A N 1
ATOM 2497 C CA . THR A 1 328 ? 8.669 6.914 -20.422 1.00 78.31 328 THR A CA 1
ATOM 2498 C C . THR A 1 328 ? 9.974 6.260 -19.976 1.00 78.31 328 THR A C 1
ATOM 2500 O O . THR A 1 328 ? 10.803 5.927 -20.818 1.00 78.31 328 THR A O 1
ATOM 2503 N N . GLY A 1 329 ? 10.160 6.048 -18.669 1.00 78.88 329 GLY A N 1
ATOM 2504 C CA . GLY A 1 329 ? 11.436 5.699 -18.042 1.00 78.88 329 GLY A CA 1
ATOM 2505 C C . GLY A 1 329 ? 12.387 6.897 -17.932 1.00 78.88 329 GLY A C 1
ATOM 2506 O O . GLY A 1 329 ? 13.418 6.809 -17.286 1.00 78.88 329 GLY A O 1
ATOM 2507 N N . SER A 1 330 ? 12.049 8.031 -18.542 1.00 80.88 330 SER A N 1
ATOM 2508 C CA . SER A 1 330 ? 12.805 9.290 -18.482 1.00 80.88 330 SER A CA 1
ATOM 2509 C C . SER A 1 330 ? 12.062 10.387 -17.741 1.00 80.88 330 SER A C 1
ATOM 2511 O O . SER A 1 330 ? 12.463 11.550 -17.791 1.00 80.88 330 SER A O 1
ATOM 2513 N N . GLU A 1 331 ? 10.941 10.055 -17.104 1.00 81.50 331 GLU A N 1
ATOM 2514 C CA . GLU A 1 331 ? 10.181 11.038 -16.360 1.00 81.50 331 GLU A CA 1
ATOM 2515 C C . GLU A 1 331 ? 11.037 11.698 -15.272 1.00 81.50 331 GLU A C 1
ATOM 2517 O O . GLU A 1 331 ? 11.772 11.046 -14.534 1.00 81.50 331 GLU A O 1
ATOM 2522 N N . THR A 1 332 ? 10.923 13.022 -15.183 1.00 78.44 332 THR A N 1
ATOM 2523 C CA . THR A 1 332 ? 11.581 13.850 -14.162 1.00 78.44 332 THR A CA 1
ATOM 2524 C C . THR A 1 332 ? 10.757 13.963 -12.880 1.00 78.44 332 THR A C 1
ATOM 2526 O O . THR A 1 332 ? 11.202 14.563 -11.905 1.00 78.44 332 THR A O 1
ATOM 2529 N N . GLY A 1 333 ? 9.536 13.422 -12.888 1.00 81.81 333 GLY A N 1
ATOM 2530 C CA . GLY A 1 333 ? 8.643 13.387 -11.739 1.00 81.81 333 GLY A CA 1
ATOM 2531 C C . GLY A 1 333 ? 8.815 12.120 -10.903 1.00 81.81 333 GLY A C 1
ATOM 2532 O O . GL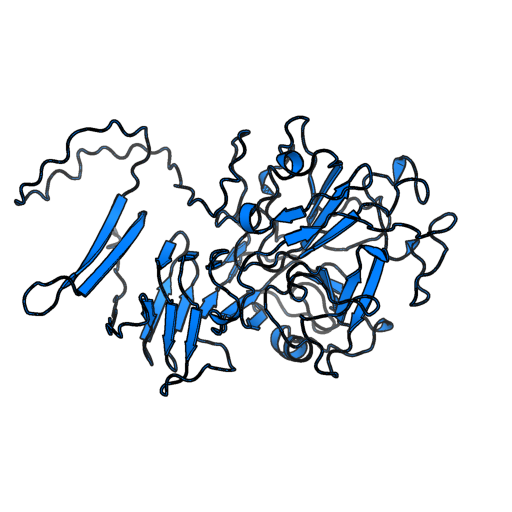Y A 1 333 ? 9.204 11.073 -11.412 1.00 81.81 333 GLY A O 1
ATOM 2533 N N . GLY A 1 334 ? 8.441 12.216 -9.627 1.00 87.75 334 GLY A N 1
ATOM 2534 C CA . GLY A 1 334 ? 8.481 11.110 -8.670 1.00 87.75 334 GLY A CA 1
ATOM 2535 C C . GLY A 1 334 ? 9.691 11.205 -7.747 1.00 87.75 334 GLY A C 1
ATOM 2536 O O . GLY A 1 334 ? 10.522 12.101 -7.889 1.00 87.75 334 GLY A O 1
ATOM 2537 N N . VAL A 1 335 ? 9.771 10.301 -6.774 1.00 90.94 335 VAL A N 1
ATOM 2538 C CA . VAL A 1 335 ? 10.870 10.267 -5.799 1.00 90.94 335 VAL A CA 1
ATOM 2539 C C . VAL A 1 335 ? 11.576 8.926 -5.895 1.00 90.94 335 VAL A C 1
ATOM 2541 O O . VAL A 1 335 ? 11.033 7.895 -5.487 1.00 90.94 335 VAL A O 1
ATOM 2544 N N . TYR A 1 336 ? 12.791 8.964 -6.436 1.00 91.75 336 TYR A N 1
ATOM 2545 C CA . TYR A 1 336 ? 13.681 7.821 -6.592 1.00 91.75 336 TYR A CA 1
ATOM 2546 C C . TYR A 1 336 ? 14.775 7.879 -5.529 1.00 91.75 336 TYR A C 1
ATOM 2548 O O . TYR A 1 336 ? 15.454 8.891 -5.363 1.00 91.75 336 TYR A O 1
ATOM 2556 N N . VAL A 1 337 ? 14.931 6.784 -4.799 1.00 92.81 337 VAL A N 1
ATOM 2557 C CA . VAL A 1 337 ? 15.858 6.640 -3.684 1.00 92.81 337 VAL A CA 1
ATOM 2558 C C . VAL A 1 337 ? 16.966 5.676 -4.085 1.00 92.81 337 VAL A C 1
ATOM 2560 O O . VAL A 1 337 ? 16.710 4.535 -4.484 1.00 92.81 337 VAL A O 1
ATOM 2563 N N . SER A 1 338 ? 18.199 6.150 -3.937 1.00 92.19 338 SER A N 1
ATOM 2564 C CA . SER A 1 338 ? 19.420 5.370 -4.130 1.00 92.19 338 SER A CA 1
ATOM 2565 C C . SER A 1 338 ? 19.965 4.888 -2.792 1.00 92.19 338 SER A C 1
ATOM 2567 O O . SER A 1 338 ? 19.679 5.470 -1.743 1.00 92.19 338 SER A O 1
ATOM 2569 N N . TYR A 1 339 ? 20.782 3.839 -2.830 1.00 93.75 339 TYR A N 1
ATOM 2570 C CA . TYR A 1 339 ? 21.345 3.198 -1.646 1.00 93.75 339 TYR A CA 1
ATOM 2571 C C . TYR A 1 339 ? 22.865 3.115 -1.768 1.00 93.75 339 TYR A C 1
ATOM 2573 O O . TYR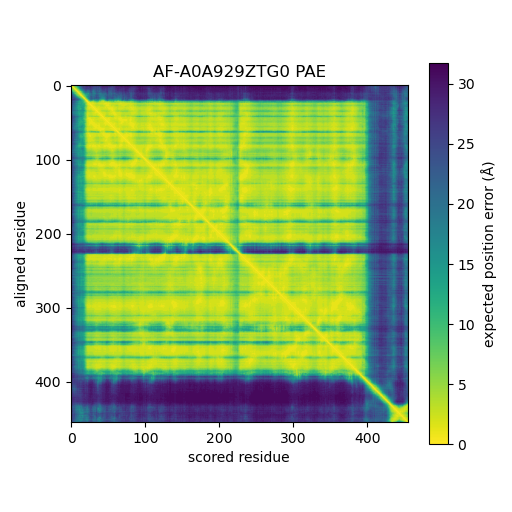 A 1 339 ? 23.399 2.917 -2.857 1.00 93.75 339 TYR A O 1
ATOM 2581 N N . ASN A 1 340 ? 23.571 3.293 -0.653 1.00 92.62 340 ASN A N 1
ATOM 2582 C CA . ASN A 1 340 ? 25.016 3.090 -0.607 1.00 92.62 340 ASN A CA 1
ATOM 2583 C C . ASN A 1 340 ? 25.377 1.594 -0.562 1.00 92.62 340 ASN A C 1
ATOM 2585 O O . ASN A 1 340 ? 24.510 0.726 -0.459 1.00 92.62 340 ASN A O 1
ATOM 2589 N N . SER A 1 341 ? 26.676 1.289 -0.577 1.00 90.56 341 SER A N 1
ATOM 2590 C CA . SER A 1 341 ? 27.193 -0.086 -0.503 1.00 90.56 341 SER A CA 1
ATOM 2591 C C . SER A 1 341 ? 26.822 -0.835 0.782 1.00 90.56 341 SER A C 1
ATOM 2593 O O . SER A 1 341 ? 26.829 -2.061 0.790 1.00 90.56 341 SER A O 1
ATOM 2595 N N . ALA A 1 342 ? 26.473 -0.121 1.856 1.00 89.12 342 ALA A N 1
ATOM 2596 C CA . ALA A 1 342 ? 25.970 -0.704 3.097 1.00 89.12 342 ALA A CA 1
ATOM 2597 C C . ALA A 1 342 ? 24.446 -0.935 3.075 1.00 89.12 342 ALA A C 1
ATOM 2599 O O . ALA A 1 342 ? 23.874 -1.309 4.096 1.00 89.12 342 ALA A O 1
ATOM 2600 N N . GLY A 1 343 ? 23.770 -0.684 1.949 1.00 91.12 343 GLY A N 1
ATOM 2601 C CA . GLY A 1 343 ? 22.332 -0.894 1.803 1.00 91.12 343 GLY A CA 1
ATOM 2602 C C . GLY A 1 343 ? 21.463 0.166 2.486 1.00 91.12 343 GLY A C 1
ATOM 2603 O O . GLY A 1 343 ? 20.282 -0.081 2.746 1.00 91.12 343 GLY A O 1
ATOM 2604 N N . VAL A 1 344 ? 22.030 1.338 2.788 1.00 92.00 344 VAL A N 1
ATOM 2605 C CA . VAL A 1 344 ? 21.344 2.467 3.431 1.00 92.00 344 VAL A CA 1
ATOM 2606 C C . VAL A 1 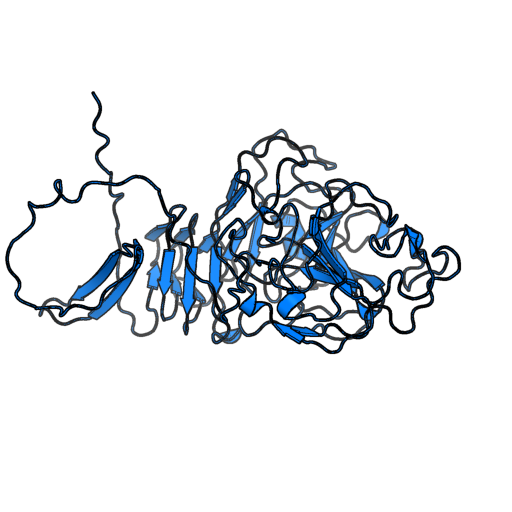344 ? 21.003 3.527 2.390 1.00 92.00 344 VAL A C 1
ATOM 2608 O O . VAL A 1 344 ? 21.854 3.890 1.577 1.00 92.00 344 VAL A O 1
ATOM 2611 N N . ALA A 1 345 ? 19.774 4.038 2.428 1.00 92.62 345 ALA A N 1
ATOM 2612 C CA . ALA A 1 345 ? 19.319 5.108 1.553 1.00 92.62 345 ALA A CA 1
ATOM 2613 C C . ALA A 1 345 ? 20.212 6.353 1.687 1.00 92.62 345 ALA A C 1
ATOM 2615 O O . ALA A 1 345 ? 20.618 6.722 2.792 1.00 92.62 345 ALA A O 1
ATOM 2616 N N . ILE A 1 346 ? 20.482 7.008 0.561 1.00 89.38 346 ILE A N 1
ATOM 2617 C CA . ILE A 1 346 ? 21.275 8.238 0.453 1.00 89.38 346 ILE A CA 1
ATOM 2618 C C . ILE A 1 346 ? 20.488 9.326 -0.290 1.00 89.38 346 ILE A C 1
ATOM 2620 O O . ILE A 1 346 ? 19.551 9.028 -1.028 1.00 89.38 346 ILE A O 1
ATOM 2624 N N . GLY A 1 347 ? 20.875 10.591 -0.103 1.00 83.31 347 GLY A N 1
ATOM 2625 C CA . GLY A 1 347 ? 20.152 11.747 -0.648 1.00 83.31 347 GLY A CA 1
ATOM 2626 C C . GLY A 1 347 ? 19.074 12.253 0.314 1.00 83.31 347 GLY A C 1
ATOM 2627 O O . GLY A 1 347 ? 19.330 12.368 1.514 1.00 83.31 347 GLY A O 1
ATOM 2628 N N . ASP A 1 348 ? 17.873 12.553 -0.190 1.00 75.19 348 ASP A N 1
ATOM 2629 C CA . ASP A 1 348 ? 16.738 12.973 0.645 1.00 75.19 348 ASP A CA 1
ATOM 2630 C C . ASP A 1 348 ? 16.075 11.772 1.339 1.00 75.19 348 ASP A C 1
ATOM 2632 O O . ASP A 1 348 ? 15.005 11.280 0.973 1.00 75.19 348 ASP A O 1
ATOM 2636 N N . VAL A 1 349 ? 16.757 11.272 2.369 1.00 81.44 349 VAL A N 1
ATOM 2637 C CA . VAL A 1 349 ? 16.350 10.077 3.116 1.00 81.44 349 VAL A CA 1
ATOM 2638 C C . VAL A 1 349 ? 15.039 10.247 3.877 1.00 81.44 349 VAL A C 1
ATOM 2640 O O . VAL A 1 349 ? 14.483 9.247 4.315 1.00 81.44 349 VAL A O 1
ATOM 2643 N N . LYS A 1 350 ? 14.520 11.468 4.059 1.00 80.75 350 LYS A N 1
ATOM 2644 C CA . LYS A 1 350 ? 13.272 11.673 4.809 1.00 80.75 350 LYS A CA 1
ATOM 2645 C C . LYS A 1 350 ? 12.074 11.086 4.077 1.00 80.75 350 LYS A C 1
ATOM 2647 O O . LYS A 1 350 ? 11.197 10.513 4.721 1.00 80.75 350 LYS A O 1
ATOM 2652 N N . GLN A 1 351 ? 12.086 11.155 2.747 1.00 85.31 351 GLN A N 1
ATOM 2653 C CA . GLN A 1 351 ? 10.961 10.771 1.895 1.00 85.31 351 GLN A CA 1
ATOM 2654 C C . GLN A 1 351 ? 10.834 9.258 1.663 1.00 85.31 351 GLN A C 1
ATOM 2656 O O . GLN A 1 351 ? 9.872 8.811 1.048 1.00 85.31 351 GLN A O 1
ATOM 2661 N N . VAL A 1 352 ? 11.749 8.444 2.203 1.00 91.38 352 VAL A N 1
ATOM 2662 C CA . VAL A 1 352 ? 11.796 6.974 2.037 1.00 91.38 352 VAL A CA 1
ATOM 2663 C C . VAL A 1 352 ? 10.708 6.216 2.830 1.00 91.38 352 VAL A C 1
ATOM 2665 O O . VAL A 1 352 ? 10.797 5.007 3.070 1.00 91.38 352 VAL A O 1
ATOM 2668 N N . ILE A 1 353 ? 9.682 6.938 3.276 1.00 92.75 353 ILE A N 1
ATOM 2669 C CA . ILE A 1 353 ? 8.537 6.412 4.007 1.00 92.75 353 ILE A CA 1
ATOM 2670 C C . ILE A 1 353 ? 7.382 6.166 3.041 1.00 92.75 353 ILE A C 1
ATOM 2672 O O . ILE A 1 353 ? 6.987 7.059 2.301 1.00 92.75 353 ILE A O 1
ATOM 2676 N N . VAL A 1 354 ? 6.782 4.981 3.103 1.00 96.00 354 VAL A N 1
ATOM 2677 C CA . VAL A 1 354 ? 5.538 4.667 2.396 1.00 96.00 354 VAL A CA 1
ATOM 2678 C C . VAL A 1 354 ? 4.398 4.687 3.404 1.00 96.00 354 VAL A C 1
ATOM 2680 O O . VAL A 1 354 ? 4.344 3.878 4.334 1.00 96.00 354 VAL A O 1
ATOM 2683 N N . ARG A 1 355 ? 3.485 5.639 3.231 1.00 95.50 355 ARG A N 1
ATOM 2684 C CA . ARG A 1 355 ? 2.324 5.849 4.107 1.00 95.50 355 ARG A CA 1
ATOM 2685 C C . ARG A 1 355 ? 1.298 4.711 3.948 1.00 95.50 355 ARG A C 1
ATOM 2687 O O . ARG A 1 355 ? 1.339 4.012 2.931 1.00 95.50 355 ARG A O 1
ATOM 2694 N N . PRO A 1 356 ? 0.373 4.482 4.900 1.00 96.12 356 PRO A N 1
ATOM 2695 C CA . PRO A 1 356 ? -0.796 3.640 4.663 1.00 96.12 356 PRO A CA 1
ATOM 2696 C C . PRO A 1 356 ? -1.498 4.049 3.370 1.00 96.12 356 PRO A C 1
ATOM 2698 O O . PRO A 1 356 ? -1.647 5.242 3.107 1.00 96.12 356 PRO A O 1
ATOM 2701 N N . MET A 1 357 ? -1.924 3.062 2.580 1.00 96.44 357 MET A N 1
ATOM 2702 C CA . MET A 1 357 ? -2.504 3.254 1.240 1.00 96.44 357 MET A CA 1
ATOM 2703 C C . MET A 1 357 ? -1.537 3.804 0.172 1.00 96.44 357 MET A C 1
ATOM 2705 O O . MET A 1 357 ? -1.956 4.010 -0.965 1.00 96.44 357 MET A O 1
ATOM 2709 N N . GLY A 1 358 ? -0.256 3.997 0.496 1.00 96.06 358 GLY A N 1
ATOM 2710 C CA . GLY A 1 358 ? 0.795 4.351 -0.457 1.00 96.06 358 GLY A CA 1
ATOM 2711 C C . GLY A 1 358 ? 1.385 3.138 -1.180 1.00 96.06 358 GLY A C 1
ATOM 2712 O O . GLY A 1 358 ? 1.169 1.986 -0.792 1.00 96.06 358 GLY A O 1
ATOM 2713 N N . THR A 1 359 ? 2.159 3.404 -2.228 1.00 96.75 359 THR A N 1
ATOM 2714 C CA . THR A 1 359 ? 2.758 2.394 -3.114 1.00 96.75 359 THR A CA 1
ATOM 2715 C C . THR A 1 359 ? 4.240 2.665 -3.311 1.00 96.75 359 THR A C 1
ATOM 2717 O O . THR A 1 359 ? 4.680 3.803 -3.176 1.00 96.75 359 THR A O 1
ATOM 2720 N N . PHE A 1 360 ? 5.005 1.645 -3.676 1.00 96.81 360 PHE A N 1
ATOM 2721 C CA . PHE A 1 360 ? 6.411 1.794 -4.028 1.00 96.81 360 PHE A CA 1
ATOM 2722 C C . PHE A 1 360 ? 6.839 0.758 -5.065 1.00 96.81 360 PHE A C 1
ATOM 2724 O O . PHE A 1 360 ? 6.175 -0.256 -5.282 1.00 96.81 360 PHE A O 1
ATOM 2731 N N . GLU A 1 361 ? 7.975 1.021 -5.693 1.00 96.06 361 GLU A N 1
ATOM 2732 C CA . GLU A 1 361 ? 8.581 0.172 -6.708 1.00 96.06 361 GLU A CA 1
ATOM 2733 C C . GLU A 1 361 ? 10.022 -0.145 -6.330 1.00 96.06 361 GLU A C 1
ATOM 2735 O O . GLU A 1 361 ? 10.764 0.745 -5.925 1.00 96.06 361 GLU A O 1
ATOM 2740 N N . ILE A 1 362 ? 10.419 -1.405 -6.474 1.00 96.94 362 ILE A N 1
ATOM 2741 C CA . ILE A 1 362 ? 11.785 -1.883 -6.285 1.00 96.94 362 ILE A CA 1
ATOM 2742 C C . ILE A 1 362 ? 12.335 -2.315 -7.639 1.00 96.94 362 ILE A C 1
ATOM 2744 O O . ILE A 1 362 ? 11.714 -3.134 -8.318 1.00 96.94 362 ILE A O 1
ATOM 2748 N N . LYS A 1 363 ? 13.541 -1.856 -7.974 1.00 96.62 363 LYS A N 1
ATOM 2749 C CA . LYS A 1 363 ? 14.316 -2.364 -9.107 1.00 96.62 363 LYS A CA 1
ATOM 2750 C C . LYS A 1 363 ? 15.508 -3.178 -8.626 1.00 96.62 363 LYS A C 1
ATOM 2752 O O . LYS A 1 363 ? 16.283 -2.713 -7.786 1.00 96.62 363 LYS A O 1
ATOM 2757 N N . LEU A 1 364 ? 15.689 -4.364 -9.203 1.00 97.25 364 LEU A N 1
ATOM 2758 C CA . LEU A 1 364 ? 16.878 -5.193 -8.994 1.00 97.25 364 LEU A CA 1
ATOM 2759 C C . LEU A 1 364 ? 17.756 -5.240 -10.248 1.00 97.25 364 LEU A C 1
ATOM 2761 O O . LEU A 1 364 ? 17.268 -5.180 -11.378 1.00 97.25 364 LEU A O 1
ATOM 2765 N N . SER A 1 365 ? 19.060 -5.422 -10.040 1.00 95.62 365 SER A N 1
ATOM 2766 C CA . SER A 1 365 ? 20.046 -5.533 -11.127 1.00 95.62 365 SER A CA 1
ATOM 2767 C C . SER A 1 365 ? 20.013 -6.880 -11.843 1.00 95.62 365 SER A C 1
ATOM 2769 O O . SER A 1 365 ? 20.548 -7.022 -12.937 1.00 95.62 365 SER A O 1
ATOM 2771 N N . ARG A 1 366 ? 19.398 -7.888 -11.220 1.00 94.25 366 ARG A N 1
ATOM 2772 C CA . ARG A 1 366 ? 19.284 -9.260 -11.726 1.00 94.25 366 ARG A CA 1
ATOM 2773 C C . ARG A 1 366 ? 18.145 -10.000 -11.015 1.00 94.25 366 ARG A C 1
ATOM 2775 O O . ARG A 1 366 ? 17.689 -9.518 -9.974 1.00 94.25 366 ARG A O 1
ATOM 2782 N N . PRO A 1 367 ? 17.704 -11.167 -11.519 1.00 92.31 367 PRO A N 1
ATOM 2783 C CA . PRO A 1 367 ? 16.726 -11.997 -10.824 1.00 92.31 367 PRO A CA 1
ATOM 2784 C C . PRO A 1 367 ? 17.139 -12.323 -9.387 1.00 92.31 367 PRO A C 1
ATOM 2786 O O . PRO A 1 367 ? 18.324 -12.462 -9.078 1.00 92.31 367 PRO A O 1
ATOM 2789 N N . SER A 1 368 ? 16.143 -12.448 -8.513 1.00 91.75 368 SER A N 1
ATOM 2790 C CA . SER A 1 368 ? 16.312 -12.805 -7.107 1.00 91.75 368 SER A CA 1
ATOM 2791 C C . SER A 1 368 ? 15.304 -13.888 -6.709 1.00 91.75 368 SER A C 1
ATOM 2793 O O . SER A 1 368 ? 14.384 -14.232 -7.456 1.00 91.75 368 SER A O 1
ATOM 2795 N N . VAL A 1 369 ? 15.523 -14.468 -5.533 1.00 89.75 369 VAL A N 1
ATOM 2796 C CA . VAL A 1 369 ? 14.596 -15.391 -4.854 1.00 89.75 369 VAL A CA 1
ATOM 2797 C C . VAL A 1 369 ? 14.380 -14.972 -3.397 1.00 89.75 369 VAL A C 1
ATOM 2799 O O . VAL A 1 369 ? 13.895 -15.748 -2.577 1.00 89.75 369 VAL A O 1
ATOM 2802 N N . ARG A 1 370 ? 14.780 -13.741 -3.048 1.00 91.88 370 ARG A N 1
ATOM 2803 C CA . ARG A 1 370 ? 14.614 -13.192 -1.701 1.00 91.88 370 ARG A CA 1
ATOM 2804 C C . ARG A 1 370 ? 13.132 -13.029 -1.386 1.00 91.88 370 ARG A C 1
ATOM 2806 O O . ARG A 1 370 ? 12.333 -12.660 -2.246 1.00 91.88 370 ARG A O 1
ATOM 2813 N N . VAL A 1 371 ? 12.792 -13.270 -0.129 1.00 93.19 371 VAL A N 1
ATOM 2814 C CA . VAL A 1 371 ? 11.467 -12.997 0.416 1.00 93.19 371 VAL A CA 1
ATOM 2815 C C . VAL A 1 371 ? 11.572 -11.727 1.242 1.00 93.19 371 VAL A C 1
ATOM 2817 O O . VAL A 1 371 ? 12.335 -11.670 2.203 1.00 93.19 371 VAL A O 1
ATOM 2820 N N . LEU A 1 372 ? 10.825 -10.704 0.844 1.00 94.62 372 LEU A N 1
ATOM 2821 C CA . LEU A 1 372 ? 10.693 -9.473 1.602 1.00 94.62 372 LEU A CA 1
ATOM 2822 C C . LEU A 1 372 ? 9.597 -9.661 2.649 1.00 94.62 372 LEU A C 1
ATOM 2824 O O . LEU A 1 372 ? 8.442 -9.895 2.298 1.00 94.62 372 LEU A O 1
ATOM 2828 N N . ASP A 1 373 ? 9.955 -9.553 3.923 1.00 93.88 373 ASP A N 1
ATOM 2829 C CA . ASP A 1 373 ? 9.006 -9.523 5.034 1.00 93.88 373 ASP A CA 1
ATOM 2830 C C . ASP A 1 373 ? 8.652 -8.069 5.354 1.00 93.88 373 ASP A C 1
ATOM 2832 O O . ASP A 1 373 ? 9.470 -7.290 5.852 1.00 93.88 373 ASP A O 1
ATOM 2836 N N . PHE A 1 374 ? 7.409 -7.694 5.047 1.00 94.94 374 PHE A N 1
ATOM 2837 C CA . PHE A 1 374 ? 6.934 -6.326 5.223 1.00 94.94 374 PHE A CA 1
ATOM 2838 C C . PHE A 1 374 ? 6.802 -5.965 6.707 1.00 94.94 374 PHE A C 1
ATOM 2840 O O . PHE A 1 374 ? 6.869 -4.785 7.061 1.00 94.94 374 PHE A O 1
ATOM 2847 N N . GLY A 1 375 ? 6.655 -6.956 7.592 1.00 91.56 375 GLY A N 1
ATOM 2848 C CA . GLY A 1 375 ? 6.503 -6.748 9.025 1.00 91.56 375 GLY A CA 1
ATOM 2849 C C . GLY A 1 375 ? 7.713 -6.069 9.667 1.00 91.56 375 GLY A C 1
ATOM 2850 O O . GLY A 1 375 ? 7.538 -5.291 10.609 1.00 91.56 375 GLY A O 1
ATOM 2851 N N . GLN A 1 376 ? 8.909 -6.304 9.115 1.00 88.81 376 GLN A N 1
ATOM 2852 C CA . GLN A 1 376 ? 10.196 -5.737 9.552 1.00 88.81 376 GLN A CA 1
ATOM 2853 C C . GLN A 1 376 ? 10.336 -4.253 9.201 1.00 88.81 376 GLN A C 1
ATOM 2855 O O . GLN A 1 376 ? 11.074 -3.517 9.860 1.00 88.81 376 GLN A O 1
ATOM 2860 N N . LEU A 1 377 ? 9.619 -3.816 8.162 1.00 91.75 377 LEU A N 1
ATOM 2861 C CA . LEU A 1 377 ? 9.725 -2.473 7.597 1.00 91.75 377 LEU A CA 1
ATOM 2862 C C . LEU A 1 377 ? 8.816 -1.465 8.307 1.00 91.75 377 LEU A C 1
ATOM 2864 O O . LEU A 1 377 ? 8.956 -0.258 8.109 1.00 91.75 377 LEU A O 1
ATOM 2868 N N . ARG A 1 378 ? 7.870 -1.941 9.123 1.00 91.06 378 ARG A N 1
ATOM 2869 C CA . ARG A 1 378 ? 6.858 -1.101 9.766 1.00 91.06 378 ARG A CA 1
ATOM 2870 C C . ARG A 1 378 ? 7.470 -0.105 10.744 1.00 91.06 378 ARG A C 1
ATOM 2872 O O . ARG A 1 378 ? 8.329 -0.457 11.554 1.00 91.06 378 ARG A O 1
ATOM 2879 N N . LYS A 1 379 ? 6.962 1.128 10.737 1.00 88.12 379 LYS A N 1
ATOM 2880 C CA . LYS A 1 379 ? 7.254 2.175 11.727 1.00 88.12 379 LYS A CA 1
ATOM 2881 C C . LYS A 1 379 ? 6.002 3.023 11.974 1.00 88.12 379 LYS A C 1
ATOM 2883 O O . LYS A 1 379 ? 5.162 3.152 11.097 1.00 88.12 379 LYS A O 1
ATOM 2888 N N . PHE A 1 380 ? 5.905 3.638 13.153 1.00 89.19 380 PHE A N 1
ATOM 2889 C CA . PHE A 1 380 ? 4.956 4.738 13.378 1.00 89.19 380 PHE A CA 1
ATOM 2890 C C . PHE A 1 380 ? 5.522 6.090 12.935 1.00 89.19 380 PHE A C 1
ATOM 2892 O O . PHE A 1 380 ? 4.767 7.013 12.651 1.00 89.19 380 PHE A O 1
ATOM 2899 N N . ALA A 1 381 ? 6.848 6.226 12.872 1.00 86.25 381 ALA A N 1
ATOM 2900 C CA . ALA A 1 381 ? 7.481 7.475 12.471 1.00 86.25 381 ALA A CA 1
ATOM 2901 C C . ALA A 1 381 ? 7.035 7.891 11.061 1.00 86.25 381 ALA A C 1
ATOM 2903 O O . ALA A 1 381 ? 6.964 7.055 10.158 1.00 86.25 381 ALA A O 1
ATOM 2904 N N . TYR A 1 382 ? 6.735 9.179 10.892 1.00 87.75 382 TYR A N 1
ATOM 2905 C CA . TYR A 1 382 ? 6.334 9.761 9.608 1.00 87.75 382 TYR A CA 1
ATOM 2906 C C . TYR A 1 382 ? 7.514 10.062 8.693 1.00 87.75 382 TYR A C 1
ATOM 2908 O O . TYR A 1 382 ? 7.321 10.132 7.487 1.00 87.75 382 TYR A O 1
ATOM 2916 N N . GLU A 1 383 ? 8.715 10.199 9.256 1.00 86.50 383 GLU A N 1
ATOM 2917 C CA . GLU A 1 383 ? 9.968 10.423 8.536 1.00 86.50 383 GLU A CA 1
ATOM 2918 C C . GLU A 1 383 ? 10.978 9.341 8.928 1.00 86.50 383 GLU A C 1
ATOM 2920 O O . GLU A 1 383 ? 10.923 8.775 10.028 1.00 86.50 383 GLU A O 1
ATOM 2925 N N . ALA A 1 384 ? 11.928 9.050 8.042 1.00 85.00 384 ALA A N 1
ATOM 2926 C CA . ALA A 1 384 ? 13.033 8.180 8.406 1.00 85.00 384 ALA A CA 1
ATOM 2927 C C . ALA A 1 384 ? 14.009 8.886 9.359 1.00 85.00 384 ALA A C 1
ATOM 2929 O O . ALA A 1 384 ? 14.227 10.095 9.302 1.00 85.00 384 ALA A O 1
ATOM 2930 N N . ASN A 1 385 ? 14.633 8.100 10.237 1.00 79.38 385 ASN A N 1
ATOM 2931 C CA . ASN A 1 385 ? 15.655 8.594 11.156 1.00 79.38 385 ASN A CA 1
ATOM 2932 C C . ASN A 1 385 ? 16.933 9.033 10.405 1.00 79.38 385 ASN A C 1
ATOM 2934 O O . ASN A 1 385 ? 17.099 8.746 9.220 1.00 79.38 385 ASN A O 1
ATOM 2938 N N . THR A 1 386 ? 17.892 9.639 11.109 1.00 78.06 386 THR A N 1
ATOM 2939 C CA . THR A 1 386 ? 19.200 10.039 10.551 1.00 78.06 386 THR A CA 1
ATOM 2940 C C . THR A 1 386 ? 20.305 8.980 10.692 1.00 78.06 386 THR A C 1
ATOM 2942 O O . THR A 1 386 ? 21.335 9.096 10.044 1.00 78.06 386 THR A O 1
ATOM 2945 N N . SER A 1 387 ? 20.098 7.908 11.463 1.00 78.38 387 SER A N 1
ATOM 2946 C CA . SER A 1 387 ? 21.109 6.873 11.749 1.00 78.38 387 SER A CA 1
ATOM 2947 C C . SER A 1 387 ? 21.466 6.006 10.539 1.00 78.38 387 SER A C 1
ATOM 2949 O O . SER A 1 387 ? 20.581 5.490 9.860 1.00 78.38 387 SER A O 1
ATOM 2951 N N . ASN A 1 388 ? 22.753 5.750 10.314 1.00 75.56 388 ASN A N 1
ATOM 2952 C CA . ASN A 1 388 ? 23.211 4.824 9.270 1.00 75.56 388 ASN A CA 1
ATOM 2953 C C . ASN A 1 388 ? 23.185 3.352 9.706 1.00 75.56 388 ASN A C 1
ATOM 2955 O O . ASN A 1 388 ? 23.352 2.464 8.877 1.00 75.56 388 ASN A O 1
ATOM 2959 N N . THR A 1 389 ? 22.939 3.074 10.985 1.00 76.56 389 THR A N 1
ATOM 2960 C CA . THR A 1 389 ? 22.780 1.707 11.487 1.00 76.56 389 THR A CA 1
ATOM 2961 C C . THR A 1 389 ? 21.359 1.225 11.226 1.00 76.56 389 THR A C 1
ATOM 2963 O O . THR A 1 389 ? 20.402 1.924 11.564 1.00 76.56 389 THR A O 1
ATOM 2966 N N . SER A 1 390 ? 21.214 0.030 10.644 1.00 73.50 390 SER A N 1
ATOM 2967 C CA . SER A 1 390 ? 19.900 -0.578 10.415 1.00 73.50 390 SER A CA 1
ATOM 2968 C C . SER A 1 390 ? 19.131 -0.753 11.726 1.00 73.50 390 SER A C 1
ATOM 2970 O O . SER A 1 390 ? 19.697 -1.095 12.760 1.00 73.50 390 SER A O 1
ATOM 2972 N N . THR A 1 391 ? 17.824 -0.496 11.675 1.00 66.56 391 THR A N 1
ATOM 2973 C CA . THR A 1 391 ? 16.902 -0.599 12.826 1.00 66.56 391 THR A CA 1
ATOM 2974 C C . THR A 1 391 ? 15.724 -1.535 12.535 1.00 66.56 391 THR A C 1
ATOM 2976 O O . THR A 1 391 ? 14.657 -1.435 13.159 1.00 66.56 391 THR A O 1
ATOM 2979 N N . TYR A 1 392 ? 15.886 -2.433 11.559 1.00 67.31 392 TYR A N 1
ATOM 2980 C CA . TYR A 1 392 ? 14.945 -3.520 11.294 1.00 67.31 392 TYR A CA 1
ATOM 2981 C C . TYR A 1 392 ? 15.107 -4.615 12.356 1.00 67.31 392 TYR A C 1
ATOM 2983 O O . TYR A 1 392 ? 15.653 -5.678 12.102 1.00 67.31 392 TYR A O 1
ATOM 2991 N N . ASN A 1 393 ? 14.620 -4.345 13.568 1.00 53.12 393 ASN A N 1
ATOM 2992 C CA . ASN A 1 393 ? 14.684 -5.281 14.696 1.00 53.12 393 ASN A CA 1
ATOM 2993 C C . ASN A 1 393 ? 13.418 -6.156 14.817 1.00 53.12 393 ASN A C 1
ATOM 2995 O O . ASN A 1 393 ? 13.082 -6.593 15.910 1.00 53.12 393 ASN A O 1
ATOM 2999 N N . GLY A 1 394 ? 12.680 -6.385 13.722 1.00 50.78 394 GLY A N 1
ATOM 3000 C CA . GLY A 1 394 ? 11.469 -7.219 13.750 1.00 50.78 394 GLY A CA 1
ATOM 3001 C C . GLY A 1 394 ? 10.284 -6.602 14.511 1.00 50.78 394 GLY A C 1
ATOM 3002 O O . GLY A 1 394 ? 9.625 -7.286 15.286 1.00 50.78 394 GLY A O 1
ATOM 3003 N N . GLY A 1 395 ? 9.997 -5.310 14.304 1.00 50.59 395 GLY A N 1
ATOM 3004 C CA . GLY A 1 395 ? 8.849 -4.631 14.918 1.00 50.59 395 GLY A CA 1
ATOM 3005 C C . GLY A 1 395 ? 8.879 -3.102 14.797 1.00 50.59 395 GLY A C 1
ATOM 3006 O O . GLY A 1 395 ? 9.854 -2.505 14.318 1.00 50.59 395 GLY A O 1
ATOM 3007 N N . VAL A 1 396 ? 7.802 -2.449 15.251 1.00 51.56 396 VAL A N 1
ATOM 3008 C CA . VAL A 1 396 ? 7.723 -0.982 15.326 1.00 51.56 396 VAL A CA 1
ATOM 3009 C C . VAL A 1 396 ? 8.390 -0.491 16.607 1.00 51.56 396 VAL A C 1
ATOM 3011 O O . VAL A 1 396 ? 7.981 -0.828 17.711 1.00 51.56 396 VAL A O 1
ATOM 3014 N N . THR A 1 397 ? 9.404 0.352 16.454 1.00 44.16 397 THR A N 1
ATOM 3015 C CA . THR A 1 397 ? 10.075 1.049 17.557 1.00 44.16 397 THR A CA 1
ATOM 3016 C C . THR A 1 397 ? 9.476 2.446 17.709 1.00 44.16 397 THR A C 1
ATOM 3018 O O . THR A 1 397 ? 9.403 3.182 16.721 1.00 44.16 397 THR A O 1
ATOM 3021 N N . VAL A 1 398 ? 9.075 2.828 18.923 1.00 39.88 398 VAL A N 1
ATOM 3022 C CA . VAL A 1 398 ? 8.660 4.204 19.241 1.00 39.88 398 VAL A CA 1
ATOM 3023 C C . VAL A 1 398 ? 9.894 5.104 19.159 1.00 39.88 398 VAL A C 1
ATOM 3025 O O . VAL A 1 398 ? 10.910 4.804 19.782 1.00 39.88 398 VAL A O 1
ATOM 3028 N N . GLN A 1 399 ? 9.851 6.184 18.374 1.00 34.62 399 GLN A N 1
ATOM 3029 C CA . GLN A 1 399 ? 10.885 7.215 18.464 1.00 34.62 399 GLN A CA 1
ATOM 3030 C C . GLN A 1 399 ? 10.541 8.162 19.612 1.00 34.62 399 GLN A C 1
ATOM 3032 O O . GLN A 1 399 ? 9.542 8.871 19.543 1.00 34.62 399 GLN A O 1
ATOM 3037 N N . SER A 1 400 ? 11.382 8.210 20.644 1.00 30.66 400 SER A N 1
ATOM 3038 C CA . SER A 1 400 ? 11.373 9.316 21.600 1.00 30.66 400 SER A CA 1
ATOM 3039 C C . SER A 1 400 ? 11.857 10.578 20.884 1.00 30.66 400 SER A C 1
ATOM 3041 O O . SER A 1 400 ? 12.989 10.624 20.394 1.00 30.66 400 SER A O 1
ATOM 3043 N N . LYS A 1 401 ? 11.016 11.610 20.813 1.00 31.69 401 LYS A N 1
ATOM 3044 C CA . LYS A 1 401 ? 11.412 12.930 20.318 1.00 31.69 401 LYS A CA 1
ATOM 3045 C C . LYS A 1 401 ? 12.439 13.517 21.289 1.00 31.69 401 LYS A C 1
ATOM 3047 O O . LYS A 1 401 ? 12.088 13.942 22.384 1.00 31.69 401 LYS A O 1
ATOM 3052 N N . SER A 1 402 ? 13.713 13.528 20.906 1.00 29.33 402 SER A N 1
ATOM 3053 C CA . SER A 1 402 ? 14.735 14.298 21.616 1.00 29.33 402 SER A CA 1
ATOM 3054 C C . SER A 1 402 ? 14.427 15.783 21.405 1.00 29.33 402 SER A C 1
ATOM 3056 O O . SER A 1 402 ? 14.634 16.330 20.323 1.00 29.33 402 SER A O 1
ATOM 3058 N N . SER A 1 403 ? 13.846 16.432 22.413 1.00 30.62 403 SER A N 1
ATOM 3059 C CA . SER A 1 403 ? 13.817 17.889 22.469 1.00 30.62 403 SER A CA 1
ATOM 3060 C C . SER A 1 403 ? 15.087 18.322 23.190 1.00 30.62 403 SER A C 1
ATOM 3062 O O . SER A 1 403 ? 15.189 18.156 24.401 1.00 30.62 403 SER A O 1
ATOM 3064 N N . ASN A 1 404 ? 16.058 18.855 22.446 1.00 31.47 404 ASN A N 1
ATOM 3065 C CA . ASN A 1 404 ? 17.291 19.460 22.965 1.00 31.47 404 ASN A CA 1
ATOM 3066 C C . ASN A 1 404 ? 16.998 20.757 23.741 1.00 31.47 404 ASN A C 1
ATOM 3068 O O . ASN A 1 404 ? 17.423 21.843 23.353 1.00 31.47 404 ASN A O 1
ATOM 3072 N N . LYS A 1 405 ? 16.225 20.670 24.820 1.00 31.94 405 LYS A N 1
ATOM 3073 C CA . LYS A 1 405 ? 16.009 21.776 25.742 1.00 31.94 405 LYS A CA 1
ATOM 3074 C C . LYS A 1 405 ? 16.108 21.209 27.145 1.00 31.94 405 LYS A C 1
ATOM 3076 O O . LYS A 1 405 ? 15.206 20.501 27.582 1.00 31.94 405 LYS A O 1
ATOM 3081 N N . GLU A 1 406 ? 17.238 21.462 27.798 1.00 32.09 406 GLU A N 1
ATOM 3082 C CA . GLU A 1 406 ? 17.425 21.124 29.203 1.00 32.09 406 GLU A CA 1
ATOM 3083 C C . GLU A 1 406 ? 16.287 21.747 30.014 1.00 32.09 406 GLU A C 1
ATOM 3085 O O . GLU A 1 406 ? 16.122 22.966 30.061 1.00 32.09 406 GLU A O 1
ATOM 3090 N N . VAL A 1 407 ? 15.452 20.892 30.597 1.00 31.84 407 VAL A N 1
ATOM 3091 C CA . VAL A 1 407 ? 14.496 21.283 31.628 1.00 31.84 407 VAL A CA 1
ATOM 3092 C C . VAL A 1 407 ? 15.161 20.907 32.943 1.00 31.84 407 VAL A C 1
ATOM 3094 O O . VAL A 1 407 ? 15.307 19.721 33.246 1.00 31.84 407 VAL A O 1
ATOM 3097 N N . SER A 1 408 ? 15.627 21.911 33.687 1.00 30.42 408 SER A N 1
ATOM 3098 C CA . SER A 1 408 ? 16.258 21.720 34.992 1.00 30.42 408 SER A CA 1
ATOM 3099 C C . SER A 1 408 ? 15.309 20.998 35.946 1.00 30.42 408 SER A C 1
ATOM 3101 O O . SER A 1 408 ? 14.223 21.476 36.264 1.00 30.42 408 SER A O 1
ATOM 3103 N N . LEU A 1 409 ? 15.762 19.848 36.445 1.00 34.50 409 LEU A N 1
ATOM 3104 C CA . LEU A 1 409 ? 15.084 18.974 37.412 1.00 34.50 409 LEU A CA 1
ATOM 3105 C C . LEU A 1 409 ? 14.857 19.611 38.802 1.00 34.50 409 LEU A C 1
ATOM 3107 O O . LEU A 1 409 ? 14.366 18.944 39.707 1.00 34.50 409 LEU A O 1
ATOM 3111 N N . SER A 1 410 ? 15.188 20.891 38.983 1.00 34.81 410 SER A N 1
ATOM 3112 C CA . SER A 1 410 ? 14.988 21.643 40.225 1.00 34.81 410 SER A CA 1
ATOM 3113 C C . SER A 1 410 ? 13.545 22.114 40.446 1.00 34.81 410 SER A C 1
ATOM 3115 O O . SER A 1 410 ? 13.222 22.532 41.549 1.00 34.81 410 SER A O 1
ATOM 3117 N N . GLU A 1 411 ? 12.664 22.041 39.441 1.00 35.75 411 GLU A N 1
ATOM 3118 C CA . GLU A 1 411 ? 11.268 22.515 39.548 1.00 35.75 411 GLU A CA 1
ATOM 3119 C C . GLU A 1 411 ? 10.253 21.433 39.985 1.00 35.75 411 GLU A C 1
ATOM 3121 O O . GLU A 1 411 ? 9.050 21.676 39.968 1.00 35.75 411 GLU A O 1
ATOM 3126 N N . LEU A 1 412 ? 10.701 20.231 40.376 1.00 35.88 412 LEU A N 1
ATOM 3127 C CA . LEU A 1 412 ? 9.817 19.091 40.693 1.00 35.88 412 LEU A CA 1
ATOM 3128 C C . LEU A 1 412 ? 10.053 18.456 42.080 1.00 35.88 412 LEU A C 1
ATOM 3130 O O . LEU A 1 412 ? 9.619 17.328 42.306 1.00 35.88 412 LEU A O 1
ATOM 3134 N N . SER A 1 413 ? 10.703 19.143 43.031 1.00 30.91 413 SER A N 1
ATOM 3135 C CA . SER A 1 413 ? 10.968 18.561 44.365 1.00 30.91 413 SER A CA 1
ATOM 3136 C C . SER A 1 413 ? 9.771 18.537 45.327 1.00 30.91 413 SER A C 1
ATOM 3138 O O . SER A 1 413 ? 9.921 18.069 46.453 1.00 30.91 413 SER A O 1
ATOM 3140 N N . GLU A 1 414 ? 8.577 18.961 44.915 1.00 33.12 414 GLU A N 1
ATOM 3141 C CA . GLU A 1 414 ? 7.378 18.936 45.764 1.00 33.12 414 GLU A CA 1
ATOM 3142 C C . GLU A 1 414 ? 6.345 17.908 45.288 1.00 33.12 414 GLU A C 1
ATOM 3144 O O . GLU A 1 414 ? 5.253 18.256 44.854 1.00 33.12 414 GLU A O 1
ATOM 3149 N N . LEU A 1 415 ? 6.678 16.617 45.374 1.00 29.39 415 LEU A N 1
ATOM 3150 C CA . LEU A 1 415 ? 5.667 15.570 45.584 1.00 29.39 415 LEU A CA 1
ATOM 3151 C C . LEU A 1 415 ? 6.307 14.313 46.194 1.00 29.39 415 LEU A C 1
ATOM 3153 O O . LEU A 1 415 ? 6.348 13.235 45.609 1.00 29.39 415 LEU A O 1
ATOM 3157 N N . SER A 1 416 ? 6.858 14.484 47.394 1.00 29.03 416 SER A N 1
ATOM 3158 C CA . SER A 1 416 ? 7.302 13.394 48.259 1.00 29.03 416 SER A CA 1
ATOM 3159 C C . SER A 1 416 ? 6.294 13.217 49.390 1.00 29.03 416 SER A C 1
ATOM 3161 O O . SER A 1 416 ? 6.351 13.953 50.373 1.00 29.03 416 SER A O 1
ATOM 3163 N N . THR A 1 417 ? 5.446 12.193 49.303 1.00 28.38 417 THR A N 1
ATOM 3164 C CA . THR A 1 417 ? 4.922 11.512 50.494 1.00 28.38 417 THR A CA 1
ATOM 3165 C C . THR A 1 417 ? 4.908 9.995 50.279 1.00 28.38 417 THR A C 1
ATOM 3167 O O . THR A 1 417 ? 4.053 9.428 49.611 1.00 28.38 417 THR A O 1
ATOM 3170 N N . ASN A 1 418 ? 5.918 9.358 50.876 1.00 31.09 418 ASN A N 1
ATOM 3171 C CA . ASN A 1 418 ? 5.923 8.015 51.459 1.00 31.09 418 ASN A CA 1
ATOM 3172 C C . ASN A 1 418 ? 5.308 6.852 50.658 1.00 31.09 418 ASN A C 1
ATOM 3174 O O . ASN A 1 418 ? 4.183 6.434 50.908 1.00 31.09 418 ASN A O 1
ATOM 3178 N N . SER A 1 419 ? 6.140 6.169 49.868 1.00 27.73 419 SER A N 1
ATOM 3179 C CA . SER A 1 419 ? 6.179 4.702 49.934 1.00 27.73 419 SER A CA 1
ATOM 3180 C C . SER A 1 419 ? 7.593 4.194 49.640 1.00 27.73 419 SER A C 1
ATOM 3182 O O . SER A 1 419 ? 8.252 4.575 48.676 1.00 27.73 419 SER A O 1
ATOM 3184 N N . THR A 1 420 ? 8.105 3.385 50.558 1.00 29.95 420 THR A N 1
ATOM 3185 C CA . THR A 1 420 ? 9.436 2.783 50.533 1.00 29.95 420 THR A CA 1
ATOM 3186 C C . THR A 1 420 ? 9.478 1.606 49.564 1.00 29.95 420 THR A C 1
ATOM 3188 O O . THR A 1 420 ? 9.038 0.514 49.907 1.00 29.95 420 THR A O 1
ATOM 3191 N N . ALA A 1 421 ? 10.083 1.794 48.392 1.00 27.48 421 ALA A N 1
ATOM 3192 C CA . ALA A 1 421 ? 10.641 0.702 47.595 1.00 27.48 421 ALA A CA 1
ATOM 3193 C C . ALA A 1 421 ? 11.897 1.195 46.860 1.00 27.48 421 ALA A C 1
ATOM 3195 O O . ALA A 1 421 ? 11.833 2.021 45.955 1.00 27.48 421 ALA A O 1
ATOM 3196 N N . LYS A 1 422 ? 13.062 0.712 47.305 1.00 27.53 422 LYS A N 1
ATOM 3197 C CA . LYS A 1 422 ? 14.373 0.980 46.704 1.00 27.53 422 LYS A CA 1
ATOM 3198 C C . LYS A 1 422 ? 14.455 0.332 45.317 1.00 27.53 422 LYS A C 1
ATOM 3200 O O . LYS A 1 422 ? 14.482 -0.892 45.229 1.00 27.53 422 LYS A O 1
ATOM 3205 N N . THR A 1 423 ? 14.616 1.123 44.262 1.00 29.73 423 THR A N 1
ATOM 3206 C CA . THR A 1 423 ? 15.145 0.644 42.975 1.00 29.73 423 THR A CA 1
ATOM 3207 C C . THR A 1 423 ? 16.644 0.924 42.927 1.00 29.73 423 THR A C 1
ATOM 3209 O O . THR A 1 423 ? 17.085 2.071 42.965 1.00 29.73 423 THR A O 1
ATOM 3212 N N . ALA A 1 424 ? 17.439 -0.147 42.907 1.00 27.30 424 ALA A N 1
ATOM 3213 C CA . ALA A 1 424 ? 18.886 -0.087 42.772 1.00 27.30 424 ALA A CA 1
ATOM 3214 C C . ALA A 1 424 ? 19.298 0.330 41.349 1.00 27.30 424 ALA A C 1
ATOM 3216 O O . ALA A 1 424 ? 18.667 -0.037 40.360 1.00 27.30 424 ALA A O 1
ATOM 3217 N N . ASN A 1 425 ? 20.382 1.101 41.291 1.00 31.84 425 ASN A N 1
ATOM 3218 C CA . ASN A 1 425 ? 20.984 1.708 40.109 1.00 31.84 425 ASN A CA 1
ATOM 3219 C C . ASN A 1 425 ? 21.270 0.721 38.963 1.00 31.84 425 ASN A C 1
ATOM 3221 O O . ASN A 1 425 ? 22.123 -0.154 39.093 1.00 31.84 425 ASN A O 1
ATOM 3225 N N . ALA A 1 426 ? 20.707 1.001 37.788 1.00 29.06 426 ALA A N 1
ATOM 3226 C CA . ALA A 1 426 ? 21.336 0.698 36.506 1.00 29.06 426 ALA A CA 1
ATOM 3227 C C . ALA A 1 426 ? 21.436 2.008 35.713 1.00 29.06 426 ALA A C 1
ATOM 3229 O O . ALA A 1 426 ? 20.446 2.712 35.523 1.00 29.06 426 ALA A O 1
ATOM 3230 N N . ARG A 1 427 ? 22.660 2.369 35.314 1.00 32.69 427 ARG A N 1
ATOM 3231 C CA . ARG A 1 427 ? 22.978 3.576 34.539 1.00 32.69 427 ARG A CA 1
ATOM 3232 C C . ARG A 1 427 ? 22.198 3.564 33.218 1.00 32.69 427 ARG A C 1
ATOM 3234 O O . ARG A 1 427 ? 22.510 2.768 32.339 1.00 32.69 427 ARG A O 1
ATOM 3241 N N . LEU A 1 428 ? 21.217 4.455 33.079 1.00 32.16 428 LEU A N 1
ATOM 3242 C CA . LEU A 1 428 ? 20.484 4.687 31.835 1.00 32.16 428 LEU A CA 1
ATOM 3243 C C . LEU A 1 428 ? 21.040 5.932 31.140 1.00 32.16 428 LEU A C 1
ATOM 3245 O O . LEU A 1 428 ? 20.992 7.041 31.666 1.00 32.16 428 LEU A O 1
ATOM 3249 N N . SER A 1 429 ? 21.586 5.726 29.947 1.00 35.94 429 SER A N 1
ATOM 3250 C CA . SER A 1 429 ? 22.028 6.766 29.025 1.00 35.94 429 SER A CA 1
ATOM 3251 C C . SER A 1 429 ? 20.828 7.541 28.455 1.00 35.94 429 SER A C 1
ATOM 3253 O O . SER A 1 429 ? 20.006 6.972 27.741 1.00 35.94 429 SER A O 1
ATOM 3255 N N . ASN A 1 430 ? 20.751 8.834 28.778 1.00 39.38 430 ASN A N 1
ATOM 3256 C CA . ASN A 1 430 ? 20.078 9.945 28.081 1.00 39.38 430 ASN A CA 1
ATOM 3257 C C . ASN A 1 430 ? 18.803 9.666 27.251 1.00 39.38 430 ASN A C 1
ATOM 3259 O O . ASN A 1 430 ? 18.678 10.119 26.114 1.00 39.38 430 ASN A O 1
ATOM 3263 N N . SER A 1 431 ? 17.801 9.024 27.852 1.00 41.47 431 SER A N 1
ATOM 3264 C CA . SER A 1 431 ? 16.395 9.162 27.447 1.00 41.47 431 SER A CA 1
ATOM 3265 C C . SER A 1 431 ? 15.510 8.992 28.684 1.00 41.47 431 SER A C 1
ATOM 3267 O O . SER A 1 431 ? 15.565 7.964 29.352 1.00 41.47 431 SER A O 1
ATOM 3269 N N . THR A 1 432 ? 14.717 10.004 29.049 1.00 39.88 432 THR A N 1
ATOM 3270 C CA . THR A 1 432 ? 13.716 9.843 30.114 1.00 39.88 432 THR A CA 1
ATOM 3271 C C . THR A 1 432 ? 12.442 9.306 29.488 1.00 39.88 432 THR A C 1
ATOM 3273 O O . THR A 1 432 ? 11.517 10.062 29.216 1.00 39.88 432 THR A O 1
ATOM 3276 N N . VAL A 1 433 ? 12.413 8.004 29.217 1.00 41.72 433 VAL A N 1
ATOM 3277 C CA . VAL A 1 433 ? 11.144 7.309 29.013 1.00 41.72 433 VAL A CA 1
ATOM 3278 C C . VAL A 1 433 ? 10.425 7.303 30.359 1.00 41.72 433 VAL A C 1
ATOM 3280 O O . VAL A 1 433 ? 10.934 6.717 31.317 1.00 41.72 433 VAL A O 1
ATOM 3283 N N . LYS A 1 434 ? 9.274 7.972 30.470 1.00 45.22 434 LYS A N 1
ATOM 3284 C CA . LYS A 1 434 ? 8.437 7.878 31.668 1.00 45.22 434 LYS A CA 1
ATOM 3285 C C . LYS A 1 434 ? 7.358 6.836 31.413 1.00 45.22 434 LYS A C 1
ATOM 3287 O O . LYS A 1 434 ? 6.505 7.001 30.552 1.00 45.22 434 LYS A O 1
ATOM 3292 N N . GLN A 1 435 ? 7.394 5.741 32.160 1.00 41.69 435 GLN A N 1
ATOM 3293 C CA . GLN A 1 435 ? 6.350 4.725 32.113 1.00 41.69 435 GLN A CA 1
ATOM 3294 C C . GLN A 1 435 ? 5.296 5.052 33.175 1.00 41.69 435 GLN A C 1
ATOM 3296 O O . GLN A 1 435 ? 5.603 5.069 34.365 1.00 41.69 435 GLN A O 1
ATOM 3301 N N . LEU A 1 436 ? 4.058 5.311 32.761 1.00 47.78 436 LEU A N 1
ATOM 3302 C CA . LEU A 1 436 ? 2.919 5.425 33.666 1.00 47.78 436 LEU A CA 1
ATOM 3303 C C . LEU A 1 436 ? 2.191 4.080 33.702 1.00 47.78 436 LEU A C 1
ATOM 3305 O O . LEU A 1 436 ? 1.530 3.700 32.737 1.00 47.78 436 LEU A O 1
ATOM 3309 N N . GLY A 1 437 ? 2.318 3.357 34.812 1.00 42.69 437 GLY A N 1
ATOM 3310 C CA . GLY A 1 437 ? 1.493 2.185 35.086 1.00 42.69 437 GLY A CA 1
ATOM 3311 C C . GLY A 1 437 ? 0.138 2.621 35.632 1.00 42.69 437 GLY A C 1
ATOM 3312 O O . GLY A 1 437 ? 0.082 3.301 36.652 1.00 42.69 437 GLY A O 1
ATOM 3313 N N . VAL A 1 438 ? -0.946 2.227 34.969 1.00 58.66 438 VAL A N 1
ATOM 3314 C CA . VAL A 1 438 ? -2.304 2.338 35.509 1.00 58.66 438 VAL A CA 1
ATOM 3315 C C . VAL A 1 438 ? -2.738 0.947 35.932 1.00 58.66 438 VAL A C 1
ATOM 3317 O O . VAL A 1 438 ? -2.799 0.039 35.105 1.00 58.66 438 VAL A O 1
ATOM 3320 N N . ILE A 1 439 ? -3.004 0.793 37.225 1.00 54.50 439 ILE A N 1
ATOM 3321 C CA . ILE A 1 439 ? -3.453 -0.452 37.844 1.00 54.50 439 ILE A CA 1
ATOM 3322 C C . ILE A 1 439 ? -4.921 -0.260 38.225 1.00 54.50 439 ILE A C 1
ATOM 3324 O O . ILE A 1 439 ? -5.254 0.675 38.950 1.00 54.50 439 ILE A O 1
ATOM 3328 N N . ALA A 1 440 ? -5.793 -1.122 37.716 1.00 46.94 440 ALA A N 1
ATOM 3329 C CA . ALA A 1 440 ? -7.173 -1.220 38.166 1.00 46.94 440 ALA A CA 1
ATOM 3330 C C . ALA A 1 440 ? -7.217 -2.136 39.396 1.00 46.94 440 ALA A C 1
ATOM 3332 O O . ALA A 1 440 ? -6.686 -3.245 39.345 1.00 46.94 440 ALA A O 1
ATOM 3333 N N . LEU A 1 441 ? -7.837 -1.676 40.482 1.00 58.75 441 LEU A N 1
ATOM 3334 C CA . LEU A 1 441 ? -8.058 -2.445 41.709 1.00 58.75 441 LEU A CA 1
ATOM 3335 C C . LEU A 1 441 ? -9.563 -2.683 41.900 1.00 58.75 441 LEU A C 1
ATOM 3337 O O . LEU A 1 441 ? -10.367 -1.853 41.471 1.00 58.75 441 LEU A O 1
ATOM 3341 N N . ASP A 1 442 ? -9.944 -3.794 42.527 1.00 51.91 442 ASP A N 1
ATOM 3342 C CA . ASP A 1 442 ? -11.312 -4.012 43.004 1.00 51.91 442 ASP A CA 1
ATOM 3343 C C . ASP A 1 442 ? -11.581 -3.291 44.336 1.00 51.91 442 ASP A C 1
ATOM 3345 O O . ASP A 1 442 ? -10.719 -2.596 44.882 1.00 51.91 442 ASP A O 1
ATOM 3349 N N . ALA A 1 443 ? -12.808 -3.434 44.846 1.00 43.16 443 ALA A N 1
ATOM 3350 C CA . ALA A 1 443 ? -13.237 -2.819 46.102 1.00 43.16 443 ALA A CA 1
ATOM 3351 C C . ALA A 1 443 ? -12.429 -3.300 47.323 1.00 43.16 443 ALA A C 1
ATOM 3353 O O . ALA A 1 443 ? -12.363 -2.584 48.320 1.00 43.16 443 ALA A O 1
ATOM 3354 N N . ASP A 1 444 ? -11.782 -4.463 47.219 1.00 58.25 444 ASP A N 1
ATOM 3355 C CA . ASP A 1 444 ? -10.945 -5.061 48.257 1.00 58.25 444 ASP A CA 1
ATOM 3356 C C . ASP A 1 444 ? -9.446 -4.750 48.046 1.00 58.25 444 ASP A C 1
ATOM 3358 O O . ASP A 1 444 ? -8.587 -5.237 48.783 1.00 58.25 444 ASP A O 1
ATOM 3362 N N . GLY A 1 445 ? -9.106 -3.916 47.052 1.00 43.34 445 GLY A N 1
ATOM 3363 C CA . GLY A 1 445 ? -7.737 -3.492 46.751 1.00 43.34 445 GLY A CA 1
ATOM 3364 C C . GLY A 1 445 ? -6.913 -4.507 45.952 1.00 43.34 445 GLY A C 1
ATOM 3365 O O . GLY A 1 445 ? -5.689 -4.378 45.881 1.00 43.34 445 GLY A O 1
ATOM 3366 N N . LYS A 1 446 ? -7.545 -5.513 45.340 1.00 44.22 446 LYS A N 1
ATOM 3367 C CA . LYS A 1 446 ? -6.879 -6.543 44.534 1.00 44.22 446 LYS A CA 1
ATOM 3368 C C . LYS A 1 446 ? -6.802 -6.132 43.063 1.00 44.22 446 LYS A C 1
ATOM 3370 O O . LYS A 1 446 ? -7.755 -5.616 42.490 1.00 44.22 446 LYS A O 1
ATOM 3375 N N . GLU A 1 447 ? -5.653 -6.371 42.433 1.00 65.31 447 GLU A N 1
ATOM 3376 C CA . GLU A 1 447 ? -5.391 -5.988 41.039 1.00 65.31 447 GLU A CA 1
ATOM 3377 C C . GLU A 1 447 ? -6.299 -6.741 40.048 1.00 65.31 447 GLU A C 1
ATOM 3379 O O . GLU A 1 447 ? -6.247 -7.966 39.937 1.00 65.31 447 GLU A O 1
ATOM 3384 N N . LEU A 1 448 ? -7.115 -5.980 39.314 1.00 44.16 448 LEU A N 1
ATOM 3385 C CA . LEU A 1 448 ? -7.993 -6.433 38.230 1.00 44.16 448 LEU A CA 1
ATOM 3386 C C . LEU A 1 448 ? -7.304 -6.388 36.861 1.00 44.16 448 LEU A C 1
ATOM 3388 O O . LEU A 1 448 ? -7.691 -7.110 35.944 1.00 44.16 448 LEU A O 1
ATOM 3392 N N . GLY A 1 449 ? -6.296 -5.531 36.704 1.00 39.59 449 GLY A N 1
ATOM 3393 C CA . GLY A 1 449 ? -5.545 -5.405 35.462 1.00 39.59 449 GLY A CA 1
ATOM 3394 C C . GLY A 1 449 ? -4.602 -4.213 35.466 1.00 39.59 449 GLY A C 1
ATOM 3395 O O . GLY A 1 449 ? -4.721 -3.302 36.286 1.00 39.59 449 GLY A O 1
ATOM 3396 N N . ARG A 1 450 ? -3.661 -4.209 34.521 1.00 57.94 450 ARG A N 1
ATOM 3397 C CA . ARG A 1 450 ? -2.632 -3.181 34.414 1.00 57.94 450 ARG A CA 1
ATOM 3398 C C . ARG A 1 450 ? -2.382 -2.803 32.971 1.00 57.94 450 ARG A C 1
ATOM 3400 O O . ARG A 1 450 ? -2.230 -3.670 32.116 1.00 57.94 450 ARG A O 1
ATOM 3407 N N . THR A 1 451 ? -2.273 -1.506 32.723 1.00 42.25 451 THR A N 1
ATOM 3408 C CA . THR A 1 451 ? -1.780 -0.985 31.452 1.00 42.25 451 THR A CA 1
ATOM 3409 C C . THR A 1 451 ? -0.608 -0.045 31.680 1.00 42.25 451 THR A C 1
ATOM 3411 O O . THR A 1 451 ? -0.448 0.525 32.760 1.00 42.25 451 THR A O 1
ATOM 3414 N N . TYR A 1 452 ? 0.226 0.104 30.660 1.00 46.59 452 TYR A N 1
ATOM 3415 C CA . TYR A 1 452 ? 1.403 0.954 30.707 1.00 46.59 452 TYR A CA 1
ATOM 3416 C C . TYR A 1 452 ? 1.335 1.969 29.579 1.00 46.59 452 TYR A C 1
ATOM 3418 O O . TYR A 1 452 ? 1.244 1.605 28.408 1.00 46.59 452 TYR A O 1
ATOM 3426 N N . TYR A 1 453 ? 1.421 3.240 29.940 1.00 44.88 453 TYR A N 1
ATOM 3427 C CA . TYR A 1 453 ? 1.620 4.324 28.995 1.00 44.88 453 TYR A CA 1
ATOM 3428 C C . TYR A 1 453 ? 3.094 4.697 28.987 1.00 44.88 453 TYR A C 1
ATOM 3430 O O . TYR A 1 453 ? 3.739 4.750 30.034 1.00 44.88 453 TYR A O 1
ATOM 3438 N N . VAL A 1 454 ? 3.624 4.946 27.800 1.00 39.59 454 VAL A N 1
ATOM 3439 C CA . VAL A 1 454 ? 4.975 5.464 27.605 1.00 39.59 454 VAL A CA 1
ATOM 3440 C C . VAL A 1 454 ? 4.822 6.946 27.280 1.00 39.59 454 VAL A C 1
ATOM 3442 O O . VAL A 1 454 ? 4.139 7.279 26.312 1.00 39.59 454 VAL A O 1
ATOM 3445 N N . VAL A 1 455 ? 5.399 7.812 28.112 1.00 45.00 455 VAL A N 1
ATOM 3446 C CA . VAL A 1 455 ? 5.373 9.278 27.990 1.00 45.00 455 VAL A CA 1
ATOM 3447 C C . VAL A 1 455 ? 6.779 9.806 27.760 1.00 45.00 455 VAL A C 1
ATOM 3449 O O . VAL A 1 455 ? 7.705 9.375 28.494 1.00 45.00 455 VAL A O 1
#